Protein 3B6V (pdb70)

Organism: Homo sapiens (NCBI:txid9606)

Sequence (608 aa):
SEALKVVARCRPLSRKEEAAGHEQILTMDVKLGQVTLRNPRAAPGELPKTFTFDAVYDASSKQADLYDETVRPLIDSVLQGFNGTVFAYGQTGTGKTYTMQGTWVEPELRGVIPNAFEHIFTHISRSQNQQYLVRASYLEIYQEEIRDLLSKRLELKENPETGVYIKDLSSFVTKNVKEIEHVMNLGNQTRSSRSHAIFIITVECSEHIRVGKLNLVDLAGSENLSLSALGNVIAALAHIPYRDSKLTRLLQDSLGGNAKTIMVATLGPASHSYDESLSTLRFANRAKNIKNKPRVNEDPKDTLLRASEALKVVARCRPLSRKEEAAGHEQILTMDVKLGQVTLRNPRAAPGELPKTFTFDAVYDASSKQADLYDETVRPLIDSVLQGFNGTVFAYGQTGTGKTYTMQGTWVEPELRGVIPNAFEHIFTHISRSQNQQYLVRASYLEIYQEEIRDLLSKEPGKRLELKEGVYIKDLSSFVTKNVKEIEHVMNLGNQTREVSSRSHAIFIITVECSEHIRVGKLNLVDLAGSEKINLSLSALGNVIAALAHIPYRDSKLTRLLQDSLGGNAKTIMVATLGPASHSYDESLSTLRFANRAKNIKNKPRVN

Radius of gyration: 27.75 Å; Cα contacts (8 Å, |Δi|>4): 1423; chains: 2; bounding box: 81×63×65 Å

Nearest PDB structures (foldseek):
  3b6v-assembly1_A  TM=1.003E+00  e=4.144E-70  Homo sapiens
  3b6u-assembly1_A  TM=9.731E-01  e=1.237E-51  Homo sapiens
  7a40-assembly2_B  TM=9.428E-01  e=2.226E-41  Caenorhabditis elegans
  8yhh-assembly1_B  TM=9.006E-01  e=4.048E-36  Homo sapiens
  4a28-assembly1_A  TM=9.073E-01  e=4.957E-34  Homo sapiens

Foldseek 3Di:
DFFAAEAEEFADADPVQVVVVWDFAWDDDFVQRKIWGDAPPDDPPDGTDMFHGPGYYYHPRWQVCCCVPPPVVQLVVLQQFWAAEEEEAAAPPQQLCQAQARPDDDPRRGHNPLVSQVSVLVCQVVDDLKDKKKKKFKWKQAPQFIGGLQPGGWDWDADDPVGIDIPPGDIDIDNHSVRVVVSVVSSVVSHALRMKMWMKMWMWMVNPIHIYIYIYIRHRGPNHQLVVLVVQQLVVQLVRPQVSGPNSRVCVQVFAHAYHYYYYQGYYRINVCSPRSVVSSVSSRSSRSGDYDHDRGDDDPDPDDD/DKDFAAEAEEFADADPVQVVVVWDFFWDDDQVQQKIWGHAPPDDPPDGTDMDHGPGYYYNPDWQVNCCVPPPVVQLVVLVQFFAEEEEEAFAPPLQLCCAQARPDDDPRRGHNVLVSLCSVLVCVVVDDLKDKWKKKFKWKAFLQFIFGLQDPPGGDGWDWDDLIDIPPGDMDTDNHSVRVVVRVVSSVVSPVTNLLMKMWMKMWMWMPSPIGIYMYTYIRGRGPNVSCQLVVLLQQQLQVQCVRSQVSGPNSSVCVQVFAHAHHYYYYQGDYRTNVCSPRRVVSSVSSRSSRSTIYDHDRD

Structure (mmCIF, N/CA/C/O backbone):
data_3B6V
#
_entry.id   3B6V
#
_cell.length_a   135.739
_cell.length_b   47.588
_cell.length_c   116.951
_cell.angle_alpha   90.000
_cell.angle_beta   103.160
_cell.angle_gamma   90.000
#
_symmetry.space_group_name_H-M   'C 1 2 1'
#
loop_
_entity.id
_entity.type
_entity.pdbx_description
1 polymer 'Kinesin-like protein KIF3C'
2 non-polymer 'MAGNESIUM ION'
3 non-polymer "ADENOSINE-5'-DIPHOSPHATE"
4 non-polymer 'UNKNOWN ATOM OR ION'
5 water water
#
loop_
_atom_site.group_PDB
_atom_site.id
_atom_site.type_symbol
_atom_site.label_atom_id
_atom_site.label_alt_id
_atom_site.label_comp_id
_atom_site.label_asym_id
_atom_site.label_entity_id
_atom_site.label_seq_id
_atom_site.pdbx_PDB_ins_code
_atom_site.Cartn_x
_atom_site.Cartn_y
_atom_site.Cartn_z
_atom_site.occupancy
_atom_site.B_iso_or_equiv
_atom_site.auth_seq_id
_atom_site.auth_comp_id
_atom_site.auth_asym_id
_atom_site.auth_atom_id
_atom_site.pdbx_PDB_model_num
ATOM 1 N N . SER A 1 20 ? -23.587 36.575 10.724 1.00 30.64 8 SER A N 1
ATOM 2 C CA . SER A 1 20 ? -22.617 35.669 10.030 1.00 32.06 8 SER A CA 1
ATOM 3 C C . SER A 1 20 ? -21.487 35.231 10.980 1.00 34.56 8 SER A C 1
ATOM 4 O O . SER A 1 20 ? -21.183 35.933 11.942 1.00 37.92 8 SER A O 1
ATOM 7 N N . GLU A 1 21 ? -20.862 34.082 10.695 1.00 34.63 9 GLU A N 1
ATOM 8 C CA . GLU A 1 21 ? -19.896 33.449 11.626 1.00 33.80 9 GLU A CA 1
ATOM 9 C C . GLU A 1 21 ? -19.241 32.216 10.988 1.00 29.60 9 GLU A C 1
ATOM 10 O O . GLU A 1 21 ? -19.890 31.474 10.274 1.00 28.98 9 GLU A O 1
ATOM 16 N N . ALA A 1 22 ? -17.960 32.000 11.249 1.00 27.28 10 ALA A N 1
ATOM 17 C CA . ALA A 1 22 ? -17.251 30.866 10.645 1.00 25.91 10 ALA A CA 1
ATOM 18 C C . ALA A 1 22 ? -17.526 29.561 11.415 1.00 25.58 10 ALA A C 1
ATOM 19 O O . ALA A 1 22 ? -17.658 29.553 12.641 1.00 25.39 10 ALA A O 1
ATOM 21 N N . LEU A 1 23 ? -17.640 28.470 10.671 1.00 24.75 11 LEU A N 1
ATOM 22 C CA . LEU A 1 23 ? -17.583 27.150 11.243 1.00 23.96 11 LEU A CA 1
ATOM 23 C C . LEU A 1 23 ? -16.261 27.095 12.001 1.00 24.27 11 LEU A C 1
ATOM 24 O O . LEU A 1 23 ? -15.191 27.403 11.436 1.00 23.23 11 LEU A O 1
ATOM 29 N N . LYS A 1 24 ? -16.344 26.738 13.284 1.00 25.01 12 LYS A N 1
ATOM 30 C CA . LYS A 1 24 ? -15.161 26.522 14.133 1.00 25.57 12 LYS A CA 1
ATOM 31 C C . LYS A 1 24 ? -14.658 25.059 14.044 1.00 23.70 12 LYS A C 1
ATOM 32 O O . LYS A 1 24 ? -15.378 24.148 14.388 1.00 22.15 12 LYS A O 1
ATOM 38 N N . VAL A 1 25 ? -13.427 24.862 13.556 1.00 24.08 13 VAL A N 1
ATOM 39 C CA . VAL A 1 25 ? -12.811 23.522 13.478 1.00 23.58 13 VAL A CA 1
ATOM 40 C C . VAL A 1 25 ? -11.724 23.391 14.543 1.00 23.27 13 VAL A C 1
ATOM 41 O O . VAL A 1 25 ? -10.912 24.317 14.721 1.00 25.43 13 VAL A O 1
ATOM 45 N N . VAL A 1 26 ? -11.730 22.262 15.265 1.00 22.09 14 VAL A N 1
ATOM 46 C CA . VAL A 1 26 ? -10.645 21.909 16.193 1.00 21.30 14 VAL A CA 1
ATOM 47 C C . VAL A 1 26 ? -10.198 20.476 15.962 1.00 21.89 14 VAL A C 1
ATOM 48 O O . VAL A 1 26 ? -10.982 19.626 15.512 1.00 23.48 14 VAL A O 1
ATOM 52 N N . ALA A 1 27 ? -8.935 20.208 16.273 1.00 22.10 15 ALA A N 1
ATOM 53 C CA . ALA A 1 27 ? -8.348 18.884 16.068 1.00 20.64 15 ALA A CA 1
ATOM 54 C C . ALA A 1 27 ? -8.180 18.194 17.394 1.00 20.07 15 ALA A C 1
ATOM 55 O O . ALA A 1 27 ? -7.865 18.827 18.373 1.00 20.33 15 ALA A O 1
ATOM 57 N N . ARG A 1 28 ? -8.416 16.889 17.433 1.00 21.66 16 ARG A N 1
ATOM 58 C CA . ARG A 1 28 ? -8.055 16.095 18.598 1.00 22.50 16 ARG A CA 1
ATOM 59 C C . ARG A 1 28 ? -7.349 14.858 18.152 1.00 21.53 16 ARG A C 1
ATOM 60 O O . ARG A 1 28 ? -7.752 14.247 17.175 1.00 22.37 16 ARG A O 1
ATOM 68 N N . CYS A 1 29 ? -6.292 14.493 18.871 1.00 23.98 17 CYS A N 1
ATOM 69 C CA . CYS A 1 29 ? -5.507 13.286 18.575 1.00 25.24 17 CYS A CA 1
ATOM 70 C C . CYS A 1 29 ? -5.436 12.397 19.797 1.00 23.32 17 CYS A C 1
ATOM 71 O O . CYS A 1 29 ? -5.066 12.864 20.869 1.00 22.98 17 CYS A O 1
ATOM 74 N N . ARG A 1 30 ? -5.781 11.118 19.636 1.00 22.78 18 ARG A N 1
ATOM 75 C CA . ARG A 1 30 ? -5.662 10.138 20.734 1.00 22.87 18 ARG A CA 1
ATOM 76 C C . ARG A 1 30 ? -4.203 9.705 20.943 1.00 21.42 18 ARG A C 1
ATOM 77 O O . ARG A 1 30 ? -3.352 9.940 20.070 1.00 18.81 18 ARG A O 1
ATOM 85 N N . PRO A 1 31 ? -3.902 9.074 22.107 1.00 22.31 19 PRO A N 1
ATOM 86 C CA . PRO A 1 31 ? -2.508 8.657 22.355 1.00 22.02 19 PRO A CA 1
ATOM 87 C C . PRO A 1 31 ? -2.022 7.546 21.401 1.00 19.81 19 PRO A C 1
ATOM 88 O O . PRO A 1 31 ? -2.828 6.885 20.764 1.00 20.26 19 PRO A O 1
ATOM 92 N N . LEU A 1 32 ? -0.718 7.358 21.292 1.00 19.50 20 LEU A N 1
ATOM 93 C CA . LEU A 1 32 ? -0.218 6.169 20.609 1.00 20.86 20 LEU A CA 1
ATOM 94 C C . LEU A 1 32 ? -0.413 4.971 21.550 1.00 21.28 20 LEU A C 1
ATOM 95 O O . LEU A 1 32 ? -0.236 5.086 22.777 1.00 18.32 20 LEU A O 1
ATOM 100 N N . SER A 1 33 ? -0.808 3.839 20.971 1.00 22.18 21 SER A N 1
ATOM 101 C CA . SER A 1 33 ? -1.076 2.643 21.747 1.00 21.30 21 SER A CA 1
ATOM 102 C C . SER A 1 33 ? 0.175 1.765 21.864 1.00 18.76 21 SER A C 1
ATOM 103 O O . SER A 1 33 ? 1.079 1.809 21.040 1.00 14.13 21 SER A O 1
ATOM 106 N N . ARG A 1 34 ? 0.208 0.989 22.927 1.00 21.08 22 ARG A N 1
ATOM 107 C CA . ARG A 1 34 ? 1.220 -0.028 23.114 1.00 22.93 22 ARG A CA 1
ATOM 108 C C . ARG A 1 34 ? 1.178 -0.934 21.869 1.00 24.20 22 ARG A C 1
ATOM 109 O O . ARG A 1 34 ? 2.168 -1.079 21.165 1.00 23.82 22 ARG A O 1
ATOM 117 N N . LYS A 1 35 ? -0.008 -1.488 21.585 1.00 27.31 23 LYS A N 1
ATOM 118 C CA . LYS A 1 35 ? -0.242 -2.396 20.432 1.00 26.92 23 LYS A CA 1
ATOM 119 C C . LYS A 1 35 ? 0.393 -1.861 19.138 1.00 27.06 23 LYS A C 1
ATOM 120 O O . LYS A 1 35 ? 1.101 -2.592 18.442 1.00 26.88 23 LYS A O 1
ATOM 123 N N . GLU A 1 36 ? 0.156 -0.583 18.846 1.00 26.68 24 GLU A N 1
ATOM 124 C CA . GLU A 1 36 ? 0.725 0.066 17.665 1.00 27.48 24 GLU A CA 1
ATOM 125 C C . GLU A 1 36 ? 2.251 0.137 17.691 1.00 27.38 24 GLU A C 1
ATOM 126 O O . GLU A 1 36 ? 2.886 -0.100 16.665 1.00 25.54 24 GLU A O 1
ATOM 132 N N . GLU A 1 37 ? 2.841 0.477 18.848 1.00 29.29 25 GLU A N 1
ATOM 133 C CA . GLU A 1 37 ? 4.333 0.474 18.989 1.00 30.50 25 GLU A CA 1
ATOM 134 C C . GLU A 1 37 ? 4.917 -0.943 18.869 1.00 30.05 25 GLU A C 1
ATOM 135 O O . GLU A 1 37 ? 5.970 -1.124 18.279 1.00 31.12 25 GLU A O 1
ATOM 138 N N . ALA A 1 38 ? 4.217 -1.936 19.419 1.00 30.28 26 ALA A N 1
ATOM 139 C CA . ALA A 1 38 ? 4.615 -3.350 19.290 1.00 29.72 26 ALA A CA 1
ATOM 140 C C . ALA A 1 38 ? 4.657 -3.793 17.825 1.00 29.75 26 ALA A C 1
ATOM 141 O O . ALA A 1 38 ? 5.517 -4.609 17.436 1.00 31.15 26 ALA A O 1
ATOM 143 N N . ALA A 1 39 ? 3.734 -3.249 17.014 1.00 27.86 27 ALA A N 1
ATOM 144 C CA . ALA A 1 39 ? 3.665 -3.561 15.575 1.00 25.53 27 ALA A CA 1
ATOM 145 C C . ALA A 1 39 ? 4.776 -2.867 14.772 1.00 25.11 27 ALA A C 1
ATOM 146 O O . ALA A 1 39 ? 5.007 -3.210 13.627 1.00 26.79 27 ALA A O 1
ATOM 148 N N . GLY A 1 40 ? 5.460 -1.903 15.376 1.00 24.87 28 GLY A N 1
ATOM 149 C CA . GLY A 1 40 ? 6.551 -1.195 14.710 1.00 25.59 28 GLY A CA 1
ATOM 150 C C . GLY A 1 40 ? 6.102 0.101 14.039 1.00 27.72 28 GLY A C 1
ATOM 151 O O . GLY A 1 40 ? 6.693 0.518 13.044 1.00 29.32 28 GLY A O 1
ATOM 152 N N . HIS A 1 41 ? 5.073 0.747 14.595 1.00 28.19 29 HIS A N 1
ATOM 153 C CA . HIS A 1 41 ? 4.527 1.986 14.041 1.00 27.47 29 HIS A CA 1
ATOM 154 C C . HIS A 1 41 ? 5.009 3.205 14.801 1.00 28.84 29 HIS A C 1
ATOM 155 O O . HIS A 1 41 ? 4.781 3.344 15.999 1.00 28.73 29 HIS A O 1
ATOM 162 N N . GLU A 1 42 ? 5.690 4.090 14.086 1.00 31.59 30 GLU A N 1
ATOM 163 C CA . GLU A 1 42 ? 6.148 5.338 14.661 1.00 31.10 30 GLU A CA 1
ATOM 164 C C . GLU A 1 42 ? 4.963 6.293 14.797 1.00 29.88 30 GLU A C 1
ATOM 165 O O . GLU A 1 42 ? 3.982 6.219 14.050 1.00 29.85 30 GLU A O 1
ATOM 167 N N . GLN A 1 43 ? 5.054 7.173 15.774 1.00 30.34 31 GLN A N 1
ATOM 168 C CA . GLN A 1 43 ? 4.212 8.345 15.811 1.00 30.41 31 GLN A CA 1
ATOM 169 C C . GLN A 1 43 ? 4.642 9.299 14.682 1.00 29.87 31 GLN A C 1
ATOM 170 O O . GLN A 1 43 ? 5.831 9.400 14.366 1.00 30.92 31 GLN A O 1
ATOM 176 N N . ILE A 1 44 ? 3.671 9.966 14.068 1.00 28.59 32 ILE A N 1
ATOM 177 C CA . ILE A 1 44 ? 3.939 10.932 13.000 1.00 28.86 32 ILE A CA 1
ATOM 178 C C . ILE A 1 44 ? 3.107 12.203 13.107 1.00 29.84 32 ILE A C 1
ATOM 179 O O . ILE A 1 44 ? 3.310 13.135 12.334 1.00 30.44 32 ILE A O 1
ATOM 184 N N . LEU A 1 45 ? 2.173 12.235 14.054 1.00 30.76 33 LEU A N 1
ATOM 185 C CA . LEU A 1 45 ? 1.359 13.402 14.300 1.00 30.91 33 LEU A CA 1
ATOM 186 C C . LEU A 1 45 ? 1.843 14.110 15.554 1.00 31.81 33 LEU A C 1
ATOM 187 O O . LEU A 1 45 ? 1.953 13.501 16.627 1.00 33.26 33 LEU A O 1
ATOM 192 N N . THR A 1 46 ? 2.110 15.403 15.407 1.00 31.63 34 THR A N 1
ATOM 193 C CA . THR A 1 46 ? 2.590 16.251 16.478 1.00 30.27 34 THR A CA 1
ATOM 194 C C . THR A 1 46 ? 1.691 17.462 16.544 1.00 28.57 34 THR A C 1
ATOM 195 O O . THR A 1 46 ? 1.182 17.892 15.521 1.00 30.06 34 THR A O 1
ATOM 199 N N . MET A 1 47 ? 1.476 18.001 17.745 1.00 28.16 35 MET A N 1
ATOM 200 C CA . MET A 1 47 ? 0.633 19.188 17.921 1.00 28.00 35 MET A CA 1
ATOM 201 C C . MET A 1 47 ? 1.328 20.258 18.680 1.00 26.51 35 MET A C 1
ATOM 202 O O . MET A 1 47 ? 2.166 19.981 19.514 1.00 29.41 35 MET A O 1
ATOM 207 N N . ASP A 1 48 ? 0.996 21.499 18.367 1.00 26.95 36 ASP A N 1
ATOM 208 C CA . ASP A 1 48 ? 1.434 22.615 19.157 1.00 26.76 36 ASP A CA 1
ATOM 209 C C . ASP A 1 48 ? 0.199 23.271 19.732 1.00 27.42 36 ASP A C 1
ATOM 210 O O . ASP A 1 48 ? -0.507 23.999 19.036 1.00 28.54 36 ASP A O 1
ATOM 215 N N . VAL A 1 49 ? -0.054 23.008 21.013 1.00 26.99 37 VAL A N 1
ATOM 216 C CA . VAL A 1 49 ? -1.301 23.398 21.651 1.00 26.75 37 VAL A CA 1
ATOM 217 C C . VAL A 1 49 ? -1.468 24.926 21.808 1.00 27.49 37 VAL A C 1
ATOM 218 O O . VAL A 1 49 ? -2.581 25.435 21.645 1.00 27.80 37 VAL A O 1
ATOM 222 N N . LYS A 1 50 ? -0.380 25.653 22.105 1.00 27.61 38 LY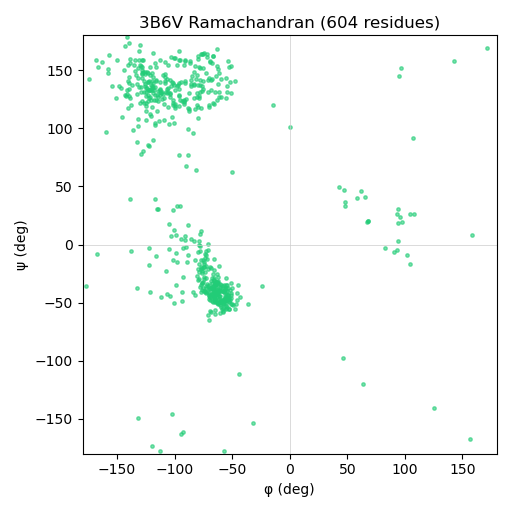S A N 1
ATOM 223 C CA . LYS A 1 50 ? -0.443 27.120 22.194 1.00 26.61 38 LYS A CA 1
ATOM 224 C C . LYS A 1 50 ? -0.969 27.693 20.875 1.00 27.48 38 LYS A C 1
ATOM 225 O O . LYS A 1 50 ? -1.888 28.491 20.881 1.00 29.44 38 LYS A O 1
ATOM 227 N N . LEU A 1 51 ? -0.407 27.233 19.753 1.00 27.62 39 LEU A N 1
ATOM 228 C CA . LEU A 1 51 ? -0.703 27.778 18.415 1.00 26.99 39 LEU A CA 1
ATOM 229 C C . LEU A 1 51 ? -1.859 27.107 17.661 1.00 26.37 39 LEU A C 1
ATOM 230 O O . LEU A 1 51 ? -2.187 27.511 16.552 1.00 28.53 39 LEU A O 1
ATOM 235 N N . GLY A 1 52 ? -2.463 26.081 18.237 1.00 25.35 40 GLY A N 1
ATOM 236 C CA . GLY A 1 52 ? -3.554 25.385 17.573 1.00 24.35 40 GLY A CA 1
ATOM 237 C C . GLY A 1 52 ? -3.109 24.746 16.271 1.00 24.22 40 GLY A C 1
ATOM 238 O O . GLY A 1 52 ? -3.787 24.857 15.253 1.00 23.63 40 GLY A O 1
ATOM 239 N N . GLN A 1 53 ? -1.971 24.065 16.302 1.00 23.85 41 GLN A N 1
ATOM 240 C CA . GLN A 1 53 ? -1.414 23.497 15.089 1.00 24.03 41 GLN A CA 1
ATOM 241 C C . GLN A 1 53 ? -1.182 22.014 15.127 1.00 23.86 41 GLN A C 1
ATOM 242 O O . GLN A 1 53 ? -0.865 21.459 16.163 1.00 25.54 41 GLN A O 1
ATOM 248 N N . VAL A 1 54 ? -1.337 21.391 13.958 1.00 22.30 42 VAL A N 1
ATOM 249 C CA . VAL A 1 54 ? -1.070 19.990 13.770 1.00 22.55 42 VAL A CA 1
ATOM 250 C C . VAL A 1 54 ? -0.005 19.833 12.708 1.00 21.24 42 VAL A C 1
ATOM 251 O O . VAL A 1 54 ? -0.064 20.503 11.684 1.00 21.88 42 VAL A O 1
ATOM 255 N N . THR A 1 55 ? 0.950 18.942 12.952 1.00 20.35 43 THR A N 1
ATOM 256 C CA . THR A 1 55 ? 2.012 18.636 11.994 1.00 23.11 43 THR A CA 1
ATOM 257 C C . THR A 1 55 ? 2.052 17.140 11.691 1.00 25.53 43 THR A C 1
ATOM 258 O O . THR A 1 55 ? 1.985 16.315 12.596 1.00 27.10 43 THR A O 1
ATOM 262 N N . LEU A 1 56 ? 2.167 16.797 10.414 1.00 27.80 44 LEU A N 1
ATOM 263 C CA . LEU A 1 56 ? 2.128 15.395 9.987 1.00 28.62 44 LEU A CA 1
ATOM 264 C C . LEU A 1 56 ? 3.388 15.039 9.175 1.00 27.57 44 LEU A C 1
ATOM 265 O O . LEU A 1 56 ? 3.631 15.602 8.099 1.00 24.04 44 LEU A O 1
ATOM 270 N N . ARG A 1 57 ? 4.199 14.130 9.729 1.00 28.87 45 ARG A N 1
ATOM 271 C CA . ARG A 1 57 ? 5.309 13.532 8.994 1.00 30.00 45 ARG A CA 1
ATOM 272 C C . ARG A 1 57 ? 4.789 12.462 8.048 1.00 29.11 45 ARG A C 1
ATOM 273 O O . ARG A 1 57 ? 3.944 11.640 8.435 1.00 26.87 45 ARG A 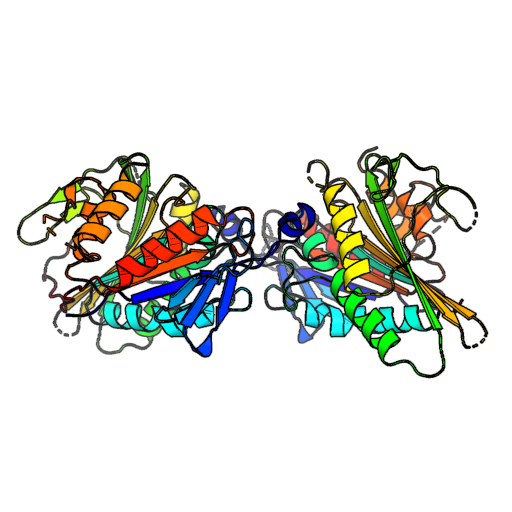O 1
ATOM 281 N N . ASN A 1 58 ? 5.320 12.459 6.829 1.00 28.20 46 ASN A N 1
ATOM 282 C CA . ASN A 1 58 ? 5.091 11.383 5.894 1.00 30.14 46 ASN A CA 1
ATOM 283 C C . ASN A 1 58 ? 6.146 10.315 6.138 1.00 29.79 46 ASN A C 1
ATOM 284 O O . ASN A 1 58 ? 7.328 10.568 5.920 1.00 30.35 46 ASN A O 1
ATOM 289 N N . PRO A 1 59 ? 5.725 9.101 6.559 1.00 28.89 47 PRO A N 1
ATOM 290 C CA . PRO A 1 59 ? 6.730 8.081 6.832 1.00 29.57 47 PRO A CA 1
ATOM 291 C C . PRO A 1 59 ? 7.403 7.588 5.544 1.00 28.65 47 PRO A C 1
ATOM 292 O O . PRO A 1 59 ? 8.474 7.021 5.603 1.00 27.00 47 PRO A O 1
ATOM 296 N N . ARG A 1 60 ? 6.753 7.812 4.402 1.00 29.91 48 ARG A N 1
ATOM 297 C CA . ARG A 1 60 ? 7.293 7.465 3.091 1.00 30.95 48 ARG A CA 1
ATOM 298 C C . ARG A 1 60 ? 7.856 8.734 2.412 1.00 32.86 48 ARG A C 1
ATOM 299 O O . ARG A 1 60 ? 7.867 8.835 1.169 1.00 34.73 48 ARG A O 1
ATOM 301 N N . ALA A 1 61 ? 8.331 9.692 3.228 1.00 32.43 49 ALA A N 1
ATOM 302 C CA . ALA A 1 61 ? 8.765 11.011 2.726 1.00 30.57 49 ALA A CA 1
ATOM 303 C C . ALA A 1 61 ? 10.193 10.991 2.195 1.00 29.38 49 ALA A C 1
ATOM 304 O O . ALA A 1 61 ? 11.091 10.407 2.813 1.00 28.27 49 ALA A O 1
ATOM 306 N N . ALA A 1 62 ? 10.404 11.661 1.064 1.00 28.98 50 ALA A N 1
ATOM 307 C CA . ALA A 1 62 ? 11.740 11.807 0.498 1.00 28.98 50 ALA A CA 1
ATOM 308 C C . ALA A 1 62 ? 12.635 12.688 1.398 1.00 29.14 50 ALA A C 1
ATOM 309 O O . ALA A 1 62 ? 12.143 13.493 2.169 1.00 28.12 50 ALA A O 1
ATOM 311 N N . PRO A 1 63 ? 13.960 12.526 1.289 1.00 32.04 51 PRO A N 1
ATOM 312 C CA . PRO A 1 63 ? 14.924 13.369 2.017 1.00 32.72 51 PRO A CA 1
ATOM 313 C C . PRO A 1 63 ? 14.830 14.855 1.632 1.00 32.78 51 PRO A C 1
ATOM 314 O O . PRO A 1 63 ? 14.901 15.200 0.442 1.00 32.00 51 PRO A O 1
ATOM 318 N N . GLY A 1 64 ? 14.679 15.716 2.638 1.00 33.03 52 GLY A N 1
ATOM 319 C CA . GLY A 1 64 ? 14.546 17.156 2.426 1.00 32.28 52 GLY A CA 1
ATOM 320 C C . GLY A 1 64 ? 13.112 17.629 2.550 1.00 32.31 52 GLY A C 1
ATOM 321 O O . GLY A 1 64 ? 12.859 18.820 2.571 1.00 31.39 52 GLY A O 1
ATOM 322 N N . GLU A 1 65 ? 12.172 16.692 2.637 1.00 33.34 53 GLU A N 1
ATOM 323 C CA . GLU A 1 65 ? 10.757 17.034 2.654 1.00 34.31 53 GLU A CA 1
ATOM 324 C C . GLU A 1 65 ? 10.335 17.484 4.032 1.00 32.82 53 GLU A C 1
ATOM 325 O O . GLU A 1 65 ? 10.694 16.873 5.042 1.00 32.59 53 GLU A O 1
ATOM 331 N N . LEU A 1 66 ? 9.543 18.541 4.066 1.00 30.78 54 LEU A N 1
ATOM 332 C CA . LEU A 1 66 ? 9.071 19.079 5.312 1.00 30.45 54 LEU A CA 1
ATOM 333 C C . LEU A 1 66 ? 7.707 18.527 5.599 1.00 29.75 54 LEU A C 1
ATOM 334 O O . LEU A 1 66 ? 6.886 18.405 4.686 1.00 31.38 54 LEU A O 1
ATOM 339 N N . PRO A 1 67 ? 7.447 18.179 6.867 1.00 29.07 55 PRO A N 1
ATOM 340 C CA . PRO A 1 67 ? 6.091 17.825 7.277 1.00 28.76 55 PRO A CA 1
ATOM 341 C C . PRO A 1 67 ? 5.065 18.907 6.907 1.00 27.45 55 PRO A C 1
ATOM 342 O O . PRO A 1 67 ? 5.430 20.065 6.696 1.00 27.14 55 PRO A O 1
ATOM 346 N N . LYS A 1 68 ? 3.799 18.520 6.816 1.00 25.84 56 LYS A N 1
ATOM 347 C CA . LYS A 1 68 ? 2.731 19.471 6.559 1.00 24.85 56 LYS A CA 1
ATOM 348 C C . LYS A 1 68 ? 2.201 19.951 7.875 1.00 21.85 56 LYS A C 1
ATOM 349 O O . LYS A 1 68 ? 2.089 19.167 8.813 1.00 21.39 56 LYS A O 1
ATOM 355 N N . THR A 1 69 ? 1.883 21.240 7.946 1.00 20.16 57 THR A N 1
ATOM 356 C CA . THR A 1 69 ? 1.341 21.843 9.158 1.00 20.00 57 THR A CA 1
ATOM 357 C C . THR A 1 69 ? -0.020 22.463 8.843 1.00 19.41 57 THR A C 1
ATOM 358 O O . THR A 1 69 ? -0.176 23.166 7.842 1.00 17.23 57 THR A O 1
ATOM 362 N N . PHE A 1 70 ? -0.997 22.178 9.698 1.00 18.86 58 PHE A N 1
ATOM 363 C CA . PHE A 1 70 ? -2.342 22.698 9.556 1.00 19.99 58 PHE A CA 1
ATOM 364 C C . PHE A 1 70 ? -2.686 23.518 10.761 1.00 20.41 58 PHE A C 1
ATOM 365 O O . PHE A 1 70 ? -2.354 23.132 11.864 1.00 23.59 58 PHE A O 1
ATOM 373 N N . THR A 1 71 ? -3.376 24.636 10.566 1.00 21.39 59 THR A N 1
ATOM 374 C CA . THR A 1 71 ? -3.750 25.500 11.699 1.00 21.54 59 THR A CA 1
ATOM 375 C C . THR A 1 71 ? -5.243 25.519 11.948 1.00 21.82 59 THR A C 1
ATOM 376 O O . THR A 1 71 ? -6.034 25.696 11.034 1.00 20.94 59 THR A O 1
ATOM 380 N N . PHE A 1 72 ? -5.606 25.365 13.217 1.00 25.04 60 PHE A N 1
ATOM 381 C CA . PHE A 1 72 ? -6.994 25.315 13.642 1.00 26.11 60 PHE A CA 1
ATOM 382 C C . PHE A 1 72 ? -7.231 26.252 14.810 1.00 26.59 60 PHE A C 1
ATOM 383 O O . PHE A 1 72 ? -6.281 26.739 15.421 1.00 25.36 60 PHE A O 1
ATOM 391 N N . ASP A 1 73 ? -8.502 26.504 15.110 1.00 27.69 61 ASP A N 1
ATOM 392 C CA . ASP A 1 73 ? -8.873 27.364 16.242 1.00 29.90 61 ASP A CA 1
ATOM 393 C C . ASP A 1 73 ? -8.371 26.821 17.595 1.00 30.13 61 ASP A C 1
ATOM 394 O O . ASP A 1 73 ? -8.028 27.593 18.500 1.00 33.40 61 ASP A O 1
ATOM 399 N N . ALA A 1 74 ? -8.331 25.500 17.729 1.00 28.07 62 ALA A N 1
ATOM 400 C CA . ALA A 1 74 ? -7.742 24.864 18.894 1.00 25.88 62 ALA A CA 1
ATOM 401 C C . ALA A 1 74 ? -7.357 23.439 18.505 1.00 26.64 62 ALA A C 1
ATOM 402 O O . ALA A 1 74 ? -7.971 22.847 17.602 1.00 26.37 62 ALA A O 1
ATOM 404 N N . VAL A 1 75 ? -6.323 22.911 19.161 1.00 25.58 63 VAL A N 1
ATOM 405 C CA . VAL A 1 75 ? -5.928 21.511 19.008 1.00 23.43 63 VAL A CA 1
ATOM 406 C C . VAL A 1 75 ? -5.821 20.866 20.384 1.00 24.06 63 VAL A C 1
ATOM 407 O O . VAL A 1 75 ? -5.531 21.537 21.376 1.00 26.57 63 VAL A O 1
ATOM 411 N N . TYR A 1 76 ? -6.075 19.564 20.433 1.00 25.65 64 TYR A N 1
ATOM 412 C CA . TYR A 1 76 ? -6.036 18.786 21.661 1.00 25.63 64 TYR A CA 1
ATOM 413 C C . TYR A 1 76 ? -5.247 17.528 21.390 1.00 24.51 64 TYR A C 1
ATOM 414 O O . TYR A 1 76 ? -5.493 16.833 20.419 1.00 20.08 64 TYR A O 1
ATOM 423 N N . ASP A 1 77 ? -4.278 17.246 22.245 1.00 26.40 65 ASP A N 1
ATOM 424 C CA . ASP A 1 77 ? -3.375 16.128 22.019 1.00 26.85 65 ASP A CA 1
ATOM 425 C C . ASP A 1 77 ? -3.606 15.063 23.070 1.00 25.96 65 ASP A C 1
ATOM 426 O O . ASP A 1 77 ? -4.490 15.209 23.908 1.00 26.36 65 ASP A O 1
ATOM 431 N N . ALA A 1 78 ? -2.809 13.997 23.026 1.00 27.10 66 ALA A N 1
ATOM 432 C CA . ALA A 1 78 ? -3.002 12.819 23.893 1.00 28.24 66 ALA A CA 1
ATOM 433 C C . ALA A 1 78 ? -3.261 13.150 25.385 1.00 30.35 66 ALA A C 1
ATOM 434 O O . ALA A 1 78 ? -4.142 12.553 26.016 1.00 33.14 66 ALA A O 1
ATOM 436 N N . SER A 1 79 ? -2.523 14.118 25.929 1.00 31.38 67 SER A N 1
ATOM 437 C CA . SER A 1 79 ? -2.643 14.496 27.348 1.00 30.26 67 SER A CA 1
ATOM 438 C C . SER A 1 79 ? -3.759 15.519 27.628 1.00 30.95 67 SER A C 1
ATOM 439 O O . SER A 1 79 ? -3.878 15.995 28.776 1.00 32.03 67 SER A O 1
ATOM 442 N N . SER A 1 80 ? -4.552 15.877 26.605 1.00 30.46 68 SER A N 1
ATOM 443 C CA . SER A 1 80 ? -5.663 16.829 26.786 1.00 32.17 68 SER A CA 1
ATOM 444 C C . SER A 1 80 ? -6.845 16.129 27.437 1.00 31.60 68 SER A C 1
ATOM 445 O O . SER A 1 80 ? -7.233 15.056 27.006 1.00 32.59 68 SER A O 1
ATOM 448 N N . LYS A 1 81 ? -7.407 16.739 28.485 1.00 32.19 69 LYS A N 1
ATOM 449 C CA . LYS A 1 81 ? -8.509 16.119 29.252 1.00 29.79 69 LYS A CA 1
ATOM 450 C C . LYS A 1 81 ? -9.883 16.504 28.698 1.00 28.94 69 LYS A C 1
ATOM 451 O O . LYS A 1 81 ? -10.024 17.509 27.991 1.00 30.74 69 LYS A O 1
ATOM 455 N N . GLN A 1 82 ? -10.890 15.688 29.021 1.00 27.47 70 GLN A N 1
ATOM 456 C CA . GLN A 1 82 ? -12.254 15.884 28.522 1.00 24.11 70 GLN A CA 1
ATOM 457 C C . GLN A 1 82 ? -12.842 17.234 28.950 1.00 25.19 70 GLN A C 1
ATOM 458 O O . GLN A 1 82 ? -13.530 17.866 28.162 1.00 28.91 70 GLN A O 1
ATOM 464 N N . ALA A 1 83 ? -12.595 17.673 30.184 1.00 24.76 71 ALA A N 1
ATOM 465 C CA . ALA A 1 83 ? -13.139 18.979 30.642 1.00 25.62 71 ALA A CA 1
ATOM 466 C C . ALA A 1 83 ? -12.555 20.164 29.850 1.00 26.92 71 ALA A C 1
ATOM 467 O O . ALA A 1 83 ? -13.266 21.144 29.584 1.00 25.78 71 ALA A O 1
ATOM 469 N N . ASP A 1 84 ? -11.269 20.072 29.482 1.00 26.60 72 ASP A N 1
ATOM 470 C CA . ASP A 1 84 ? -10.613 21.128 28.706 1.00 28.26 72 ASP A CA 1
ATOM 471 C C . ASP A 1 84 ? -11.377 21.316 27.413 1.00 27.11 72 ASP A C 1
ATOM 472 O O . ASP A 1 84 ? -11.835 22.397 27.108 1.00 28.63 72 ASP A O 1
ATOM 477 N N . LEU A 1 85 ? -11.505 20.251 26.643 1.00 27.92 73 LEU A N 1
ATOM 478 C CA . LEU A 1 85 ? -12.192 20.329 25.358 1.00 27.70 73 LEU A CA 1
ATOM 479 C C . LEU A 1 85 ? -13.604 20.862 25.511 1.00 26.66 73 LEU A C 1
ATOM 480 O O . LEU A 1 85 ? -14.064 21.615 24.660 1.00 27.48 73 LEU A O 1
ATOM 485 N N . TYR A 1 86 ? -14.298 20.477 26.584 1.00 26.58 74 TYR A N 1
ATOM 486 C CA . TYR A 1 86 ? -15.651 20.981 26.793 1.00 27.79 74 TYR A CA 1
ATOM 487 C C . TYR A 1 86 ? -15.628 22.487 27.129 1.00 30.42 74 TYR A C 1
ATOM 488 O O . TYR A 1 86 ? -16.241 23.286 26.432 1.00 32.07 74 TYR A O 1
ATOM 497 N N . ASP A 1 87 ? -14.909 22.862 28.187 1.00 32.86 75 ASP A N 1
ATOM 498 C CA . ASP A 1 87 ? -14.964 24.246 28.724 1.00 33.99 75 ASP A CA 1
ATOM 499 C C . ASP A 1 87 ? -14.392 25.298 27.781 1.00 33.27 75 ASP A C 1
ATOM 500 O O . ASP A 1 87 ? -14.787 26.463 27.834 1.00 33.61 75 ASP A O 1
ATOM 505 N N . GLU A 1 88 ? -13.486 24.887 26.906 1.00 33.07 76 GLU A N 1
ATOM 506 C CA . GLU A 1 88 ? -12.829 25.817 26.011 1.00 33.37 76 GLU A CA 1
ATOM 507 C C . GLU A 1 88 ? -13.513 25.945 24.639 1.00 33.22 76 GLU A C 1
ATOM 508 O O . GLU A 1 88 ? -13.649 27.061 24.115 1.00 36.04 76 GLU A O 1
ATOM 511 N N . THR A 1 89 ? -13.964 24.829 24.076 1.00 31.43 77 THR A N 1
ATOM 512 C CA . THR A 1 89 ? -14.495 24.816 22.708 1.00 30.87 77 THR A CA 1
ATOM 513 C C . THR A 1 89 ? -16.026 24.732 22.656 1.00 29.63 77 THR A C 1
ATOM 514 O O . THR A 1 89 ? -16.665 25.458 21.882 1.00 32.76 77 THR A O 1
ATOM 518 N N . VAL A 1 90 ? -16.612 23.859 23.475 1.00 26.08 78 VAL A N 1
ATOM 519 C CA . VAL A 1 90 ? -18.026 23.504 23.347 1.00 23.61 78 VAL A CA 1
ATOM 520 C C . VAL A 1 90 ? -18.965 24.235 24.313 1.00 24.34 78 VAL A C 1
ATOM 521 O O . VAL A 1 90 ? -20.105 24.534 23.954 1.00 26.84 78 VAL A O 1
ATOM 525 N N . ARG A 1 91 ? -18.511 24.511 25.530 1.00 24.33 79 ARG A N 1
ATOM 526 C CA . ARG A 1 91 ? -19.356 25.169 26.518 1.00 26.09 79 ARG A CA 1
ATOM 527 C C . ARG A 1 91 ? -20.030 26.467 26.000 1.00 26.75 79 ARG A C 1
ATOM 528 O O . ARG A 1 91 ? -21.221 26.710 26.272 1.00 28.04 79 ARG A O 1
ATOM 536 N N . PRO A 1 92 ? -19.273 27.322 25.288 1.00 25.35 80 PRO A N 1
ATOM 537 C CA . PRO A 1 92 ? -19.925 28.524 24.740 1.00 23.96 80 PRO A CA 1
ATOM 538 C C . PRO A 1 92 ? -20.980 28.216 23.684 1.00 23.42 80 PRO A C 1
ATOM 539 O O . PRO A 1 92 ? -21.943 28.971 23.558 1.00 21.87 80 PRO A O 1
ATOM 543 N N . LEU A 1 93 ? -20.807 27.128 22.927 1.00 24.06 81 LEU A N 1
ATOM 544 C CA . LEU A 1 93 ? -21.819 26.739 21.930 1.00 25.06 81 LEU A CA 1
ATOM 545 C C . LEU A 1 93 ? -23.120 26.403 22.635 1.00 25.95 81 LEU A C 1
ATOM 546 O O . LEU A 1 93 ? -24.191 26.800 22.195 1.00 28.62 81 LEU A O 1
ATOM 551 N N . ILE A 1 94 ? -23.018 25.687 23.746 1.00 25.89 82 ILE A N 1
ATOM 552 C CA . ILE A 1 94 ? -24.199 25.271 24.501 1.00 26.43 82 ILE A CA 1
ATOM 553 C C . ILE A 1 94 ? -24.879 26.406 25.266 1.00 28.20 82 ILE A C 1
ATOM 554 O O . ILE A 1 94 ? -26.087 26.373 25.465 1.00 27.85 82 ILE A O 1
ATOM 559 N N . ASP A 1 95 ? -24.105 27.413 25.674 1.00 31.03 83 ASP A N 1
ATOM 560 C CA . ASP A 1 95 ? -24.669 28.627 26.267 1.00 31.08 83 ASP A CA 1
ATOM 561 C C . ASP A 1 95 ? -25.510 29.399 25.253 1.00 32.86 83 ASP A C 1
ATOM 562 O O . ASP A 1 95 ? -26.572 29.936 25.595 1.00 35.22 83 ASP A O 1
ATOM 567 N N . SER A 1 96 ? -25.037 29.456 24.007 1.00 32.35 84 SER A N 1
ATOM 568 C CA . SER A 1 96 ? -25.829 30.017 22.903 1.00 30.74 84 SER A CA 1
ATOM 569 C C . SER A 1 96 ? -27.137 29.227 22.675 1.00 28.08 84 SER A C 1
ATOM 570 O O . SER A 1 96 ? -28.192 29.815 22.501 1.00 25.21 84 SER A O 1
ATOM 573 N N . VAL A 1 97 ? -27.058 27.898 22.686 1.00 26.93 85 VAL A N 1
ATOM 574 C CA . VAL A 1 97 ? -28.262 27.070 22.557 1.00 25.81 85 VAL A CA 1
ATOM 575 C C . VAL A 1 97 ? -29.262 27.428 23.661 1.00 27.52 85 VAL A C 1
ATOM 576 O O . VAL A 1 97 ? -30.478 27.473 23.418 1.00 27.69 85 VAL A O 1
ATOM 580 N N . LEU A 1 98 ? -28.746 27.712 24.862 1.00 27.12 86 LEU A N 1
ATOM 581 C CA . LEU A 1 98 ? -29.596 28.085 25.989 1.00 26.89 86 LEU A CA 1
ATOM 582 C C . LEU A 1 98 ? -30.289 29.423 25.753 1.00 27.42 86 LEU A C 1
ATOM 583 O O . LEU A 1 98 ? -31.321 29.698 26.369 1.00 29.65 86 LEU A O 1
ATOM 588 N N . GLN A 1 99 ? -29.727 30.242 24.859 1.00 27.54 87 GLN A N 1
ATOM 589 C CA . GLN A 1 99 ? -30.277 31.563 24.521 1.00 27.48 87 GLN A CA 1
ATOM 590 C C . GLN A 1 99 ? -31.076 31.562 23.207 1.00 25.91 87 GLN A C 1
ATOM 591 O O . GLN A 1 99 ? -31.405 32.627 22.670 1.00 27.45 87 GLN A O 1
ATOM 597 N N . GLY A 1 100 ? -31.394 30.376 22.695 1.00 24.06 88 GLY A N 1
ATOM 598 C CA . GLY A 1 100 ? -32.284 30.254 21.540 1.00 22.36 88 GLY A CA 1
ATOM 599 C C . GLY A 1 100 ? -31.561 30.191 20.215 1.00 21.78 88 GLY A C 1
ATOM 600 O O . GLY A 1 100 ? -32.115 30.552 19.200 1.00 22.76 88 GLY A O 1
ATOM 601 N N . PHE A 1 101 ? -30.319 29.731 20.220 1.00 22.05 89 PHE A N 1
ATOM 602 C CA . PHE A 1 101 ? -29.620 29.455 18.982 1.00 22.75 89 PHE A CA 1
ATOM 603 C C . PHE A 1 101 ? -29.673 27.969 18.716 1.00 24.00 89 PHE A C 1
ATOM 604 O O . PHE A 1 101 ? -29.915 27.175 19.617 1.00 24.02 89 PHE A O 1
ATOM 612 N N . ASN A 1 102 ? -29.452 27.603 17.461 1.00 26.99 90 ASN A N 1
ATOM 613 C CA . ASN A 1 102 ? -29.265 26.211 17.067 1.00 28.15 90 ASN A CA 1
ATOM 614 C C . ASN A 1 102 ? -27.786 25.946 17.003 1.00 28.39 90 ASN A C 1
ATOM 615 O O . ASN A 1 102 ? -27.038 26.746 16.436 1.00 27.60 90 ASN A O 1
ATOM 620 N N . GLY A 1 103 ? -27.362 24.826 17.575 1.00 28.41 91 GLY A N 1
ATOM 621 C CA . GLY A 1 103 ? -25.945 24.461 17.604 1.00 29.45 91 GLY A CA 1
ATOM 622 C C . GLY A 1 103 ? -25.730 23.059 17.103 1.00 27.66 91 GLY A C 1
ATOM 623 O O . GLY A 1 103 ? -26.616 22.240 17.170 1.00 30.48 91 GLY A O 1
ATOM 624 N N . THR A 1 104 ? -24.550 22.785 16.585 1.00 26.94 92 THR A N 1
ATOM 625 C CA . THR A 1 104 ? -24.220 21.437 16.150 1.00 27.69 92 THR A CA 1
ATOM 626 C C . THR A 1 104 ? -22.776 21.145 16.501 1.00 27.13 92 THR A C 1
ATOM 627 O O . THR A 1 104 ? -21.901 21.975 16.265 1.00 27.51 92 THR A O 1
ATOM 631 N N . VAL A 1 105 ? -22.529 19.980 17.092 1.00 26.08 93 VAL A N 1
ATOM 632 C CA . VAL A 1 105 ? -21.168 19.471 17.232 1.00 24.44 93 VAL A CA 1
ATOM 633 C C . VAL A 1 105 ? -21.111 18.152 16.496 1.00 23.95 93 VAL A C 1
ATOM 634 O O . VAL A 1 105 ? -21.994 17.328 16.648 1.00 23.89 93 VAL A O 1
ATOM 638 N N . PHE A 1 106 ? -20.090 17.958 15.672 1.00 26.47 94 PHE A N 1
ATOM 639 C CA . PHE A 1 106 ? -19.911 16.673 15.004 1.00 28.69 94 PHE A CA 1
ATOM 640 C C . PHE A 1 106 ? -18.447 16.241 14.948 1.00 27.09 94 PHE A C 1
ATOM 641 O O . PHE A 1 106 ? -17.552 17.048 14.720 1.00 27.55 94 PHE A O 1
ATOM 649 N N . ALA A 1 107 ? -18.238 14.950 15.188 1.00 26.77 95 ALA A N 1
ATOM 650 C CA . ALA A 1 107 ? -16.924 14.334 15.204 1.00 24.59 95 ALA A CA 1
ATOM 651 C C . ALA A 1 107 ? -16.664 13.619 13.859 1.00 23.91 95 ALA A C 1
ATOM 652 O O . ALA A 1 107 ? -17.417 12.701 13.484 1.00 21.98 95 ALA A O 1
ATOM 654 N N . TYR A 1 108 ? -15.614 14.059 13.143 1.00 22.84 96 TYR A N 1
ATOM 655 C CA . TYR A 1 108 ? -15.210 13.476 11.855 1.00 22.61 96 TYR A CA 1
ATOM 656 C C . TYR A 1 108 ? -13.803 12.875 12.013 1.00 23.81 96 TYR A C 1
ATOM 657 O O . TYR A 1 108 ? -12.879 13.529 1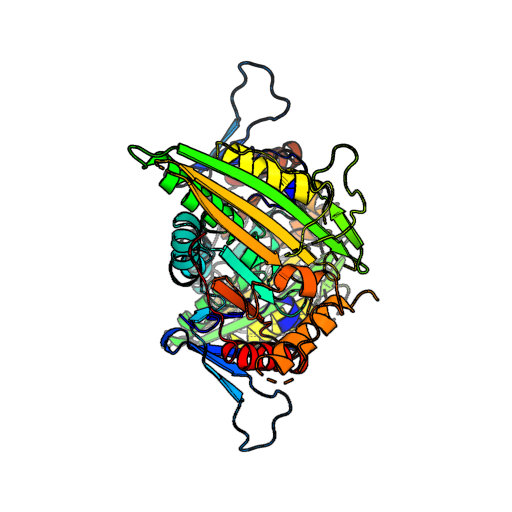2.498 1.00 25.29 96 TYR A O 1
ATOM 666 N N . GLY A 1 109 ? -13.647 11.621 11.605 1.00 23.32 97 GLY A N 1
ATOM 667 C CA . GLY A 1 109 ? -12.370 10.963 11.700 1.00 21.61 97 GLY A CA 1
ATOM 668 C C . GLY A 1 109 ? -12.381 9.484 11.400 1.00 20.42 97 GLY A C 1
ATOM 669 O O . GLY A 1 109 ? -13.425 8.847 11.310 1.00 18.39 97 GLY A O 1
ATOM 670 N N . GLN A 1 110 ? -11.183 8.944 11.269 1.00 21.17 98 GLN A N 1
ATOM 671 C CA . GLN A 1 110 ? -10.982 7.532 10.986 1.00 21.96 98 GLN A CA 1
ATOM 672 C C . GLN A 1 110 ? -11.565 6.708 12.136 1.00 21.37 98 GLN A C 1
ATOM 673 O O . GLN A 1 110 ? -11.575 7.156 13.276 1.00 22.02 98 GLN A O 1
ATOM 679 N N . THR A 1 111 ? -12.074 5.518 11.830 1.00 21.34 99 THR A N 1
ATOM 680 C CA . THR A 1 111 ? -12.477 4.566 12.869 1.00 21.65 99 THR A CA 1
ATOM 681 C C . THR A 1 111 ? -11.308 4.311 13.832 1.00 21.83 99 THR A C 1
ATOM 682 O O . THR A 1 111 ? -10.155 4.141 13.413 1.00 24.07 99 THR A O 1
ATOM 686 N N . GLY A 1 112 ? -11.603 4.298 15.113 1.00 20.94 100 GLY A N 1
ATOM 687 C CA . GLY A 1 112 ? -10.591 4.059 16.123 1.00 20.34 100 GLY A CA 1
ATOM 688 C C . GLY A 1 112 ? -9.904 5.312 16.646 1.00 21.15 100 GLY A C 1
ATOM 689 O O . GLY A 1 112 ? -9.123 5.223 17.595 1.00 21.61 100 GLY A O 1
ATOM 690 N N . THR A 1 113 ? -10.184 6.480 16.059 1.00 20.93 101 THR A N 1
ATOM 691 C CA . THR A 1 113 ? -9.448 7.698 16.433 1.00 22.21 101 THR A CA 1
ATOM 692 C C . THR A 1 113 ? -10.108 8.524 17.541 1.00 23.88 101 THR A C 1
ATOM 693 O O . THR A 1 113 ? -9.548 9.532 17.956 1.00 27.57 101 THR A O 1
ATOM 697 N N . GLY A 1 114 ? -11.282 8.113 18.018 1.00 24.98 102 GLY A N 1
ATOM 698 C CA . GLY A 1 114 ? -11.890 8.742 19.202 1.00 24.02 102 GLY A CA 1
ATOM 699 C C . GLY A 1 114 ? -13.112 9.625 18.972 1.00 23.54 102 GLY A C 1
ATOM 700 O O . GLY A 1 114 ? -13.379 10.548 19.779 1.00 22.13 102 GLY A O 1
ATOM 701 N N . LYS A 1 115 ? -13.863 9.379 17.892 1.00 22.47 103 LYS A N 1
ATOM 702 C CA . LYS A 1 115 ? -15.143 10.119 17.678 1.00 21.63 103 LYS A CA 1
ATOM 703 C C . LYS A 1 115 ? -16.143 9.866 18.814 1.00 20.94 103 LYS A C 1
ATOM 704 O O . LYS A 1 115 ? -16.765 10.798 19.302 1.00 22.05 103 LYS A O 1
ATOM 710 N N . THR A 1 116 ? -16.277 8.610 19.237 1.00 18.32 104 THR A N 1
ATOM 711 C CA . THR A 1 116 ? -17.193 8.268 20.308 1.00 17.71 104 THR A CA 1
ATOM 712 C C . THR A 1 116 ? -16.672 8.728 21.678 1.00 19.04 104 THR A C 1
ATOM 713 O O . THR A 1 116 ? -17.434 9.192 22.519 1.00 17.16 104 THR A O 1
ATOM 717 N N . TYR A 1 117 ? -15.374 8.561 21.897 1.00 20.89 105 TYR A N 1
ATOM 718 C CA . TYR A 1 117 ? -14.732 8.954 23.151 1.00 21.65 105 TYR A CA 1
ATOM 719 C C . TYR A 1 117 ? -14.986 10.437 23.379 1.00 22.63 105 TYR A C 1
ATOM 720 O O . TYR A 1 117 ? -15.269 10.887 24.506 1.00 22.89 105 TYR A O 1
ATOM 729 N N . THR A 1 118 ? -14.892 11.185 22.294 1.00 23.01 106 THR A N 1
ATOM 730 C CA . THR A 1 118 ? -15.085 12.626 22.316 1.00 25.08 106 THR A CA 1
ATOM 731 C C . THR A 1 118 ? -16.555 13.009 22.576 1.00 26.40 106 THR A C 1
ATOM 732 O O . THR A 1 118 ? -16.831 13.888 23.393 1.00 28.87 106 THR A O 1
ATOM 736 N N . MET A 1 119 ? -17.481 12.329 21.903 1.00 27.67 107 MET A N 1
ATOM 737 C CA . MET A 1 119 ? -18.894 12.707 21.932 1.00 28.95 107 MET A CA 1
ATOM 738 C C . MET A 1 119 ? -19.660 12.183 23.160 1.00 30.12 107 MET A C 1
ATOM 739 O O . MET A 1 119 ? -20.460 12.915 23.750 1.00 31.88 107 MET A O 1
ATOM 744 N N . GLN A 1 120 ? -19.438 10.929 23.523 1.00 29.50 108 GLN A N 1
ATOM 745 C CA . GLN A 1 120 ? -20.101 10.334 24.692 1.00 30.68 108 GLN A CA 1
ATOM 746 C C . GLN A 1 120 ? -19.163 10.162 25.828 1.00 29.30 108 GLN A C 1
ATOM 747 O O . GLN A 1 120 ? -19.520 10.425 26.981 1.00 28.87 108 GLN A O 1
ATOM 753 N N . GLY A 1 121 ? -17.954 9.704 25.497 1.00 27.15 109 GLY A N 1
ATOM 754 C CA . GLY A 1 121 ? -17.055 9.136 26.456 1.00 26.44 109 GLY A CA 1
ATOM 755 C C . GLY A 1 121 ? -17.228 7.624 26.392 1.00 26.83 109 GLY A C 1
ATOM 756 O O . GLY A 1 121 ? -18.306 7.110 26.020 1.00 28.06 109 GLY A O 1
ATOM 757 N N . THR A 1 122 ? -16.167 6.904 26.724 1.00 23.52 110 THR A N 1
ATOM 758 C CA . THR A 1 122 ? -16.256 5.477 26.852 1.00 22.66 110 THR A CA 1
ATOM 759 C C . THR A 1 122 ? -16.553 5.155 28.315 1.00 20.85 110 THR A C 1
ATOM 760 O O . THR A 1 122 ? -17.167 4.146 28.610 1.00 19.55 110 THR A O 1
ATOM 764 N N . TRP A 1 123 ? -16.124 6.035 29.221 1.00 21.44 111 TRP A N 1
ATOM 765 C CA . TRP A 1 123 ? -16.416 5.902 30.660 1.00 21.05 111 TRP A CA 1
ATOM 766 C C . TRP A 1 123 ? -17.421 6.959 31.111 1.00 21.83 111 TRP A C 1
ATOM 767 O O . TRP A 1 123 ? -17.565 8.001 30.477 1.00 21.26 111 TRP A O 1
ATOM 778 N N . VAL A 1 124 ? -18.109 6.675 32.212 1.00 25.61 112 VAL A N 1
ATOM 779 C CA . VAL A 1 124 ? -19.237 7.514 32.672 1.00 28.94 112 VAL A CA 1
ATOM 780 C C . VAL A 1 124 ? -18.867 8.539 33.769 1.00 30.91 112 VAL A C 1
ATOM 781 O O . VAL A 1 124 ? -19.638 9.473 34.034 1.00 32.94 112 VAL A O 1
ATOM 785 N N . GLU A 1 125 ? -17.697 8.357 34.397 1.00 34.02 113 GLU A N 1
ATOM 786 C CA . GLU A 1 125 ? -17.215 9.242 35.498 1.00 32.83 113 GLU A CA 1
ATOM 787 C C . GLU A 1 125 ? -17.069 10.703 35.059 1.00 29.15 113 GLU A C 1
ATOM 788 O O . GLU A 1 125 ? -16.626 10.962 33.947 1.00 28.00 113 GLU A O 1
ATOM 794 N N . PRO A 1 126 ? -17.404 11.655 35.947 1.00 27.24 114 PRO A N 1
ATOM 795 C CA . PRO A 1 126 ? -17.421 13.063 35.535 1.00 29.04 114 PRO A CA 1
ATOM 796 C C . PRO A 1 126 ? -16.139 13.561 34.840 1.00 29.12 114 PRO A C 1
ATOM 797 O O . PRO A 1 126 ? -16.224 14.396 33.969 1.00 34.38 114 PRO A O 1
ATOM 801 N N . GLU A 1 127 ? -14.976 13.049 35.214 1.00 29.12 115 GLU A N 1
ATOM 802 C CA . GLU A 1 127 ? -13.717 13.517 34.634 1.00 27.36 115 GLU A CA 1
ATOM 803 C C . GLU A 1 127 ? -13.459 12.908 33.241 1.00 27.79 115 GLU A C 1
ATOM 804 O O . GLU A 1 127 ? -12.623 13.403 32.468 1.00 28.40 115 GLU A O 1
ATOM 806 N N . LEU A 1 128 ? -14.178 11.839 32.912 1.00 27.23 116 LEU A N 1
ATOM 807 C CA . LEU A 1 128 ? -13.910 11.091 31.678 1.00 26.11 116 LEU A CA 1
ATOM 808 C C . LEU A 1 128 ? -15.061 11.120 30.659 1.00 25.02 116 LEU A C 1
ATOM 809 O O . LEU A 1 128 ? -14.871 10.699 29.525 1.00 23.38 116 LEU A O 1
ATOM 814 N N . ARG A 1 129 ? -16.230 11.636 31.066 1.00 25.65 117 ARG A N 1
ATOM 815 C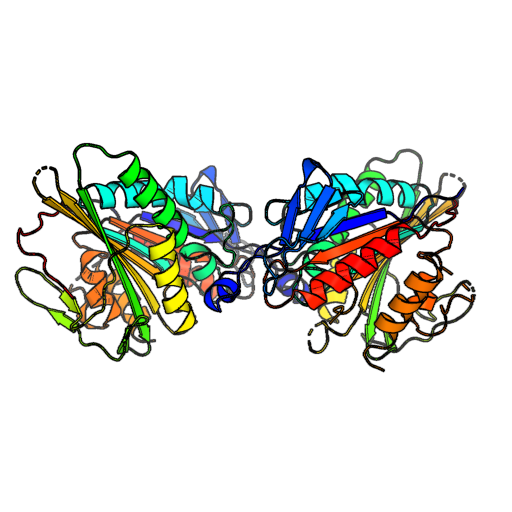 CA . ARG A 1 129 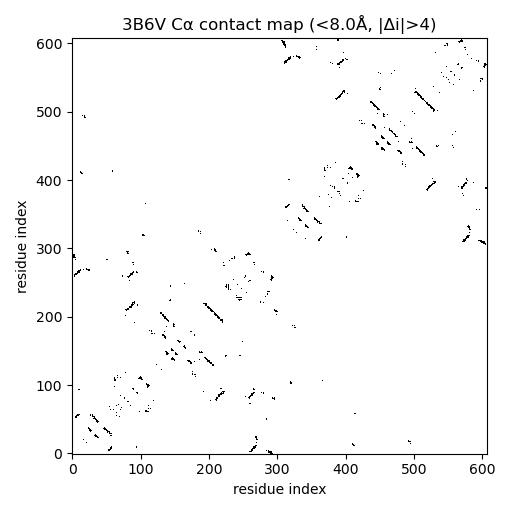? -17.386 11.858 30.160 1.00 27.58 117 ARG A CA 1
ATOM 816 C C . ARG A 1 129 ? -17.025 12.645 28.879 1.00 26.29 117 ARG A C 1
ATOM 817 O O . ARG A 1 129 ? -16.115 13.442 28.879 1.00 27.59 117 ARG A O 1
ATOM 825 N N . GLY A 1 130 ? -17.789 12.430 27.815 1.00 26.41 118 GLY A N 1
ATOM 826 C CA . GLY A 1 130 ? -17.602 13.143 26.542 1.00 26.56 118 GLY A CA 1
ATOM 827 C C . GLY A 1 130 ? -18.473 14.373 26.514 1.00 26.10 118 GLY A C 1
ATOM 828 O O . GLY A 1 130 ? -18.933 14.818 27.572 1.00 28.97 118 GLY A O 1
ATOM 829 N N . VAL A 1 131 ? -18.725 14.926 25.321 1.00 24.02 119 VAL A N 1
ATOM 830 C CA . VAL A 1 131 ? -19.404 16.216 25.251 1.00 24.58 119 VAL A CA 1
ATOM 831 C C . VAL A 1 131 ? -20.895 16.074 25.546 1.00 24.61 119 VAL A C 1
ATOM 832 O O . VAL A 1 131 ? -21.486 16.981 26.123 1.00 27.16 119 VAL A O 1
ATOM 836 N N . ILE A 1 132 ? -21.501 14.938 25.183 1.00 23.42 120 ILE A N 1
ATOM 837 C CA . ILE A 1 132 ? -22.957 14.762 25.380 1.00 20.26 120 ILE A CA 1
ATOM 838 C C . ILE A 1 132 ? -23.323 14.766 26.872 1.00 19.65 120 ILE A C 1
ATOM 839 O O . ILE A 1 132 ? -24.126 15.610 27.291 1.00 22.66 120 ILE A O 1
ATOM 844 N N . PRO A 1 133 ? -22.723 13.871 27.678 1.00 16.76 121 PRO A N 1
ATOM 845 C CA . PRO A 1 133 ? -23.049 13.870 29.105 1.00 18.14 121 PRO A CA 1
ATOM 846 C C . PRO A 1 133 ? -22.668 15.172 29.858 1.00 22.05 121 PRO A C 1
ATOM 847 O O . PRO A 1 133 ? -23.272 15.484 30.877 1.00 22.87 121 PRO A O 1
ATOM 851 N N . ASN A 1 134 ? -21.671 15.908 29.359 1.00 25.01 122 ASN A N 1
ATOM 852 C CA . ASN A 1 134 ? -21.287 17.200 29.951 1.00 25.45 122 ASN A CA 1
ATOM 853 C C . ASN A 1 134 ? -22.282 18.294 29.584 1.00 26.30 122 ASN A C 1
ATOM 854 O O . ASN A 1 134 ? -22.589 19.172 30.398 1.00 28.04 122 ASN A O 1
ATOM 859 N N . ALA A 1 135 ? -22.755 18.252 28.342 1.00 26.14 123 ALA A N 1
ATOM 860 C CA . ALA A 1 135 ? -23.801 19.139 27.890 1.00 25.08 123 ALA A CA 1
ATOM 861 C C . ALA A 1 135 ? -25.018 18.981 28.847 1.00 24.85 123 ALA A C 1
ATOM 862 O O . ALA A 1 135 ? -25.548 19.968 29.311 1.00 22.04 123 ALA A O 1
ATOM 864 N N . PHE A 1 136 ? -25.403 17.732 29.177 1.00 25.35 124 PHE A N 1
ATOM 865 C CA . PHE A 1 136 ? -26.522 17.473 30.130 1.00 26.89 124 PHE A CA 1
ATOM 866 C C . PHE A 1 136 ? -26.308 18.172 31.477 1.00 28.27 124 PHE A C 1
ATOM 867 O O . PHE A 1 136 ? -27.198 18.909 31.942 1.00 25.70 124 PHE A O 1
ATOM 875 N N . GLU A 1 137 ? -25.137 17.906 32.098 1.00 27.90 125 GLU A N 1
ATOM 876 C CA . GLU A 1 137 ? -24.703 18.577 33.337 1.00 25.49 125 GLU A CA 1
ATOM 877 C C . GLU A 1 137 ? -24.837 20.079 33.204 1.00 25.72 125 GLU A C 1
ATOM 878 O O . GLU A 1 137 ? -25.476 20.727 34.040 1.00 29.02 125 GLU A O 1
ATOM 880 N N . HIS A 1 138 ? -24.263 20.626 32.136 1.00 23.57 126 HIS A N 1
ATOM 881 C CA . HIS A 1 138 ? -24.267 22.069 31.891 1.00 22.54 126 HIS A CA 1
ATOM 882 C C . HIS A 1 138 ? -25.698 22.579 31.833 1.00 23.28 126 HIS A C 1
ATOM 883 O O . HIS A 1 138 ? -26.085 23.436 32.609 1.00 23.52 126 HIS A O 1
ATOM 890 N N . ILE A 1 139 ? -26.480 22.016 30.917 1.00 24.32 127 ILE A N 1
ATOM 891 C CA . ILE A 1 139 ? -27.854 22.452 30.649 1.00 22.72 127 ILE A CA 1
ATOM 892 C C . ILE A 1 139 ? -28.733 22.510 31.884 1.00 21.96 127 ILE A C 1
ATOM 893 O O . ILE A 1 139 ? -29.432 23.501 32.096 1.00 25.31 127 ILE A O 1
ATOM 898 N N . PHE A 1 140 ? -28.720 21.453 32.688 1.00 20.62 128 PHE A N 1
ATOM 899 C CA . PHE A 1 140 ? -29.619 21.373 33.859 1.00 20.98 128 PHE A CA 1
ATOM 900 C C . PHE A 1 140 ? -29.110 22.147 35.078 1.00 21.05 128 PHE A C 1
ATOM 901 O O . PHE A 1 140 ? -29.913 22.599 35.893 1.00 20.67 128 PHE A O 1
ATOM 909 N N . THR A 1 141 ? -27.794 22.311 35.202 1.00 20.66 129 THR A N 1
ATOM 910 C CA . THR A 1 141 ? -27.262 23.248 36.185 1.00 23.06 129 THR A CA 1
ATOM 911 C C . THR A 1 141 ? -27.725 24.679 35.868 1.00 23.08 129 THR A C 1
ATOM 912 O O . THR A 1 141 ? -28.203 25.388 36.756 1.00 24.47 129 THR A O 1
ATOM 916 N N . HIS A 1 142 ? -27.589 25.096 34.614 1.00 21.83 130 HIS A N 1
ATOM 917 C CA . HIS A 1 142 ? -28.087 26.405 34.201 1.00 22.53 130 HIS A CA 1
ATOM 918 C C . HIS A 1 142 ? -29.551 26.550 34.590 1.00 22.38 130 HIS A C 1
ATOM 919 O O . HIS A 1 142 ? -29.917 27.486 35.289 1.00 20.84 130 HIS A O 1
ATOM 926 N N . ILE A 1 143 ? -30.376 25.603 34.132 1.00 24.11 131 ILE A N 1
ATOM 927 C CA . ILE A 1 143 ? -31.840 25.630 34.363 1.00 22.96 131 ILE A CA 1
ATOM 928 C C . ILE A 1 143 ? -32.151 25.859 35.817 1.00 23.11 131 ILE A C 1
ATOM 929 O O . ILE A 1 143 ? -32.911 26.759 36.155 1.00 25.09 131 ILE A O 1
ATOM 934 N N . SER A 1 144 ? -31.544 25.060 36.681 1.00 24.52 132 SER A N 1
ATOM 935 C CA . SER A 1 144 ? -31.833 25.131 38.117 1.00 27.37 132 SER A CA 1
ATOM 936 C C . SER A 1 144 ? -31.220 26.357 38.807 1.00 28.47 132 SER A C 1
ATOM 937 O O . SER A 1 144 ? -31.671 26.737 39.889 1.00 33.09 132 SER A O 1
ATOM 940 N N . ARG A 1 145 ? -30.211 26.976 38.193 1.00 27.44 133 ARG A N 1
ATOM 941 C CA . ARG A 1 145 ? -29.741 28.299 38.636 1.00 25.07 133 ARG A CA 1
ATOM 942 C C . ARG A 1 145 ? -30.706 29.396 38.162 1.00 25.04 133 ARG A C 1
ATOM 943 O O . ARG A 1 145 ? -30.735 30.489 38.721 1.00 25.17 133 ARG A O 1
ATOM 947 N N . SER A 1 146 ? -31.499 29.095 37.138 1.00 24.42 134 SER A N 1
ATOM 948 C CA . SER A 1 146 ? -32.350 30.084 36.518 1.00 24.40 134 SER A CA 1
ATOM 949 C C . SER A 1 146 ? -33.456 30.567 37.461 1.00 25.30 134 SER A C 1
ATOM 950 O O . SER A 1 146 ? -33.754 29.937 38.475 1.00 27.11 134 SER A O 1
ATOM 952 N N . GLN A 1 147 ? -34.040 31.708 37.123 1.00 26.17 135 GLN A N 1
ATOM 953 C CA . GLN A 1 147 ? -35.141 32.281 37.896 1.00 27.97 135 GLN A CA 1
ATOM 954 C C . GLN A 1 147 ? -36.128 32.960 36.961 1.00 27.00 135 GLN A C 1
ATOM 955 O O . GLN A 1 147 ? -35.745 33.459 35.893 1.00 26.70 135 GLN A O 1
ATOM 961 N N . ASN A 1 148 ? -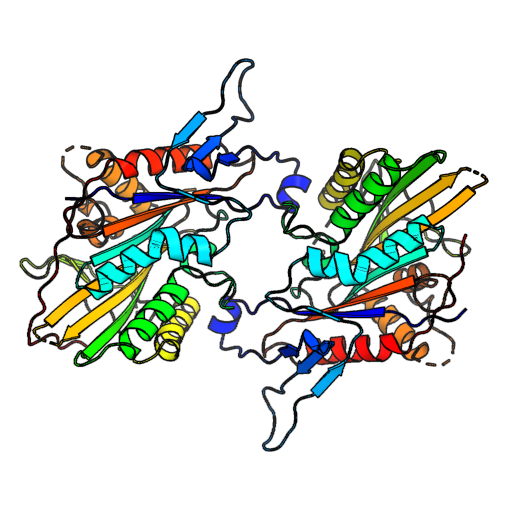37.397 32.976 37.362 1.00 25.85 136 ASN A N 1
ATOM 962 C CA . ASN A 1 148 ? -38.457 33.554 36.545 1.00 26.84 136 ASN A CA 1
ATOM 963 C C . ASN A 1 148 ? -38.389 33.066 35.080 1.00 26.33 136 ASN A C 1
ATOM 964 O O . ASN A 1 148 ? -38.678 33.821 34.158 1.00 27.89 136 ASN A O 1
ATOM 966 N N . GLN A 1 149 ? -38.010 31.799 34.886 1.00 24.96 137 GLN A N 1
ATOM 967 C CA . GLN A 1 149 ? -37.836 31.231 33.548 1.00 24.59 137 GLN A CA 1
ATOM 968 C C . GLN A 1 149 ? -38.112 29.736 33.536 1.00 21.32 137 GLN A C 1
ATOM 969 O O . GLN A 1 149 ? -37.520 28.989 34.312 1.00 23.63 137 GLN A O 1
ATOM 975 N N . GLN A 1 150 ? -38.998 29.294 32.654 1.00 18.28 138 GLN A N 1
ATOM 976 C CA . GLN A 1 150 ? -39.283 27.860 32.521 1.00 17.48 138 GLN A CA 1
ATOM 977 C C . GLN A 1 150 ? -38.606 27.341 31.291 1.00 16.91 138 GLN A C 1
ATOM 978 O O . GLN A 1 150 ? -38.712 27.932 30.228 1.00 16.07 138 GLN A O 1
ATOM 984 N N . TYR A 1 151 ? -37.877 26.245 31.450 1.00 18.58 139 TYR A N 1
ATOM 985 C CA . TYR A 1 151 ? -37.282 25.564 30.339 1.00 19.57 139 TYR A CA 1
ATOM 986 C C . TYR A 1 151 ? -37.959 24.210 30.184 1.00 18.28 139 TYR A C 1
ATOM 987 O O . TYR A 1 151 ? -38.266 23.551 31.177 1.00 15.92 139 TYR A O 1
ATOM 996 N N . LEU A 1 152 ? -38.205 23.827 28.927 1.00 18.41 140 LEU A N 1
ATOM 997 C CA . LEU A 1 152 ? -38.641 22.482 28.538 1.00 15.69 140 LEU A CA 1
ATOM 998 C C . LEU A 1 152 ? -37.533 21.871 27.674 1.00 15.60 140 LEU A C 1
ATOM 999 O O . LEU A 1 152 ? -37.225 22.384 26.591 1.00 16.37 140 LEU A O 1
ATOM 1004 N N . VAL A 1 153 ? -36.907 20.808 28.185 1.00 15.48 141 VAL A N 1
ATOM 1005 C CA . VAL A 1 153 ? -35.870 20.088 27.472 1.00 14.06 141 VAL A CA 1
ATOM 1006 C C . VAL A 1 153 ? -36.452 18.784 26.936 1.00 14.65 141 VAL A C 1
ATOM 1007 O O . VAL A 1 153 ? -37.110 18.049 27.671 1.00 14.08 141 VAL A O 1
ATOM 1011 N N . ARG A 1 154 ? -36.235 18.530 25.642 1.00 16.99 142 ARG A N 1
ATOM 1012 C CA . ARG A 1 154 ? -36.619 17.264 24.985 1.00 20.29 142 ARG A CA 1
ATOM 1013 C C . ARG A 1 154 ? -35.415 16.652 24.293 1.00 22.50 142 ARG A C 1
ATOM 1014 O O . ARG A 1 154 ? -34.563 17.372 23.768 1.00 25.38 142 ARG A O 1
ATOM 1022 N N . ALA A 1 155 ? -35.366 15.330 24.230 1.00 22.95 143 ALA A N 1
ATOM 1023 C CA . ALA A 1 155 ? -34.210 14.657 23.646 1.00 23.53 143 ALA A CA 1
ATOM 1024 C C . ALA A 1 155 ? -34.655 13.639 22.603 1.00 24.82 143 ALA A C 1
ATOM 1025 O O . ALA A 1 155 ? -35.612 12.898 22.829 1.00 26.99 143 ALA A O 1
ATOM 1027 N N . SER A 1 156 ? -33.971 13.627 21.457 1.00 23.60 144 SER A N 1
ATOM 1028 C CA . SER A 1 156 ? -34.164 12.596 20.439 1.00 23.71 144 SER A CA 1
ATOM 1029 C C . SER A 1 156 ? -32.823 11.962 20.030 1.00 23.31 144 SER A C 1
ATOM 1030 O O . SER A 1 156 ? -31.765 12.580 20.129 1.00 24.09 144 SER A O 1
ATOM 1033 N N . TYR A 1 157 ? -32.887 10.719 19.586 1.00 21.94 145 TYR A N 1
ATOM 1034 C CA . TYR A 1 157 ? -31.707 9.930 19.361 1.00 22.52 145 TYR A CA 1
ATOM 1035 C C . TYR A 1 157 ? -31.947 9.014 18.158 1.00 22.24 145 TYR A C 1
ATOM 1036 O O . TYR A 1 157 ? -32.741 8.067 18.228 1.00 18.17 145 TYR A O 1
ATOM 1045 N N . LEU A 1 158 ? -31.265 9.308 17.053 1.00 22.21 146 LEU A N 1
ATOM 1046 C CA . LEU A 1 158 ? -31.481 8.571 15.824 1.00 23.11 146 LEU A CA 1
ATOM 1047 C C . LEU A 1 158 ? -30.158 8.094 15.203 1.00 24.10 146 LEU A C 1
ATOM 1048 O O . LEU A 1 158 ? -29.070 8.446 15.663 1.00 24.30 146 LEU A O 1
ATOM 1053 N N . GLU A 1 159 ? -30.272 7.265 14.178 1.00 25.01 147 GLU A N 1
ATOM 1054 C CA . GLU A 1 159 ? -29.121 6.738 13.472 1.00 26.02 147 GLU A CA 1
ATOM 1055 C C . GLU A 1 159 ? -29.420 6.731 11.979 1.00 22.96 147 GLU A C 1
ATOM 1056 O O . GLU A 1 159 ? -30.496 6.323 11.560 1.00 19.41 147 GLU A O 1
ATOM 1062 N N . ILE A 1 160 ? -28.467 7.206 11.189 1.00 22.97 148 ILE A N 1
ATOM 1063 C CA . ILE A 1 160 ? -28.509 7.043 9.737 1.00 22.54 148 ILE A CA 1
ATOM 1064 C C . ILE A 1 160 ? -27.605 5.881 9.403 1.00 21.89 148 ILE A C 1
ATOM 1065 O O . ILE A 1 160 ? -26.420 5.919 9.678 1.00 21.45 148 ILE A O 1
ATOM 1070 N N . TYR A 1 161 ? -28.169 4.831 8.840 1.00 23.27 149 TYR A N 1
ATOM 1071 C CA . TYR A 1 161 ? -27.379 3.706 8.382 1.00 24.84 149 TYR A CA 1
ATOM 1072 C C . TYR A 1 161 ? -27.908 3.247 7.017 1.00 25.55 149 TYR A C 1
ATOM 1073 O O . TYR A 1 161 ? -29.076 2.867 6.886 1.00 24.01 149 TYR A O 1
ATOM 1082 N N . GLN A 1 162 ? -27.027 3.304 6.014 1.00 28.03 150 GLN A N 1
ATOM 1083 C CA . GLN A 1 162 ? -27.358 3.034 4.607 1.00 31.10 150 GLN A CA 1
ATOM 1084 C C . GLN A 1 162 ? -28.458 3.969 4.103 1.00 31.37 150 GLN A C 1
ATOM 1085 O O . GLN A 1 162 ? -29.349 3.566 3.354 1.00 29.91 150 GLN A O 1
ATOM 1091 N N . GLU A 1 163 ? -28.365 5.229 4.513 1.00 33.06 151 GLU A N 1
ATOM 1092 C CA . GLU A 1 163 ? -29.391 6.220 4.230 1.00 35.70 151 GLU A CA 1
ATOM 1093 C C . GLU A 1 163 ? -30.804 5.691 4.537 1.00 34.93 151 GLU A C 1
ATOM 1094 O O . GLU A 1 163 ? -31.737 5.804 3.733 1.00 35.50 151 GLU A O 1
ATOM 1100 N N . GLU A 1 164 ? -30.920 5.089 5.716 1.00 33.21 152 GLU A N 1
ATOM 1101 C CA . GLU A 1 164 ? -32.195 4.845 6.355 1.00 32.19 152 GLU A CA 1
ATOM 1102 C C . GLU A 1 164 ? -32.067 5.458 7.751 1.00 30.82 152 GLU A C 1
ATOM 1103 O O . GLU A 1 164 ? -31.152 5.106 8.503 1.00 28.81 152 GLU A O 1
ATOM 1105 N N . ILE A 1 165 ? -32.953 6.398 8.078 1.00 29.91 153 ILE A N 1
ATOM 1106 C CA . ILE A 1 165 ? -32.993 6.962 9.421 1.00 29.61 153 ILE A CA 1
ATOM 1107 C C . ILE A 1 165 ? -33.705 5.965 10.302 1.00 29.26 153 ILE A C 1
ATOM 1108 O O . ILE A 1 165 ? -34.790 5.530 9.985 1.00 26.76 153 ILE A O 1
ATOM 1113 N N . ARG A 1 166 ? -33.083 5.616 11.412 1.00 31.21 154 ARG A N 1
ATOM 1114 C CA . ARG A 1 166 ? -33.634 4.669 12.357 1.00 32.72 154 ARG A CA 1
ATOM 1115 C C . ARG A 1 166 ? -33.855 5.472 13.626 1.00 29.15 154 ARG A C 1
ATOM 1116 O O . ARG A 1 166 ? -33.040 6.333 13.943 1.00 27.38 154 ARG A O 1
ATOM 1124 N N . ASP A 1 167 ? -34.949 5.225 14.343 1.00 28.16 155 ASP A N 1
ATOM 1125 C CA . ASP A 1 167 ? -35.152 5.875 15.648 1.00 27.61 155 ASP A CA 1
ATOM 1126 C C . ASP A 1 167 ? -34.684 4.925 16.712 1.00 25.02 155 ASP A C 1
ATOM 1127 O O . ASP A 1 167 ? -35.205 3.832 16.849 1.00 24.14 155 ASP A O 1
ATOM 1132 N N . LEU A 1 168 ? -33.695 5.357 17.471 1.00 24.99 156 LEU A N 1
ATOM 1133 C CA . LEU A 1 168 ? -33.099 4.519 18.483 1.00 26.12 156 LEU A CA 1
ATOM 1134 C C . LEU A 1 168 ? -33.978 4.341 19.718 1.00 27.29 156 LEU A C 1
ATOM 1135 O O . LEU A 1 168 ? -33.786 3.386 20.465 1.00 27.98 156 LEU A O 1
ATOM 1140 N N . LEU A 1 169 ? -34.947 5.235 19.917 1.00 27.87 157 LEU A N 1
ATOM 1141 C CA . LEU A 1 169 ? -35.808 5.189 21.097 1.00 28.72 157 LEU A CA 1
ATOM 1142 C C . LEU A 1 169 ? -37.240 4.620 20.859 1.00 29.83 157 LEU A C 1
ATOM 1143 O O . LEU A 1 169 ? -38.069 4.680 21.755 1.00 30.68 157 LEU A O 1
ATOM 1148 N N . SER A 1 170 ? -37.528 4.088 19.669 1.00 31.48 158 SER A N 1
ATOM 1149 C CA . SER A 1 170 ? -38.881 3.564 19.345 1.00 31.25 158 SER A CA 1
ATOM 1150 C C . SER A 1 170 ? -39.458 2.732 20.478 1.00 32.01 158 SER A C 1
ATOM 1151 O O . SER A 1 170 ? -39.073 1.577 20.656 1.00 34.09 158 SER A O 1
ATOM 1154 N N . LYS A 1 175 ? -37.175 2.506 14.450 1.00 37.02 163 LYS A N 1
ATOM 1155 C CA . LYS A 1 175 ? -37.912 2.249 13.211 1.00 37.33 163 LYS A CA 1
ATOM 1156 C C . LYS A 1 175 ? -37.391 3.111 12.053 1.00 36.75 163 LYS A C 1
ATOM 1157 O O . LYS A 1 175 ? -36.777 4.155 12.274 1.00 35.99 163 LYS A O 1
ATOM 1159 N N . ARG A 1 176 ? -37.648 2.647 10.825 1.00 36.80 164 ARG A N 1
ATOM 1160 C CA . ARG A 1 176 ? -37.382 3.409 9.592 1.00 35.48 164 ARG A CA 1
ATOM 1161 C C . ARG A 1 176 ? -38.250 4.667 9.587 1.00 33.58 164 ARG A C 1
ATOM 1162 O O . ARG A 1 176 ? -39.466 4.575 9.720 1.00 33.74 164 ARG A O 1
ATOM 1166 N N . LEU A 1 177 ? -37.617 5.833 9.451 1.00 31.59 165 LEU A N 1
ATOM 1167 C CA . LEU A 1 177 ? -38.320 7.120 9.452 1.00 30.19 165 LEU A CA 1
ATOM 1168 C C . LEU A 1 177 ? -38.060 7.885 8.153 1.00 30.35 165 LEU A C 1
ATOM 1169 O O . LEU A 1 177 ? -37.011 7.722 7.513 1.00 27.82 165 LEU A O 1
ATOM 1174 N N . GLU A 1 178 ? -39.029 8.728 7.781 1.00 32.14 166 GLU A N 1
ATOM 1175 C CA . GLU A 1 178 ? -38.996 9.486 6.527 1.00 31.92 166 GLU A CA 1
ATOM 1176 C C . GLU A 1 178 ? -38.683 10.955 6.793 1.00 32.83 166 GLU A C 1
ATOM 1177 O O . GLU A 1 178 ? -38.956 11.480 7.883 1.00 31.97 166 GLU A O 1
ATOM 1179 N N . LEU A 1 179 ? -38.112 11.601 5.773 1.00 33.96 167 LEU A N 1
ATOM 1180 C CA . LEU A 1 179 ? -37.671 12.996 5.836 1.00 33.17 167 LEU A CA 1
ATOM 1181 C C . LEU A 1 179 ? -38.656 13.854 5.043 1.00 34.19 167 LEU A C 1
ATOM 1182 O O . LEU A 1 179 ? -38.999 13.513 3.908 1.00 34.13 167 LEU A O 1
ATOM 1187 N N . LYS A 1 180 ? -39.120 14.951 5.642 1.00 35.34 168 LYS A N 1
ATOM 1188 C CA . LYS A 1 180 ? -40.078 15.855 4.987 1.00 35.79 168 LYS A CA 1
ATOM 1189 C C . LYS A 1 180 ? -39.606 17.307 5.124 1.00 37.67 168 LYS A C 1
ATOM 1190 O O . LYS A 1 180 ? -39.038 17.680 6.156 1.00 38.16 168 LYS A O 1
ATOM 1192 N N . GLU A 1 181 ? -39.832 18.112 4.075 1.00 40.19 169 GLU A N 1
ATOM 1193 C CA . GLU A 1 181 ? -39.343 19.512 4.013 1.00 41.48 169 GLU A CA 1
ATOM 1194 C C . GLU A 1 181 ? -40.489 20.525 3.818 1.00 42.93 169 GLU A C 1
ATOM 1195 O O . GLU A 1 181 ? -40.788 20.931 2.694 1.00 41.81 169 GLU A O 1
ATOM 1197 N N . ASN A 1 182 ? -41.109 20.925 4.938 1.00 45.62 170 ASN A N 1
ATOM 1198 C CA . ASN A 1 182 ? -42.195 21.926 4.959 1.00 46.33 170 ASN A CA 1
ATOM 1199 C C . ASN A 1 182 ? -41.646 23.367 4.947 1.00 47.88 170 ASN A C 1
ATOM 1200 O O . ASN A 1 182 ? -40.537 23.616 5.445 1.00 47.38 170 ASN A O 1
ATOM 1202 N N . PRO A 1 183 ? -42.441 24.328 4.420 1.00 48.95 171 PRO A N 1
ATOM 1203 C CA . PRO A 1 183 ? -41.930 25.653 4.016 1.00 49.17 171 PRO A CA 1
ATOM 1204 C C . PRO A 1 183 ? -41.469 26.536 5.177 1.00 49.40 171 PRO A C 1
ATOM 1205 O O . PRO A 1 183 ? -40.305 26.948 5.205 1.00 49.12 171 PRO A O 1
ATOM 1209 N N . GLU A 1 184 ? -42.372 26.817 6.121 1.00 49.66 172 GLU A N 1
ATOM 1210 C CA . GLU A 1 184 ? -42.047 27.643 7.289 1.00 49.35 172 GLU A CA 1
ATOM 1211 C C . GLU A 1 184 ? -41.097 26.894 8.237 1.00 49.24 172 GLU A C 1
ATOM 1212 O O . GLU A 1 184 ? -39.950 27.303 8.412 1.00 48.87 172 GLU A O 1
ATOM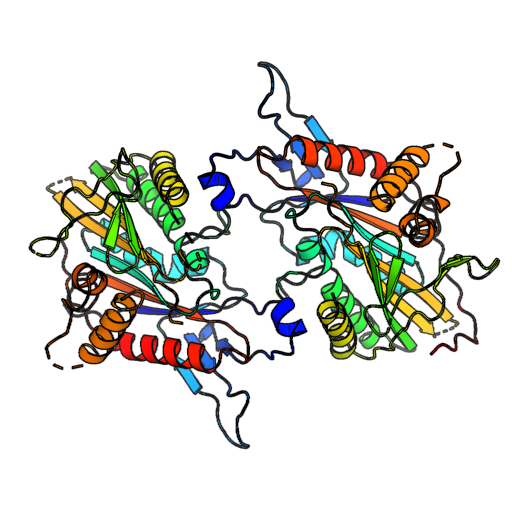 1214 N N . THR A 1 185 ? -41.583 25.790 8.819 1.00 49.52 173 THR A N 1
ATOM 1215 C CA . THR A 1 185 ? -40.828 24.998 9.818 1.00 49.04 173 THR A CA 1
ATOM 1216 C C . THR A 1 185 ? -39.453 24.557 9.316 1.00 49.72 173 THR A C 1
ATOM 1217 O O . THR A 1 185 ? -38.434 24.817 9.980 1.00 51.01 173 THR A O 1
ATOM 1219 N N . GLY A 1 186 ? -39.428 23.889 8.152 1.00 48.87 174 GLY A N 1
ATOM 1220 C CA . GLY A 1 186 ? -38.160 23.492 7.489 1.00 47.20 174 GLY A CA 1
ATOM 1221 C C . GLY A 1 186 ? -38.054 22.002 7.187 1.00 45.53 174 GLY A C 1
ATOM 1222 O O . GLY A 1 186 ? -39.027 21.376 6.775 1.00 45.93 174 GLY A O 1
ATOM 1223 N N . VAL A 1 187 ? -36.860 21.437 7.384 1.00 43.13 175 VAL A N 1
ATOM 1224 C CA . VAL A 1 187 ? -36.630 20.005 7.167 1.00 40.70 175 VAL A CA 1
ATOM 1225 C C . VAL A 1 187 ? -36.819 19.270 8.484 1.00 39.35 175 VAL A C 1
ATOM 1226 O O . VAL A 1 187 ? -36.157 19.591 9.471 1.00 38.99 175 VAL A O 1
ATOM 1230 N N . TYR A 1 188 ? -37.712 18.285 8.505 1.00 38.12 176 TYR A N 1
ATOM 1231 C CA . TYR A 1 188 ? -37.979 17.525 9.733 1.00 37.44 176 TYR A CA 1
ATOM 1232 C C . TYR A 1 188 ? -38.153 16.029 9.449 1.00 36.49 176 TYR A C 1
ATOM 1233 O O . TYR A 1 188 ? -38.186 15.601 8.285 1.00 36.32 176 TYR A O 1
ATOM 1242 N N . ILE A 1 189 ? -38.266 15.255 10.534 1.00 35.67 177 ILE A N 1
ATOM 1243 C CA . ILE A 1 189 ? -38.464 13.802 10.481 1.00 34.42 177 ILE A CA 1
ATOM 1244 C C . ILE A 1 189 ? -39.846 13.416 11.002 1.00 34.69 177 ILE A C 1
ATOM 1245 O O . ILE A 1 189 ? -40.246 13.818 12.103 1.00 35.47 177 ILE A O 1
ATOM 1250 N N . LYS A 1 190 ? -40.562 12.624 10.212 1.00 34.36 178 LYS A N 1
ATOM 1251 C CA . LYS A 1 190 ? -41.887 12.172 10.584 1.00 33.68 178 LYS A CA 1
ATOM 1252 C C . LYS A 1 190 ? -41.790 11.155 11.733 1.00 33.51 178 LYS A C 1
ATOM 1253 O O . LYS A 1 190 ? -40.978 10.219 11.686 1.00 32.08 178 LYS A O 1
ATOM 1255 N N . ASP A 1 191 ? -42.604 11.370 12.769 1.00 33.20 179 ASP A N 1
ATOM 1256 C CA . ASP A 1 191 ? -42.798 10.397 13.864 1.00 32.38 179 ASP A CA 1
ATOM 1257 C C . ASP A 1 191 ? -41.570 10.183 14.746 1.00 29.50 179 ASP A C 1
ATOM 1258 O O . ASP A 1 191 ? -41.483 9.181 15.450 1.00 28.74 179 ASP A O 1
ATOM 1263 N N . LEU A 1 192 ? -40.627 11.118 14.731 1.00 27.85 180 LEU A N 1
ATOM 1264 C CA . LEU A 1 192 ? -39.437 10.958 15.566 1.00 26.98 180 LEU A CA 1
ATOM 1265 C C . LEU A 1 192 ? -39.842 11.125 17.031 1.00 27.28 180 LEU A C 1
ATOM 1266 O O . LEU A 1 192 ? -40.335 12.182 17.430 1.00 26.07 180 LEU A O 1
ATOM 1271 N N . SER A 1 193 ? -39.652 10.070 17.821 1.00 27.49 181 SER A N 1
ATOM 1272 C CA . SER A 1 193 ? -39.961 10.127 19.242 1.00 27.46 181 SER A CA 1
ATOM 1273 C C . SER A 1 193 ? -39.049 11.158 19.894 1.00 26.95 181 SER A C 1
ATOM 1274 O O . SER A 1 193 ? -37.962 11.440 19.406 1.00 27.12 181 SER A O 1
ATOM 1277 N N . SER A 1 194 ? -39.516 11.731 20.989 1.00 27.71 182 SER A N 1
ATOM 1278 C CA . SER A 1 194 ? -38.876 12.891 21.577 1.00 26.13 182 SER A CA 1
ATOM 1279 C C . SER A 1 194 ? -39.313 12.988 23.013 1.00 24.43 182 SER A C 1
ATOM 1280 O O . SER A 1 194 ? -40.373 13.508 23.296 1.00 25.56 182 SER A O 1
ATOM 1283 N N . PHE A 1 195 ? -38.492 12.474 23.912 1.00 23.94 183 PHE A N 1
ATOM 1284 C CA . PHE A 1 195 ? -38.850 12.375 25.311 1.00 23.46 183 PHE A CA 1
ATOM 1285 C C . PHE A 1 195 ? -38.533 13.652 26.061 1.00 23.43 183 PHE A C 1
ATOM 1286 O O . PHE A 1 195 ? -37.468 14.269 25.854 1.00 24.40 183 PHE A O 1
ATOM 1294 N N . VAL A 1 196 ? -39.460 14.054 26.934 1.00 23.01 184 VAL A N 1
ATOM 1295 C CA . VAL A 1 196 ? -39.244 15.213 27.797 1.00 23.28 184 VAL A CA 1
ATOM 1296 C C . VAL A 1 196 ? -38.442 14.795 29.042 1.00 24.38 184 VAL A C 1
ATOM 1297 O O . VAL A 1 196 ? -38.714 13.763 29.635 1.00 23.74 184 VAL A O 1
ATOM 1301 N N . THR A 1 197 ? -37.459 15.621 29.422 1.00 25.45 185 THR A N 1
ATOM 1302 C CA . THR A 1 197 ? -36.453 15.251 30.417 1.00 24.76 185 THR A CA 1
ATOM 1303 C C . THR A 1 197 ? -36.284 16.344 31.484 1.00 25.32 185 THR A C 1
ATOM 1304 O O . THR A 1 197 ? -35.734 17.405 31.207 1.00 25.72 185 THR A O 1
ATOM 1308 N N . LYS A 1 198 ? -36.761 16.072 32.700 1.00 25.63 186 LYS A N 1
ATOM 1309 C CA . LYS A 1 198 ? -36.619 16.998 33.843 1.00 25.55 186 LYS A CA 1
ATOM 1310 C C . LYS A 1 198 ? -35.189 17.000 34.460 1.00 26.68 186 LYS A C 1
ATOM 1311 O O . LYS A 1 198 ? -34.773 17.966 35.090 1.00 26.30 186 LYS A O 1
ATOM 1313 N N . ASN A 1 199 ? -34.452 15.915 34.247 1.00 28.45 187 ASN A N 1
ATOM 1314 C CA . ASN A 1 199 ? -33.203 15.632 34.946 1.00 27.18 187 ASN A CA 1
ATOM 1315 C C . ASN A 1 199 ? -32.072 15.316 34.011 1.00 27.53 187 ASN A C 1
ATOM 1316 O O . ASN A 1 199 ? -32.288 14.893 32.879 1.00 25.86 187 ASN A O 1
ATOM 1321 N N . VAL A 1 200 ? -30.858 15.475 34.522 1.00 28.76 188 VAL A N 1
ATOM 1322 C CA . VAL A 1 200 ? -29.688 14.800 33.974 1.00 30.14 188 VAL A CA 1
ATOM 1323 C C . VAL A 1 200 ? -29.892 13.265 34.067 1.00 31.31 188 VAL A C 1
ATOM 1324 O O . VAL A 1 200 ? -29.507 12.508 33.166 1.00 30.80 188 VAL A O 1
ATOM 1328 N N . LYS A 1 201 ? -30.481 12.820 35.172 1.00 31.46 189 LYS A N 1
ATOM 1329 C CA . LYS A 1 201 ? -30.830 11.416 35.350 1.00 32.53 189 LYS A CA 1
ATOM 1330 C C . LYS A 1 201 ? -31.733 10.904 34.210 1.00 31.76 189 LYS A C 1
ATOM 1331 O O . LYS A 1 201 ? -31.496 9.836 33.645 1.00 32.02 189 LYS A O 1
ATOM 1337 N N . GLU A 1 202 ? -32.751 11.685 33.865 1.00 31.15 190 GLU A N 1
ATOM 1338 C CA . GLU A 1 202 ? -33.723 11.291 32.841 1.00 30.38 190 GLU A CA 1
ATOM 1339 C C . GLU A 1 202 ? -33.155 11.365 31.430 1.00 26.26 190 GLU A C 1
ATOM 1340 O O . GLU A 1 202 ? -33.444 10.504 30.610 1.00 26.00 190 GLU A O 1
ATOM 1346 N N . ILE A 1 203 ? -32.367 12.395 31.137 1.00 23.44 191 ILE A N 1
ATOM 1347 C CA . ILE A 1 203 ? -31.763 12.509 29.813 1.00 22.69 191 ILE A CA 1
ATOM 1348 C C . ILE A 1 203 ? -30.604 11.519 29.640 1.00 23.12 191 ILE A C 1
ATOM 1349 O O . ILE A 1 203 ? -30.336 11.076 28.524 1.00 25.19 191 ILE A O 1
ATOM 1354 N N . GLU A 1 204 ? -29.947 11.153 30.746 1.00 22.08 192 GLU A N 1
ATOM 1355 C CA . GLU A 1 204 ? -28.936 10.112 30.728 1.00 20.59 192 GLU A CA 1
ATOM 1356 C C . GLU A 1 204 ? -29.572 8.739 30.458 1.00 22.74 192 GLU A C 1
ATOM 1357 O O . GLU A 1 204 ? -28.941 7.862 29.848 1.00 21.41 192 GLU A O 1
ATOM 1359 N N . HIS A 1 205 ? -30.813 8.549 30.912 1.00 24.71 193 HIS A N 1
ATOM 1360 C CA . HIS A 1 205 ? -31.540 7.281 30.670 1.00 26.77 193 HIS A CA 1
ATOM 1361 C C . HIS A 1 205 ? -31.912 7.106 29.203 1.00 28.04 193 HIS A C 1
ATOM 1362 O O . HIS A 1 205 ? -31.886 5.991 28.676 1.00 29.30 193 HIS A O 1
ATOM 1369 N N . VAL A 1 206 ? -32.272 8.214 28.560 1.00 27.77 194 VAL A N 1
ATOM 1370 C CA . VAL A 1 206 ? -32.603 8.224 27.145 1.00 27.40 194 VAL A CA 1
ATOM 1371 C C . VAL A 1 206 ? -31.395 7.810 26.304 1.00 27.86 194 VAL A C 1
ATOM 1372 O O . VAL A 1 206 ? -31.506 6.946 25.444 1.00 27.45 194 VAL A O 1
ATOM 1376 N N . MET A 1 207 ? -30.250 8.435 26.558 1.00 29.87 195 MET A N 1
ATOM 1377 C CA . MET A 1 207 ? -29.015 8.094 25.858 1.00 32.17 195 MET A CA 1
ATOM 1378 C C . MET A 1 207 ? -28.594 6.655 26.143 1.00 30.55 195 MET A C 1
ATOM 1379 O O . MET A 1 207 ? -28.027 5.988 25.279 1.00 33.22 195 MET A O 1
ATOM 1384 N N . ASN A 1 208 ? -28.870 6.180 27.350 1.00 27.94 196 ASN A N 1
ATOM 1385 C CA . ASN A 1 208 ? -28.573 4.807 27.696 1.00 25.78 196 ASN A CA 1
ATOM 1386 C C . ASN A 1 208 ? -29.417 3.846 26.883 1.00 26.42 196 ASN A C 1
ATOM 1387 O O . ASN A 1 208 ? -28.888 2.881 26.345 1.00 29.28 196 ASN A O 1
ATOM 1392 N N . LEU A 1 209 ? -30.720 4.108 26.783 1.00 26.57 197 LEU A N 1
ATOM 1393 C CA . LEU A 1 209 ? -31.616 3.237 26.013 1.00 27.60 197 LEU A CA 1
ATOM 1394 C C . LEU A 1 209 ? -31.321 3.293 24.506 1.00 28.01 197 LEU A C 1
ATOM 1395 O O . LEU A 1 209 ? -31.449 2.289 23.794 1.00 28.71 197 LEU A O 1
ATOM 1400 N N . GLY A 1 210 ? -30.900 4.454 24.030 1.00 27.28 198 GLY A N 1
ATOM 1401 C CA . GLY A 1 210 ? -30.506 4.601 22.649 1.00 27.78 198 GLY A CA 1
ATOM 1402 C C . GLY A 1 210 ? -29.282 3.777 22.315 1.00 28.49 198 GLY A C 1
ATOM 1403 O O . GLY A 1 210 ? -29.250 3.102 21.282 1.00 27.49 198 GLY A O 1
ATOM 1404 N N . ASN A 1 211 ? -28.266 3.840 23.185 1.00 28.65 199 ASN A N 1
ATOM 1405 C CA . ASN A 1 211 ? -27.039 3.054 23.003 1.00 27.77 199 ASN A CA 1
ATOM 1406 C C . ASN A 1 211 ? -27.337 1.565 23.107 1.00 29.90 199 ASN A C 1
ATOM 1407 O O . ASN A 1 211 ? -26.713 0.747 22.436 1.00 32.00 199 ASN A O 1
ATOM 1412 N N . GLN A 1 212 ? -28.294 1.213 23.954 1.00 30.93 200 GLN A N 1
ATOM 1413 C CA . GLN A 1 212 ? -28.687 -0.167 24.109 1.00 32.56 200 GLN A CA 1
ATOM 1414 C C . GLN A 1 212 ? -29.275 -0.715 22.791 1.00 33.25 200 GLN A C 1
ATOM 1415 O O . GLN A 1 212 ? -29.122 -1.887 22.480 1.00 32.75 200 GLN A O 1
ATOM 1421 N N . THR A 1 213 ? -29.936 0.147 22.024 1.00 34.90 201 THR A N 1
ATOM 1422 C CA . THR A 1 213 ? -30.527 -0.244 20.742 1.00 35.31 201 THR A CA 1
ATOM 1423 C C . THR A 1 213 ? -29.486 -0.380 19.629 1.00 36.14 201 THR A C 1
ATOM 1424 O O . THR A 1 213 ? -29.634 -1.217 18.748 1.00 38.58 201 THR A O 1
ATOM 1428 N N . ARG A 1 214 ? -28.438 0.434 19.674 1.00 37.44 202 ARG A N 1
ATOM 1429 C CA . ARG A 1 214 ? -27.361 0.365 18.677 1.00 39.74 202 ARG A CA 1
ATOM 1430 C C . ARG A 1 214 ? -26.750 -1.028 18.633 1.00 38.31 202 ARG A C 1
ATOM 1431 O O . ARG A 1 214 ? -26.490 -1.625 19.681 1.00 37.99 202 ARG A O 1
ATOM 1439 N N . SER A 1 225 ? -21.597 0.260 13.632 1.00 40.91 213 SER A N 1
ATOM 1440 C CA . SER A 1 225 ? -21.400 1.399 14.546 1.00 40.73 213 SER A CA 1
ATOM 1441 C C . SER A 1 225 ? -20.304 2.331 13.999 1.00 40.11 213 SER A C 1
ATOM 1442 O O . SER A 1 225 ? -20.381 3.568 14.142 1.00 39.92 213 SER A O 1
ATOM 1445 N N . SER A 1 226 ? -19.287 1.722 13.378 1.00 37.06 214 SER A N 1
ATOM 1446 C CA . SER A 1 226 ? -18.281 2.453 12.610 1.00 34.40 214 SER A CA 1
ATOM 1447 C C . SER A 1 226 ? -18.763 2.779 11.171 1.00 33.16 214 SER A C 1
ATOM 1448 O O . SER A 1 226 ? -18.163 3.603 10.483 1.00 31.35 214 SER A O 1
ATOM 1451 N N . ARG A 1 227 ? -19.850 2.148 10.730 1.00 33.38 215 ARG A N 1
ATOM 1452 C CA . ARG A 1 227 ? -20.430 2.473 9.432 1.00 34.45 215 ARG A CA 1
ATOM 1453 C C . ARG A 1 227 ? -21.662 3.370 9.526 1.00 34.02 215 ARG A C 1
ATOM 1454 O O . ARG A 1 227 ? -22.077 3.939 8.524 1.00 36.44 215 ARG A O 1
ATOM 1462 N N . SER A 1 228 ? -22.226 3.521 10.721 1.00 33.14 216 SER A N 1
ATOM 1463 C CA . SER A 1 228 ? -23.423 4.347 10.905 1.00 31.52 216 SER A CA 1
ATOM 1464 C C . SER A 1 228 ? -23.090 5.738 11.452 1.00 29.68 216 SER A C 1
ATOM 1465 O O . SER A 1 228 ? -22.027 5.959 12.011 1.00 31.17 216 SER A O 1
ATOM 1468 N N . HIS A 1 229 ? -24.016 6.669 11.269 1.00 28.42 217 HIS A N 1
ATOM 1469 C CA . HIS A 1 229 ? -23.956 7.984 11.895 1.00 28.43 217 HIS A CA 1
ATOM 1470 C C . HIS A 1 229 ? -24.921 8.003 13.058 1.00 27.69 217 HIS A C 1
ATOM 1471 O O . HIS A 1 229 ? -26.054 7.535 12.929 1.00 30.00 217 HIS A O 1
ATOM 1478 N N . ALA A 1 230 ? -24.503 8.562 14.185 1.00 26.11 218 ALA A N 1
ATOM 1479 C CA . ALA A 1 230 ? -25.407 8.708 15.330 1.00 24.38 218 ALA A CA 1
ATOM 1480 C C . ALA A 1 230 ? -25.656 10.200 15.595 1.00 23.72 218 ALA A C 1
ATOM 1481 O O . ALA A 1 230 ? -24.712 10.989 15.625 1.00 23.69 218 ALA A O 1
ATOM 1483 N N . ILE A 1 231 ? -26.933 10.567 15.757 1.00 21.96 219 ILE A N 1
ATOM 1484 C CA . ILE A 1 231 ? -27.347 11.944 16.055 1.00 22.01 219 ILE A CA 1
ATOM 1485 C C . ILE A 1 231 ? -28.164 11.968 17.336 1.00 20.52 219 ILE A C 1
ATOM 1486 O O . ILE A 1 231 ? -29.190 11.298 17.443 1.00 16.60 219 ILE A O 1
ATOM 1491 N N . PHE A 1 232 ? -27.704 12.765 18.291 1.00 21.70 220 PHE A N 1
ATOM 1492 C CA . PHE A 1 232 ? -28.421 13.017 19.517 1.00 21.92 220 PHE A CA 1
ATOM 1493 C C . PHE A 1 232 ? -28.884 14.465 19.452 1.00 22.39 220 PHE A C 1
ATOM 1494 O O . PHE A 1 232 ? -28.081 15.373 19.247 1.00 22.23 220 PHE A O 1
ATOM 1502 N N . ILE A 1 233 ? -30.183 14.673 19.624 1.00 23.33 221 ILE A N 1
ATOM 1503 C CA . ILE A 1 233 ? -30.778 16.002 19.515 1.00 23.21 221 ILE A CA 1
ATOM 1504 C C . ILE A 1 233 ? -31.353 16.454 20.850 1.00 23.15 221 ILE A C 1
ATOM 1505 O O . ILE A 1 233 ? -32.124 15.718 21.481 1.00 23.52 221 ILE A O 1
ATOM 1510 N N . ILE A 1 234 ? -30.968 17.657 21.277 1.00 23.03 222 ILE A N 1
ATOM 1511 C CA . ILE A 1 234 ? -31.528 18.289 22.465 1.00 23.65 222 ILE A CA 1
ATOM 1512 C C . ILE A 1 234 ? -32.246 19.559 22.041 1.00 25.50 222 ILE A C 1
ATOM 1513 O O . ILE A 1 234 ? -31.649 20.437 21.387 1.00 24.05 222 ILE A O 1
ATOM 1518 N N . THR A 1 235 ? -33.528 19.662 22.389 1.00 26.53 223 THR A N 1
ATOM 1519 C CA . THR A 1 235 ? -34.246 20.923 22.235 1.00 28.64 223 THR A CA 1
ATOM 1520 C C . THR A 1 235 ? -34.497 21.534 23.590 1.00 29.43 223 THR A C 1
ATOM 1521 O O . THR A 1 235 ? -34.735 20.826 24.569 1.00 30.86 223 THR A O 1
ATOM 1525 N N . VAL A 1 236 ? -34.426 22.860 23.628 1.00 28.77 224 VAL A N 1
ATOM 1526 C CA . VAL A 1 236 ? -34.653 23.625 24.819 1.00 26.74 224 VAL A CA 1
ATOM 1527 C C . VAL A 1 236 ? -35.598 24.731 24.453 1.00 28.10 224 VAL A C 1
ATOM 1528 O O . VAL A 1 236 ? -35.194 25.713 23.828 1.00 27.57 224 VAL A O 1
ATOM 1532 N N . GLU A 1 237 ? -36.867 24.561 24.810 1.00 29.21 225 GLU A N 1
ATOM 1533 C CA . GLU A 1 237 ? -37.826 25.650 24.732 1.00 29.51 225 GLU A CA 1
ATOM 1534 C C . GLU A 1 237 ? -37.677 26.398 26.050 1.00 29.24 225 GLU A C 1
ATOM 1535 O O . GLU A 1 237 ? -37.424 25.780 27.071 1.00 30.76 225 GLU A O 1
ATOM 1541 N N . CYS A 1 238 ? -37.766 27.722 26.016 1.00 29.79 226 CYS A N 1
ATOM 1542 C CA . CYS A 1 238 ? -37.570 28.547 27.213 1.00 29.58 226 CYS A CA 1
ATOM 1543 C C . CYS A 1 238 ? -38.587 29.700 27.277 1.00 28.58 226 CYS A C 1
ATOM 1544 O O . CYS A 1 238 ? -38.701 30.470 26.337 1.00 28.56 226 CYS A O 1
ATOM 1547 N N . SER A 1 239 ? -39.314 29.814 28.388 1.00 27.57 227 SER A N 1
ATOM 1548 C CA . SER A 1 239 ? -40.358 30.843 28.535 1.00 27.43 227 SER A CA 1
ATOM 1549 C C . SER A 1 239 ? -40.091 31.809 29.685 1.00 25.97 227 SER A C 1
ATOM 1550 O O . SER A 1 239 ? -39.815 31.385 30.798 1.00 26.16 227 SER A O 1
ATOM 1553 N N . GLU A 1 240 ? -40.184 33.107 29.401 1.00 25.19 228 GLU A N 1
ATOM 1554 C CA . GLU A 1 240 ? -39.984 34.165 30.405 1.00 25.32 228 GLU A CA 1
ATOM 1555 C C . GLU A 1 240 ? -41.109 35.193 30.300 1.00 24.54 228 GLU A C 1
ATOM 1556 O O . GLU A 1 240 ? -41.889 35.178 29.339 1.00 23.27 228 GLU A O 1
ATOM 1558 N N . HIS A 1 248 ? -42.407 35.812 24.403 1.00 29.41 236 HIS A N 1
ATOM 1559 C CA . HIS A 1 248 ? -41.820 35.363 25.658 1.00 27.11 236 HIS A CA 1
ATOM 1560 C C . HIS A 1 248 ? -41.193 33.951 25.575 1.00 27.50 236 HIS A C 1
ATOM 1561 O O . HIS A 1 248 ? -40.810 33.410 26.605 1.00 30.42 236 HIS A O 1
ATOM 1563 N N . ILE A 1 249 ? -41.085 33.354 24.373 1.00 26.48 237 ILE A N 1
ATOM 1564 C CA . ILE A 1 249 ? -40.535 31.976 24.237 1.00 26.36 237 ILE A CA 1
ATOM 1565 C C . ILE A 1 249 ? -39.424 31.852 23.202 1.00 24.05 237 ILE A C 1
ATOM 1566 O O . ILE A 1 249 ? -39.579 32.298 22.081 1.00 23.61 237 ILE A O 1
ATOM 1571 N N . ARG A 1 250 ? -38.315 31.218 23.598 1.00 23.11 238 ARG A N 1
ATOM 1572 C CA . ARG A 1 250 ? -37.200 30.903 22.698 1.00 21.96 238 ARG A CA 1
ATOM 1573 C C . ARG A 1 250 ? -37.092 29.400 22.522 1.00 20.45 238 ARG A C 1
ATOM 1574 O O . ARG A 1 250 ? -37.560 28.640 23.357 1.00 20.20 238 ARG A O 1
ATOM 1579 N N . VAL A 1 251 ? -36.455 28.978 21.437 1.00 19.17 239 VAL A N 1
ATOM 1580 C CA . VAL A 1 251 ? -36.176 27.572 21.211 1.00 18.76 239 VAL A CA 1
ATOM 1581 C C . VAL A 1 251 ? -34.797 27.407 20.568 1.00 20.85 239 VAL A C 1
ATOM 1582 O O . VAL A 1 251 ? -34.487 28.048 19.569 1.00 21.45 239 VAL A O 1
ATOM 1586 N N . GLY A 1 252 ? -33.971 26.557 21.166 1.00 21.55 240 GLY A N 1
ATOM 1587 C CA . GLY A 1 252 ? -32.676 26.228 20.617 1.00 22.61 240 GLY A CA 1
ATOM 1588 C C . GLY A 1 252 ? -32.551 24.732 20.422 1.00 23.69 240 GLY A C 1
ATOM 1589 O O . GLY A 1 252 ? -32.915 23.957 21.297 1.00 24.51 240 GLY A O 1
ATOM 1590 N N . LYS A 1 253 ? -32.035 24.324 19.270 1.00 25.16 241 LYS A N 1
ATOM 1591 C CA . LYS A 1 253 ? -31.802 22.912 18.990 1.00 26.71 241 LYS A CA 1
ATOM 1592 C C . LYS A 1 253 ? -30.312 22.651 19.017 1.00 26.28 241 LYS A C 1
ATOM 1593 O O . LYS A 1 253 ? -29.533 23.471 18.549 1.00 28.20 241 LYS A O 1
ATOM 1596 N N . LEU A 1 254 ? -29.922 21.509 19.566 1.00 25.52 242 LEU A N 1
ATOM 1597 C CA . LEU A 1 254 ? -28.536 21.093 19.571 1.00 25.48 242 LEU A CA 1
ATOM 1598 C C . LEU A 1 254 ? -28.420 19.711 18.931 1.00 25.82 242 LEU A C 1
ATOM 1599 O O . LEU A 1 254 ? -29.055 18.747 19.382 1.00 25.02 242 LEU A O 1
ATOM 1604 N N . ASN A 1 255 ? -27.615 19.620 17.876 1.00 25.90 243 ASN A N 1
ATOM 1605 C CA . ASN A 1 255 ? -27.320 18.337 17.245 1.00 26.35 243 ASN A CA 1
ATOM 1606 C C . ASN A 1 255 ? -25.963 17.869 17.685 1.00 23.92 243 ASN A C 1
ATOM 1607 O O . ASN A 1 255 ? -24.981 18.563 17.494 1.00 26.91 243 ASN A O 1
ATOM 1612 N N . LEU A 1 256 ? -25.911 16.703 18.291 1.00 22.48 244 LEU A N 1
ATOM 1613 C CA . LEU A 1 256 ? -24.655 16.116 18.698 1.00 23.41 244 LEU A CA 1
ATOM 1614 C C . LEU A 1 256 ? -24.486 14.865 17.850 1.00 24.39 244 LEU A C 1
ATOM 1615 O O . LEU A 1 256 ? -25.181 13.854 18.048 1.00 23.37 244 LEU A O 1
ATOM 1620 N N . VAL A 1 257 ? -23.575 14.971 16.877 1.00 24.53 245 VAL A N 1
ATOM 1621 C CA . VAL A 1 257 ? -23.425 14.001 15.805 1.00 25.23 245 VAL A CA 1
ATOM 1622 C C . VAL A 1 257 ? -22.098 13.233 15.948 1.00 27.31 245 VAL A C 1
ATOM 1623 O O . VAL A 1 257 ? -21.043 13.833 16.146 1.00 28.56 245 VAL A O 1
ATOM 1627 N N . ASP A 1 258 ? -22.173 11.908 15.868 1.00 29.44 246 ASP A N 1
ATOM 1628 C CA . ASP A 1 258 ? -20.990 11.031 15.813 1.00 30.76 246 ASP A CA 1
ATOM 1629 C C . ASP A 1 258 ? -21.020 10.293 14.448 1.00 28.56 246 ASP A C 1
ATOM 1630 O O . ASP A 1 258 ? -21.814 9.356 14.245 1.00 30.24 246 ASP A O 1
ATOM 1635 N N . LEU A 1 259 ? -20.168 10.732 13.521 1.00 23.86 247 LEU A N 1
ATOM 1636 C CA . LEU A 1 259 ? -20.261 10.292 12.138 1.00 22.54 247 LEU A CA 1
ATOM 1637 C C . LEU A 1 259 ? -19.647 8.928 11.935 1.00 22.23 247 LEU A C 1
ATOM 1638 O O . LEU A 1 259 ? -18.842 8.479 12.740 1.00 24.76 247 LEU A O 1
ATOM 1643 N N . ALA A 1 260 ? -20.047 8.271 10.849 1.00 21.50 248 ALA A N 1
ATOM 1644 C CA . ALA A 1 260 ? -19.365 7.084 10.359 1.00 21.87 248 ALA A CA 1
ATOM 1645 C C . ALA A 1 260 ? -17.867 7.392 10.136 1.00 20.93 248 ALA A C 1
ATOM 1646 O O . ALA A 1 260 ? -17.513 8.487 9.709 1.00 20.05 248 ALA A O 1
ATOM 1648 N N . GLY A 1 261 ? -17.003 6.416 10.425 1.00 21.40 249 GLY A N 1
ATOM 1649 C CA . GLY A 1 261 ? -15.558 6.554 10.180 1.00 21.86 249 GLY A CA 1
ATOM 1650 C C . GLY A 1 261 ? -15.240 6.991 8.767 1.00 21.33 249 GLY A C 1
ATOM 1651 O O . GLY A 1 261 ? -15.860 6.533 7.826 1.00 24.00 249 GLY A O 1
ATOM 1652 N N . SER A 1 262 ? -14.266 7.871 8.603 1.00 22.12 250 SER A N 1
ATOM 1653 C CA . SER A 1 262 ? -13.928 8.364 7.269 1.00 24.98 250 SER A CA 1
ATOM 1654 C C . SER A 1 262 ? -13.093 7.357 6.440 1.00 27.26 250 SER A C 1
ATOM 1655 O O . SER A 1 262 ? -12.633 7.700 5.366 1.00 26.58 250 SER A O 1
ATOM 1658 N N . GLU A 1 263 ? -12.934 6.116 6.942 1.00 32.16 251 GLU A N 1
ATOM 1659 C CA . GLU A 1 263 ? -12.183 5.022 6.261 1.00 33.26 251 GLU A CA 1
ATOM 1660 C C . GLU A 1 263 ? -10.839 5.449 5.712 1.00 36.47 251 GLU A C 1
ATOM 1661 O O . GLU A 1 263 ? -9.887 5.637 6.477 1.00 39.44 251 GLU A O 1
ATOM 1667 N N . ASN A 1 306 ? -20.412 4.258 1.506 1.00 33.76 294 ASN A N 1
ATOM 1668 C CA . ASN A 1 306 ? -20.983 5.253 2.423 1.00 34.45 294 ASN A CA 1
ATOM 1669 C C . ASN A 1 306 ? -21.293 6.565 1.678 1.00 33.71 294 ASN A C 1
ATOM 1670 O O . ASN A 1 306 ? -20.445 7.455 1.566 1.00 33.44 294 ASN A O 1
ATOM 1675 N N . LEU A 1 307 ? -22.523 6.658 1.178 1.00 32.16 295 LEU A N 1
ATOM 1676 C CA . LEU A 1 307 ? -22.966 7.779 0.352 1.00 31.39 295 LEU A CA 1
ATOM 1677 C C . LEU A 1 307 ? -23.047 9.103 1.142 1.00 31.12 295 LEU A C 1
ATOM 1678 O O . LEU A 1 307 ? -22.874 10.181 0.573 1.00 32.13 295 LEU A O 1
ATOM 1683 N N . SER A 1 308 ? -23.304 9.017 2.446 1.00 28.95 296 SER A N 1
ATOM 1684 C CA . SER A 1 308 ? -23.499 10.212 3.260 1.00 28.44 296 SER A CA 1
ATOM 1685 C C . SER A 1 308 ? -22.190 10.957 3.514 1.00 28.29 296 SER A C 1
ATOM 1686 O O . SER A 1 308 ? -22.175 12.180 3.464 1.00 28.22 296 SER A O 1
ATOM 1689 N N . LEU A 1 309 ? -21.097 10.237 3.790 1.00 28.20 297 LEU A N 1
ATOM 1690 C CA . LEU A 1 309 ? -19.780 10.894 3.976 1.00 27.09 297 LEU A CA 1
ATOM 1691 C C . LEU A 1 309 ? -19.315 11.554 2.661 1.00 26.52 297 LEU A C 1
ATOM 1692 O O . LEU A 1 309 ? -18.674 12.607 2.672 1.00 28.14 297 LEU A O 1
ATOM 1697 N N . SER A 1 310 ? -19.656 10.930 1.537 1.00 24.91 298 SER A N 1
ATOM 1698 C CA . SER A 1 310 ? -19.403 11.497 0.234 1.00 23.00 298 SER A CA 1
ATOM 1699 C C . SER A 1 310 ? -20.218 12.777 -0.017 1.00 24.44 298 SER A C 1
ATOM 1700 O O . SER A 1 310 ? -19.684 13.782 -0.517 1.00 25.35 298 SER A O 1
ATOM 1703 N N . ALA A 1 311 ? -21.508 12.738 0.302 1.00 23.56 299 ALA A N 1
ATOM 1704 C CA . ALA A 1 311 ? -22.337 13.935 0.200 1.00 24.44 299 ALA A CA 1
ATOM 1705 C C . ALA A 1 311 ? -21.744 15.061 1.075 1.00 25.17 299 ALA A C 1
ATOM 1706 O O . ALA A 1 311 ? -21.519 16.174 0.597 1.00 26.81 299 ALA A O 1
ATOM 1708 N N . LEU A 1 312 ? -21.457 14.751 2.338 1.00 25.40 300 LEU A N 1
ATOM 1709 C CA . LEU A 1 312 ? -20.837 15.727 3.250 1.00 24.97 300 LEU A CA 1
ATOM 1710 C C . LEU A 1 312 ? -19.541 16.260 2.662 1.00 26.13 300 LEU A C 1
ATOM 1711 O O . LEU A 1 312 ? -19.290 17.465 2.702 1.00 27.13 300 LEU A O 1
ATOM 1716 N N . GLY A 1 313 ? -18.724 15.356 2.117 1.00 24.82 301 GLY A N 1
ATOM 1717 C CA . GLY A 1 313 ? -17.532 15.742 1.366 1.00 23.97 301 GLY A CA 1
ATOM 1718 C C . GLY A 1 313 ? -17.799 16.776 0.277 1.00 22.78 301 GLY A C 1
ATOM 1719 O O . GLY A 1 313 ? -17.070 17.749 0.160 1.00 20.82 301 GLY A O 1
ATOM 1720 N N . ASN A 1 314 ? -18.850 16.574 -0.508 1.00 23.29 302 ASN A N 1
ATOM 1721 C CA . ASN A 1 314 ? -19.146 17.483 -1.621 1.00 25.46 302 ASN A CA 1
ATOM 1722 C C . ASN A 1 314 ? -19.799 18.799 -1.183 1.00 25.59 302 ASN A C 1
ATOM 1723 O O . ASN A 1 314 ? -19.505 19.860 -1.749 1.00 25.28 302 ASN A O 1
ATOM 1728 N N . VAL A 1 315 ? -20.669 18.739 -0.178 1.00 25.57 303 VAL A N 1
ATOM 1729 C CA . VAL A 1 315 ? -21.292 19.954 0.357 1.00 25.14 303 VAL A CA 1
ATOM 1730 C C . VAL A 1 315 ? -20.213 20.905 0.906 1.00 26.18 303 VAL A C 1
ATOM 1731 O O . VAL A 1 315 ? -20.162 22.074 0.521 1.00 26.80 303 VAL A O 1
ATOM 1735 N N . ILE A 1 316 ? -19.338 20.386 1.772 1.00 26.85 304 ILE A N 1
ATOM 1736 C CA . ILE A 1 316 ? -18.213 21.177 2.320 1.00 26.63 304 ILE A CA 1
ATOM 1737 C C . ILE A 1 316 ? -17.369 21.805 1.216 1.00 24.80 304 ILE A C 1
ATOM 1738 O O . ILE A 1 316 ? -16.988 22.965 1.313 1.00 26.05 304 ILE A O 1
ATOM 1743 N N . ALA A 1 317 ? -17.086 21.029 0.175 1.00 22.48 305 ALA A N 1
ATOM 1744 C CA . ALA A 1 317 ? -16.250 21.484 -0.920 1.00 21.14 305 ALA A CA 1
ATOM 1745 C C . ALA A 1 317 ? -16.937 22.598 -1.706 1.00 22.52 305 ALA A C 1
ATOM 1746 O O . ALA A 1 317 ? -16.294 23.549 -2.144 1.00 22.97 305 ALA A O 1
ATOM 1748 N N . ALA A 1 318 ? -18.248 22.483 -1.886 1.00 23.61 306 ALA A N 1
ATOM 1749 C CA . ALA A 1 318 ? -18.997 23.510 -2.595 1.00 22.70 306 ALA A CA 1
ATOM 1750 C C . ALA A 1 318 ? -19.030 24.764 -1.744 1.00 22.88 306 ALA A C 1
ATOM 1751 O O . ALA A 1 318 ? -18.747 25.841 -2.223 1.00 25.17 306 ALA A O 1
ATOM 1753 N N . LEU A 1 319 ? -19.359 24.608 -0.469 1.00 23.52 307 LEU A N 1
ATOM 1754 C CA . LEU A 1 319 ? -19.454 25.743 0.458 1.00 23.34 307 LEU A CA 1
ATOM 1755 C C . LEU A 1 319 ? -18.118 26.481 0.624 1.00 23.70 307 LEU A C 1
ATOM 1756 O O . LEU A 1 319 ? -18.088 27.709 0.619 1.00 24.32 307 LEU A O 1
ATOM 1761 N N . ALA A 1 320 ? -17.027 25.725 0.781 1.00 24.37 308 ALA A N 1
ATOM 1762 C CA . ALA A 1 320 ? -15.684 26.300 1.035 1.00 22.25 308 ALA A CA 1
ATOM 1763 C C . ALA A 1 320 ? -14.950 26.601 -0.268 1.00 19.90 308 ALA A C 1
ATOM 1764 O O . ALA A 1 320 ? -15.562 27.035 -1.247 1.00 19.12 308 ALA A O 1
ATOM 1766 N N . HIS A 1 326 ? -24.276 26.043 -6.288 1.00 37.41 314 HIS A N 1
ATOM 1767 C CA . HIS A 1 326 ? -25.074 24.836 -6.043 1.00 38.50 314 HIS A CA 1
ATOM 1768 C C . HIS A 1 326 ? -24.463 23.883 -4.990 1.00 36.12 314 HIS A C 1
ATOM 1769 O O . HIS A 1 326 ? -23.555 23.101 -5.286 1.00 34.86 314 HIS A O 1
ATOM 1776 N N . ILE A 1 327 ? -24.993 23.939 -3.776 1.00 33.63 315 ILE A N 1
ATOM 1777 C CA . ILE A 1 327 ? -24.590 23.020 -2.719 1.00 32.71 315 ILE A CA 1
ATOM 1778 C C . ILE A 1 327 ? -25.539 21.812 -2.764 1.00 31.75 315 ILE A C 1
ATOM 1779 O O . ILE A 1 327 ? -26.755 21.990 -2.681 1.00 33.87 315 ILE A O 1
ATOM 1784 N N . PRO A 1 328 ? -24.997 20.585 -2.915 1.00 28.24 316 PRO A N 1
ATOM 1785 C CA . PRO A 1 328 ? -25.864 19.420 -3.033 1.00 26.06 316 PRO A CA 1
ATOM 1786 C C . PRO A 1 328 ? -26.227 18.818 -1.665 1.00 23.87 316 PRO A C 1
ATOM 1787 O O . PRO A 1 328 ? -25.672 17.803 -1.261 1.00 23.26 316 PRO A O 1
ATOM 1791 N N . TYR A 1 329 ? -27.155 19.458 -0.965 1.00 23.45 317 TYR A N 1
ATOM 1792 C CA . TYR A 1 329 ? -27.646 18.949 0.326 1.00 23.84 317 TYR A CA 1
ATOM 1793 C C . TYR A 1 329 ? -28.508 17.696 0.153 1.00 23.97 317 TYR A C 1
ATOM 1794 O O . TYR A 1 329 ? -28.474 16.789 0.998 1.00 21.95 317 TYR A O 1
ATOM 1803 N N . ARG A 1 330 ? -29.282 17.662 -0.939 1.00 23.80 318 ARG A N 1
ATOM 1804 C CA . ARG A 1 330 ? -30.217 16.563 -1.214 1.00 24.90 318 ARG A CA 1
ATOM 1805 C C . ARG A 1 330 ? -29.533 15.237 -1.610 1.00 26.99 318 ARG A C 1
ATOM 1806 O O . ARG A 1 330 ? -30.211 14.232 -1.785 1.00 29.96 318 ARG A O 1
ATOM 1809 N N . ASP A 1 331 ? -28.207 15.230 -1.753 1.00 28.36 319 ASP A N 1
ATOM 1810 C CA . ASP A 1 331 ? -27.472 13.994 -2.084 1.00 29.05 319 ASP A CA 1
ATOM 1811 C C . ASP A 1 331 ? -27.370 12.980 -0.928 1.00 28.62 319 ASP A C 1
ATOM 1812 O O . ASP A 1 331 ? -26.904 11.860 -1.139 1.00 29.10 319 ASP A O 1
ATOM 1817 N N . SER A 1 332 ? -27.775 13.362 0.285 1.00 26.92 320 SER A N 1
ATOM 1818 C CA . SER A 1 332 ? -27.841 12.402 1.383 1.00 26.17 320 SER A CA 1
ATOM 1819 C C . SER A 1 332 ? -28.782 12.840 2.476 1.00 25.70 320 SER A C 1
ATOM 1820 O O . SER A 1 332 ? -28.915 14.027 2.761 1.00 25.58 320 SER A O 1
ATOM 1823 N N . LYS A 1 333 ? -29.409 11.865 3.116 1.00 25.18 321 LYS A N 1
ATOM 1824 C CA . LYS A 1 333 ? -30.212 12.131 4.300 1.00 26.08 321 LYS A CA 1
ATOM 1825 C C . LYS A 1 333 ? -29.417 12.972 5.324 1.00 26.06 321 LYS A C 1
ATOM 1826 O O . LYS A 1 333 ? -29.974 13.854 5.978 1.00 28.57 321 LYS A O 1
ATOM 1832 N N . LEU A 1 334 ? -28.119 12.707 5.444 1.00 24.31 322 LEU A N 1
ATOM 1833 C CA . LEU A 1 334 ? -27.276 13.407 6.415 1.00 23.89 322 LEU A CA 1
ATOM 1834 C C . LEU A 1 334 ? -27.118 14.890 6.115 1.00 23.23 322 LEU A C 1
ATOM 1835 O O . LEU A 1 334 ? -27.192 15.717 7.022 1.00 20.77 322 LEU A O 1
ATOM 1840 N N . THR A 1 335 ? -26.873 15.226 4.853 1.00 23.87 323 THR A N 1
ATOM 1841 C CA . THR A 1 335 ? -26.629 16.619 4.486 1.00 25.37 323 THR A CA 1
ATOM 1842 C C . THR A 1 335 ? -27.930 17.428 4.357 1.00 26.20 323 THR A C 1
ATOM 1843 O O . THR A 1 335 ? -27.908 18.649 4.452 1.00 27.49 323 THR A O 1
ATOM 1847 N N . ARG A 1 336 ? -29.056 16.748 4.156 1.00 27.15 324 ARG A N 1
ATOM 1848 C CA . ARG A 1 336 ? -30.369 17.398 4.277 1.00 27.92 324 ARG A CA 1
ATOM 1849 C C . ARG A 1 336 ? -30.655 17.805 5.735 1.00 27.41 324 ARG A C 1
ATOM 1850 O O . ARG A 1 336 ? -31.151 18.890 5.987 1.00 28.25 324 ARG A O 1
ATOM 1858 N N . LEU A 1 337 ? -30.349 16.916 6.681 1.00 26.43 325 LEU A N 1
ATOM 1859 C CA . LEU A 1 337 ? -30.541 17.187 8.114 1.00 26.82 325 LEU A CA 1
ATOM 1860 C C . LEU A 1 337 ? -29.624 18.289 8.629 1.00 26.37 325 LEU A C 1
ATOM 1861 O O . LEU A 1 337 ? -30.077 19.198 9.311 1.00 27.76 325 LEU A O 1
ATOM 1866 N N . LEU A 1 338 ? -28.330 18.182 8.316 1.00 26.17 326 LEU A N 1
ATOM 1867 C CA . LEU A 1 338 ? -27.328 19.183 8.720 1.00 24.53 326 LEU A CA 1
ATOM 1868 C C . LEU A 1 338 ? -27.348 20.430 7.825 1.00 23.93 326 LEU A C 1
ATOM 1869 O O . LEU A 1 338 ? -26.539 21.337 8.003 1.00 24.13 326 LEU A O 1
ATOM 1874 N N . GLN A 1 339 ? -28.272 20.477 6.875 1.00 22.68 327 GLN A N 1
ATOM 1875 C CA . GLN A 1 339 ? -28.432 21.641 6.014 1.00 25.45 327 GLN A CA 1
ATOM 1876 C C . GLN A 1 339 ? -28.190 22.950 6.756 1.00 26.36 327 GLN A C 1
ATOM 1877 O O . GLN A 1 339 ? -27.415 23.776 6.304 1.00 28.39 327 GLN A O 1
ATOM 1883 N N . ASP A 1 340 ? -28.847 23.127 7.896 1.00 27.87 328 ASP A N 1
ATOM 1884 C CA . ASP A 1 340 ? -28.683 24.353 8.697 1.00 29.75 328 ASP A CA 1
ATOM 1885 C C . ASP A 1 340 ? -27.289 24.537 9.323 1.00 29.29 328 ASP A C 1
ATOM 1886 O O . ASP A 1 340 ? -26.801 25.664 9.424 1.00 29.73 328 ASP A O 1
ATOM 1891 N N . SER A 1 341 ? -26.660 23.440 9.744 1.00 28.03 329 SER A N 1
ATOM 1892 C CA . SER A 1 341 ? -25.324 23.501 10.366 1.00 26.72 329 SER A CA 1
ATOM 1893 C C . SER A 1 341 ? -24.175 23.791 9.361 1.00 27.26 329 SER A C 1
ATOM 1894 O O . SER A 1 341 ? -23.042 24.080 9.763 1.00 27.51 329 SER A O 1
ATOM 1897 N N . LEU A 1 342 ? -24.480 23.714 8.066 1.00 26.76 330 LEU A N 1
ATOM 1898 C CA . LEU A 1 342 ? -23.482 23.843 7.019 1.00 26.26 330 LEU A CA 1
ATOM 1899 C C . LEU A 1 342 ? -23.910 24.915 5.996 1.00 27.01 330 LEU A C 1
ATOM 1900 O O . LEU A 1 342 ? -24.436 24.612 4.921 1.00 26.13 330 LEU A O 1
ATOM 1905 N N . GLY A 1 343 ? -23.677 26.176 6.363 1.00 27.39 331 GLY A N 1
ATOM 1906 C CA . GLY A 1 343 ? -24.044 27.328 5.547 1.00 25.22 331 GLY A CA 1
ATOM 1907 C C . GLY A 1 343 ? -25.404 27.893 5.909 1.00 24.74 331 GLY A C 1
ATOM 1908 O O . GLY A 1 343 ? -25.992 28.644 5.121 1.00 25.60 331 GLY A O 1
ATOM 1909 N N . GLY A 1 344 ? -25.903 27.556 7.100 1.00 23.94 332 GLY A N 1
ATOM 1910 C CA . GLY A 1 344 ? -27.264 27.931 7.498 1.00 24.74 332 GLY A CA 1
ATOM 1911 C C . GLY A 1 344 ? -27.447 28.571 8.877 1.00 25.21 332 GLY A C 1
ATOM 1912 O O . GLY A 1 344 ? -26.565 29.277 9.394 1.00 22.58 332 GLY A O 1
ATOM 1913 N N . ASN A 1 345 ? -28.618 28.313 9.463 1.00 26.75 333 ASN A N 1
ATOM 1914 C CA . ASN A 1 345 ? -29.055 28.958 10.702 1.00 27.19 333 ASN A CA 1
ATOM 1915 C C . ASN A 1 345 ? -28.604 28.156 11.916 1.00 26.17 333 ASN A C 1
ATOM 1916 O O . ASN A 1 345 ? -29.433 27.588 12.630 1.00 26.72 333 ASN A O 1
ATOM 1921 N N . ALA A 1 346 ? -27.285 28.120 12.149 1.00 25.62 334 ALA A N 1
ATOM 1922 C CA . ALA A 1 346 ? -26.711 27.374 13.290 1.00 24.82 334 ALA A CA 1
ATOM 1923 C C . ALA A 1 346 ? -25.244 27.719 13.555 1.00 24.20 334 ALA A C 1
ATOM 1924 O O . ALA A 1 346 ? -24.517 28.117 12.648 1.00 23.32 334 ALA A O 1
ATOM 1926 N N . LYS A 1 347 ? -24.836 27.562 14.815 1.00 25.56 335 LYS A N 1
ATOM 1927 C CA . LYS A 1 347 ? -23.427 27.601 15.225 1.00 26.16 335 LYS A CA 1
ATOM 1928 C C . LYS A 1 347 ? -22.882 26.164 15.201 1.00 27.17 335 LYS A C 1
ATOM 1929 O O . LYS A 1 347 ? -23.424 25.282 15.849 1.00 29.56 335 LYS A O 1
ATOM 1935 N N . THR A 1 348 ? -21.809 25.938 14.457 1.00 27.72 336 THR A N 1
ATOM 1936 C CA . THR A 1 348 ? -21.294 24.597 14.253 1.00 27.21 336 THR A CA 1
ATOM 1937 C C . THR A 1 348 ? -19.836 24.475 14.687 1.00 26.70 336 THR A C 1
ATOM 1938 O O . THR A 1 348 ? -19.028 25.368 14.469 1.00 25.77 336 THR A O 1
ATOM 1942 N N . ILE A 1 349 ? -19.526 23.348 15.309 1.00 26.22 337 ILE A N 1
ATOM 1943 C CA . ILE A 1 349 ? -18.180 22.994 15.656 1.00 25.01 337 ILE A CA 1
ATOM 1944 C C . ILE A 1 349 ? -17.902 21.659 15.016 1.00 25.42 337 ILE A C 1
ATOM 1945 O O . ILE A 1 349 ? -18.673 20.739 15.178 1.00 25.03 337 ILE A O 1
ATOM 1950 N N . MET A 1 350 ? -16.810 21.549 14.278 1.00 27.80 338 MET A N 1
ATOM 1951 C CA . MET A 1 350 ? -16.322 20.238 13.851 1.00 30.76 338 MET A CA 1
ATOM 1952 C C . MET A 1 350 ? -15.179 19.806 14.775 1.00 27.39 338 MET A C 1
ATOM 1953 O O . MET A 1 350 ? -14.268 20.588 15.068 1.00 25.73 338 MET A O 1
ATOM 1958 N N . VAL A 1 351 ? -15.234 18.570 15.249 1.00 25.59 339 VAL A N 1
ATOM 1959 C CA . VAL A 1 351 ? -14.102 17.991 15.955 1.00 24.80 339 VAL A CA 1
ATOM 1960 C C . VAL A 1 351 ? -13.438 17.021 15.002 1.00 23.36 339 VAL A C 1
ATOM 1961 O O . VAL A 1 351 ? -13.956 15.949 14.758 1.00 21.06 339 VAL A O 1
ATOM 1965 N N . ALA A 1 352 ? -12.305 17.416 14.423 1.00 25.37 340 ALA A N 1
ATOM 1966 C CA . ALA A 1 352 ? -11.522 16.494 13.566 1.00 25.34 340 ALA A CA 1
ATOM 1967 C C . ALA A 1 352 ? -10.692 15.541 14.446 1.00 24.41 340 ALA A C 1
ATOM 1968 O O . ALA A 1 352 ? -9.734 15.964 15.065 1.00 28.56 340 ALA A O 1
ATOM 1970 N N . THR A 1 353 ? -11.056 14.264 14.503 1.00 23.94 341 THR A N 1
ATOM 1971 C CA . THR A 1 353 ? -10.331 13.310 15.350 1.00 24.40 341 THR A CA 1
ATOM 1972 C C . THR A 1 353 ? -9.291 12.511 14.558 1.00 25.19 341 THR A C 1
ATOM 1973 O O . THR A 1 353 ? -9.571 12.030 13.444 1.00 25.13 341 THR A O 1
ATOM 1977 N N . LEU A 1 354 ? -8.108 12.350 15.164 1.00 25.51 342 LEU A N 1
ATOM 1978 C CA . LEU A 1 354 ? -6.916 11.803 14.487 1.00 24.81 342 LEU A CA 1
ATOM 1979 C C . LEU A 1 354 ? -6.164 10.759 15.319 1.00 25.36 342 LEU A C 1
ATOM 1980 O O . LEU A 1 354 ? -6.218 10.756 16.552 1.00 28.11 342 LEU A O 1
ATOM 1985 N N . GLY A 1 355 ? -5.452 9.880 14.624 1.00 25.90 343 GLY A N 1
ATOM 1986 C CA . GLY A 1 355 ? -4.602 8.874 15.255 1.00 25.91 343 GLY A CA 1
ATOM 1987 C C . GLY A 1 355 ? -3.163 9.273 15.018 1.00 26.52 343 GLY A C 1
ATOM 1988 O O . GLY A 1 355 ? -2.813 9.716 13.911 1.00 27.36 343 GLY A O 1
ATOM 1989 N N . PRO A 1 356 ? -2.304 9.121 16.038 1.00 26.18 344 PRO A N 1
ATOM 1990 C CA . PRO A 1 356 ? -0.940 9.628 15.916 1.00 26.18 344 PRO A CA 1
ATOM 1991 C C . PRO A 1 356 ? 0.014 8.751 15.069 1.00 25.10 344 PRO A C 1
ATOM 1992 O O . PRO A 1 356 ? 1.138 9.180 14.809 1.00 23.55 344 PRO A O 1
ATOM 1996 N N . ALA A 1 357 ? -0.451 7.567 14.627 1.00 23.43 345 ALA A N 1
ATOM 1997 C CA . ALA A 1 357 ? 0.428 6.494 14.163 1.00 21.83 345 ALA A CA 1
ATOM 1998 C C . ALA A 1 357 ? 0.721 6.517 12.669 1.00 22.18 345 ALA A C 1
ATOM 1999 O O . ALA A 1 357 ? -0.041 7.074 11.870 1.00 19.20 345 ALA A O 1
ATOM 2001 N N . SER A 1 358 ? 1.834 5.874 12.309 1.00 23.27 346 SER A N 1
ATOM 2002 C CA . SER A 1 358 ? 2.326 5.861 10.924 1.00 24.16 346 SER A CA 1
ATOM 2003 C C . SER A 1 358 ? 1.521 4.988 9.953 1.00 22.88 346 SER A C 1
ATOM 2004 O O . SER A 1 358 ? 1.621 5.161 8.738 1.00 24.83 346 SER A O 1
ATOM 2007 N N . HIS A 1 359 ? 0.726 4.065 10.468 1.00 22.73 347 HIS A N 1
ATOM 2008 C CA . HIS A 1 359 ? -0.078 3.207 9.591 1.00 23.76 347 HIS A CA 1
ATOM 2009 C C . HIS A 1 359 ? -1.256 3.960 8.938 1.00 23.39 347 HIS A C 1
ATOM 2010 O O . HIS A 1 359 ? -1.950 3.396 8.130 1.00 23.26 347 HIS A O 1
ATOM 2017 N N . SER A 1 360 ? -1.490 5.216 9.305 1.00 23.98 348 SER A N 1
ATOM 2018 C CA . SER A 1 360 ? -2.683 5.929 8.831 1.00 25.96 348 SER A CA 1
ATOM 2019 C C . SER A 1 360 ? -2.386 7.388 8.451 1.00 26.78 348 SER A C 1
ATOM 2020 O O . SER A 1 360 ? -3.190 8.305 8.702 1.00 25.60 348 SER A O 1
ATOM 2023 N N . TYR A 1 361 ? -1.221 7.577 7.834 1.00 25.87 349 TYR A N 1
ATOM 2024 C CA . TYR A 1 361 ? -0.829 8.841 7.260 1.00 25.28 349 TYR A CA 1
ATOM 2025 C C . TYR A 1 361 ? -1.889 9.386 6.301 1.00 25.62 349 TYR A C 1
ATOM 2026 O O . TYR A 1 361 ? -2.272 10.546 6.394 1.00 25.59 349 TYR A O 1
ATOM 2035 N N . ASP A 1 362 ? -2.351 8.540 5.383 1.00 27.09 350 ASP A N 1
ATOM 2036 C CA . ASP A 1 362 ? -3.300 8.954 4.341 1.00 27.27 350 ASP A CA 1
ATOM 2037 C C . ASP A 1 362 ? -4.677 9.240 4.898 1.00 27.35 350 ASP A C 1
ATOM 2038 O O . ASP A 1 362 ? -5.342 10.176 4.446 1.00 29.81 350 ASP A O 1
ATOM 2043 N N . GLU A 1 363 ? -5.119 8.451 5.871 1.00 25.80 351 GLU A N 1
ATOM 2044 C CA . GLU A 1 363 ? -6.412 8.731 6.515 1.00 26.28 351 GLU A CA 1
ATOM 2045 C C . GLU A 1 363 ? -6.361 10.028 7.321 1.00 24.67 351 GLU A C 1
ATOM 2046 O O . GLU A 1 363 ? -7.285 10.826 7.254 1.00 25.24 351 GLU A O 1
ATOM 2049 N N . SER A 1 364 ? -5.268 10.249 8.054 1.00 23.90 352 SER A N 1
ATOM 2050 C CA . SER A 1 364 ? -5.064 11.525 8.788 1.00 23.25 352 SER A CA 1
ATOM 2051 C C . SER A 1 364 ? -5.009 12.726 7.852 1.00 22.10 352 SER A C 1
ATOM 2052 O O . SER A 1 364 ? -5.688 13.722 8.067 1.00 23.41 352 SER A O 1
ATOM 2055 N N . LEU A 1 365 ? -4.179 12.624 6.822 1.00 20.48 353 LEU A N 1
ATOM 2056 C CA . LEU A 1 365 ? -4.077 13.656 5.809 1.00 18.92 353 LEU A CA 1
ATOM 2057 C C . LEU A 1 365 ? -5.460 14.019 5.266 1.00 18.82 353 LEU A C 1
ATOM 2058 O O . LEU A 1 365 ? -5.835 15.191 5.238 1.00 18.04 353 LEU A O 1
ATOM 2063 N N . SER A 1 366 ? -6.225 13.014 4.859 1.00 18.31 354 SER A N 1
ATOM 2064 C CA . SER A 1 366 ? -7.580 13.264 4.374 1.00 19.43 354 SER A CA 1
ATOM 2065 C C . SER A 1 366 ? -8.417 14.042 5.395 1.00 20.56 354 SER A C 1
ATOM 2066 O O . SER A 1 366 ? -9.116 14.970 5.006 1.00 23.40 354 SER A O 1
ATOM 2069 N N . THR A 1 367 ? -8.338 13.673 6.685 1.00 20.66 355 THR A N 1
ATOM 2070 C CA . THR A 1 367 ? -9.129 14.346 7.747 1.00 20.74 355 THR A CA 1
ATOM 2071 C C . THR A 1 367 ? -8.701 15.794 7.917 1.00 21.02 355 THR A C 1
ATOM 2072 O O . THR A 1 367 ? -9.551 16.691 8.087 1.00 19.32 355 THR A O 1
ATOM 2076 N N . LEU A 1 368 ? -7.384 16.017 7.876 1.00 20.82 356 LEU A N 1
ATOM 2077 C CA . LEU A 1 368 ? -6.818 17.341 8.129 1.00 20.76 356 LEU A CA 1
ATOM 2078 C C . LEU A 1 368 ? -7.214 18.276 7.002 1.00 23.50 356 LEU A C 1
ATOM 2079 O O . LEU A 1 368 ? -7.717 19.379 7.247 1.00 24.11 356 LEU A O 1
ATOM 2084 N N . ARG A 1 369 ? -7.026 17.803 5.767 1.00 25.73 357 ARG A N 1
ATOM 2085 C CA . ARG A 1 369 ? -7.486 18.505 4.555 1.00 25.09 357 ARG A CA 1
ATOM 2086 C C . ARG A 1 369 ? -8.978 18.821 4.575 1.00 24.58 357 ARG A C 1
ATOM 2087 O O . ARG A 1 369 ? -9.392 19.892 4.121 1.00 24.87 357 ARG A O 1
ATOM 2095 N N . PHE A 1 370 ? -9.782 17.873 5.062 1.00 24.41 358 PHE A N 1
ATOM 2096 C CA . PHE A 1 370 ? -11.228 18.073 5.193 1.00 23.68 358 PHE A CA 1
ATOM 2097 C C . PHE A 1 370 ? -11.529 19.098 6.279 1.00 22.80 358 PHE A C 1
ATOM 2098 O O . PHE A 1 370 ? -12.345 19.993 6.081 1.00 22.87 358 PHE A O 1
ATOM 2106 N N . ALA A 1 371 ? -10.868 18.979 7.423 1.00 22.71 359 ALA A N 1
ATOM 2107 C CA . ALA A 1 371 ? -11.049 19.965 8.494 1.00 23.95 359 ALA A CA 1
ATOM 2108 C C . ALA A 1 371 ? -10.597 21.351 8.050 1.00 23.82 359 ALA A C 1
ATOM 2109 O O . ALA A 1 371 ? -11.106 22.357 8.525 1.00 25.34 359 ALA A O 1
ATOM 2111 N N . ASN A 1 372 ? -9.655 21.395 7.125 1.00 23.96 360 ASN A N 1
ATOM 2112 C CA . ASN A 1 372 ? -9.099 22.651 6.656 1.00 25.51 360 ASN A CA 1
ATOM 2113 C C . ASN A 1 372 ? -10.010 23.400 5.667 1.00 26.17 360 ASN A C 1
ATOM 2114 O O . ASN A 1 372 ? -10.036 24.629 5.626 1.00 26.01 360 ASN A O 1
ATOM 2119 N N . ARG A 1 373 ? -10.721 22.643 4.847 1.00 28.22 361 ARG A N 1
ATOM 2120 C CA . ARG A 1 373 ? -11.784 23.188 4.013 1.00 28.08 361 ARG A CA 1
ATOM 2121 C C . ARG A 1 373 ? -12.909 23.706 4.890 1.00 26.92 361 ARG A C 1
ATOM 2122 O O . ARG A 1 373 ? -13.362 24.825 4.716 1.00 28.66 361 ARG A O 1
ATOM 2130 N N . ALA A 1 374 ? -13.352 22.875 5.831 1.00 25.64 362 ALA A N 1
ATOM 2131 C CA . ALA A 1 374 ? -14.489 23.204 6.688 1.00 27.03 362 ALA A CA 1
ATOM 2132 C C . ALA A 1 374 ? -14.360 24.572 7.372 1.00 27.17 362 ALA A C 1
ATOM 2133 O O . ALA A 1 374 ? -15.339 25.301 7.470 1.00 27.17 362 ALA A O 1
ATOM 2135 N N . LYS A 1 375 ? -13.158 24.937 7.815 1.00 28.24 363 LYS A N 1
ATOM 2136 C CA . LYS A 1 375 ? -12.997 26.217 8.539 1.00 28.95 363 LYS A CA 1
ATOM 2137 C C . LYS A 1 375 ? -13.255 27.482 7.685 1.00 29.43 363 LYS A C 1
ATOM 2138 O O . LYS A 1 375 ? -13.400 28.572 8.242 1.00 31.03 363 LYS A O 1
ATOM 2144 N N . ASN A 1 376 ? -13.342 27.328 6.355 1.00 30.29 364 ASN A N 1
ATOM 2145 C CA . ASN A 1 376 ? -13.763 28.425 5.449 1.00 31.32 364 ASN A CA 1
ATOM 2146 C C . ASN A 1 376 ? -15.237 28.345 5.077 1.00 30.57 364 ASN A C 1
ATOM 2147 O O . ASN A 1 376 ? -15.608 28.690 3.958 1.00 30.04 364 ASN A O 1
ATOM 2152 N N . ILE A 1 377 ? -16.071 27.868 5.998 1.00 30.12 365 ILE A N 1
ATOM 2153 C CA . ILE A 1 377 ? -17.522 27.838 5.791 1.00 28.94 365 ILE A CA 1
ATOM 2154 C C . ILE A 1 377 ? -18.171 28.834 6.732 1.00 29.25 365 ILE A C 1
ATOM 2155 O O . ILE A 1 377 ? -17.883 28.848 7.925 1.00 31.64 365 ILE A O 1
ATOM 2160 N N . LYS A 1 378 ? -19.042 29.665 6.185 1.00 29.35 366 LYS A N 1
ATOM 2161 C CA . LYS A 1 378 ? -19.698 30.717 6.937 1.00 29.43 366 LYS A CA 1
ATOM 2162 C C . LYS A 1 378 ? -21.183 30.369 7.131 1.00 29.65 366 LYS A C 1
ATOM 2163 O O . LYS A 1 378 ? -21.899 30.155 6.157 1.00 30.85 366 LYS A O 1
ATOM 2166 N N . ASN A 1 379 ? -21.611 30.283 8.397 1.00 30.43 367 ASN A N 1
ATOM 2167 C CA . ASN A 1 379 ? -23.034 30.163 8.777 1.00 29.16 367 ASN A CA 1
ATOM 2168 C C . ASN A 1 379 ? -23.605 31.547 9.118 1.00 27.84 367 ASN A C 1
ATOM 2169 O O . ASN A 1 379 ? -22.856 32.505 9.288 1.00 26.62 367 ASN A O 1
ATOM 2174 N N . LYS A 1 380 ? -24.931 31.639 9.213 1.00 27.21 368 LYS A N 1
ATOM 2175 C CA . LYS A 1 380 ? -25.606 32.852 9.678 1.00 26.62 368 LYS A CA 1
ATOM 2176 C C . LYS A 1 380 ? -26.613 32.470 10.786 1.00 28.51 368 LYS A C 1
ATOM 2177 O O . LYS A 1 380 ? -27.816 32.377 10.529 1.00 31.41 368 LYS A O 1
ATOM 2179 N N . PRO A 1 381 ? -26.120 32.219 12.023 1.00 28.22 369 PRO A N 1
ATOM 2180 C CA . PRO A 1 381 ? -27.026 31.865 13.134 1.00 27.29 369 PRO A CA 1
ATOM 2181 C C . PRO A 1 381 ? -27.911 33.015 13.576 1.00 26.44 369 PRO A C 1
ATOM 2182 O O . PRO A 1 381 ? -27.404 34.123 13.757 1.00 27.27 369 PRO A O 1
ATOM 2186 N N . ARG A 1 382 ? -29.215 32.747 13.744 1.00 25.14 370 ARG A N 1
ATOM 2187 C CA . ARG A 1 382 ? -30.184 33.705 14.321 1.00 23.12 370 ARG A CA 1
ATOM 2188 C C . ARG A 1 382 ? -30.763 33.143 15.616 1.00 22.05 370 ARG A C 1
ATOM 2189 O O . ARG A 1 382 ? -30.755 31.947 15.824 1.00 23.78 370 ARG A O 1
ATOM 2191 N N . VAL A 1 383 ? -31.249 34.014 16.495 1.00 22.45 371 VAL A N 1
ATOM 2192 C CA . VAL A 1 383 ? -32.035 33.573 17.651 1.00 22.03 371 VAL A CA 1
ATOM 2193 C C . VAL A 1 383 ? -33.465 33.252 17.198 1.00 22.71 371 VAL A C 1
ATOM 2194 O O . VAL A 1 383 ? -34.042 33.976 16.366 1.00 22.11 371 VAL A O 1
ATOM 2198 N N . ASN A 1 384 ? -34.034 32.188 17.771 1.00 22.32 372 ASN A N 1
ATOM 2199 C CA . ASN A 1 384 ? -35.259 31.580 17.263 1.00 23.71 372 ASN A CA 1
ATOM 2200 C C . ASN A 1 384 ? -36.498 31.858 18.107 1.00 26.38 372 ASN A C 1
ATOM 2201 O O . ASN A 1 384 ? -36.485 31.656 19.323 1.00 25.99 372 ASN A O 1
ATOM 2206 N N . GLU A 1 385 ? -37.575 32.304 17.445 1.00 28.96 373 GLU A N 1
ATOM 2207 C CA . GLU A 1 385 ? -38.894 32.385 18.068 1.00 30.28 373 GLU A CA 1
ATOM 2208 C C . GLU A 1 385 ? -39.478 30.985 18.107 1.00 32.55 373 GLU A C 1
ATOM 2209 O O . GLU A 1 385 ? -39.009 30.088 17.407 1.00 31.44 373 GLU A O 1
ATOM 2211 N N . ASP A 1 386 ? -40.508 30.816 18.930 1.00 37.04 374 ASP A N 1
ATOM 2212 C CA . ASP A 1 386 ? -41.125 29.515 19.200 1.00 38.81 374 ASP A CA 1
ATOM 2213 C C . ASP A 1 386 ? -42.637 29.731 19.351 1.00 38.46 374 ASP A C 1
ATOM 2214 O O . ASP A 1 386 ? -43.053 30.615 20.121 1.00 39.42 374 ASP A O 1
ATOM 2219 N N . PRO A 1 387 ? -43.474 28.943 18.619 1.00 37.15 375 PRO A N 1
ATOM 2220 C CA . PRO A 1 387 ? -44.917 29.213 18.691 1.00 35.13 375 PRO A CA 1
ATOM 2221 C C . PRO A 1 387 ? -45.533 28.869 20.042 1.00 33.74 375 PRO A C 1
ATOM 2222 O O . PRO A 1 387 ? -44.980 28.064 20.799 1.00 33.75 375 PRO A O 1
ATOM 2226 N N . LYS A 1 388 ? -46.671 29.486 20.333 1.00 33.40 376 LYS A N 1
ATOM 2227 C CA . LYS A 1 388 ? -47.436 29.152 21.513 1.00 33.61 376 LYS A CA 1
ATOM 2228 C C . LYS A 1 388 ? -47.648 27.641 21.485 1.00 32.69 376 LYS A C 1
ATOM 2229 O O . LYS A 1 388 ? -47.241 26.936 22.395 1.00 33.48 376 LYS A O 1
ATOM 2231 N N . ASP A 1 389 ? -48.223 27.156 20.392 1.00 32.39 377 ASP A N 1
ATOM 2232 C CA . ASP A 1 389 ? -48.547 25.739 20.237 1.00 31.84 377 ASP A CA 1
ATOM 2233 C C . ASP A 1 389 ? -47.334 24.909 19.737 1.00 30.73 377 ASP A C 1
ATOM 2234 O O . ASP A 1 389 ? -47.056 24.849 18.545 1.00 32.63 377 ASP A O 1
ATOM 2239 N N . THR A 1 390 ? -46.615 24.289 20.660 1.00 28.76 378 THR A N 1
ATOM 2240 C CA . THR A 1 390 ? -45.544 23.348 20.308 1.00 28.06 378 THR A CA 1
ATOM 2241 C C . THR A 1 390 ? -45.877 21.926 20.841 1.00 26.83 378 THR A C 1
ATOM 2242 O O . THR A 1 390 ? -44.984 21.202 21.294 1.00 27.11 378 THR A O 1
ATOM 2244 N N . LEU A 1 391 ? -47.157 21.534 20.762 1.00 24.53 379 LEU A N 1
ATOM 2245 C CA . LEU A 1 391 ? -47.602 20.210 21.245 1.00 22.74 379 LEU A CA 1
ATOM 2246 C C . LEU A 1 391 ? -47.086 19.067 20.366 1.00 24.77 379 LEU A C 1
ATOM 2247 O O . LEU A 1 391 ? -47.385 19.011 19.172 1.00 24.90 379 LEU A O 1
ATOM 2252 N N . LEU A 1 392 ? -46.319 18.159 20.976 1.00 25.97 380 LEU A N 1
ATOM 2253 C CA . LEU A 1 392 ? -45.738 17.007 20.288 1.00 26.88 380 LEU A CA 1
ATOM 2254 C C . LEU A 1 392 ? -45.803 15.771 21.193 1.00 28.72 380 LEU A C 1
ATOM 2255 O O . LEU A 1 392 ? -45.840 15.886 22.416 1.00 30.40 380 LEU A O 1
ATOM 2260 N N . ARG A 1 393 ? -45.819 14.592 20.579 1.00 31.22 381 ARG A N 1
ATOM 2261 C CA . ARG A 1 393 ? -45.902 13.319 21.296 1.00 30.81 381 ARG A CA 1
ATOM 2262 C C . ARG A 1 393 ? -44.537 12.603 21.243 1.00 29.83 381 ARG A C 1
ATOM 2263 O O . ARG A 1 393 ? -43.965 12.216 22.284 1.00 30.27 381 ARG A O 1
ATOM 2271 N N . ALA B 1 19 ? 13.505 -10.078 60.583 1.00 27.61 7 ALA B N 1
ATOM 2272 C CA . ALA B 1 19 ? 13.469 -9.405 59.250 1.00 28.40 7 ALA B CA 1
ATOM 2273 C C . ALA B 1 19 ? 12.172 -9.696 58.462 1.00 27.88 7 ALA B C 1
ATOM 2274 O O . ALA B 1 19 ? 12.203 -9.771 57.232 1.00 27.96 7 ALA B O 1
ATOM 2276 N N . SER B 1 20 ? 11.044 -9.849 59.165 1.00 27.32 8 SER B N 1
ATOM 2277 C CA . SER B 1 20 ? 9.754 -10.121 58.510 1.00 28.24 8 SER B CA 1
ATOM 2278 C C . SER B 1 20 ? 9.005 -8.841 58.216 1.00 28.26 8 SER B C 1
ATOM 2279 O O . SER B 1 20 ? 8.702 -8.091 59.120 1.00 28.87 8 SER B O 1
ATOM 2282 N N . GLU B 1 21 ? 8.704 -8.608 56.943 1.00 29.53 9 GLU B N 1
ATOM 2283 C CA . GLU B 1 21 ? 7.926 -7.452 56.500 1.00 29.84 9 GLU B CA 1
ATOM 2284 C C . GLU B 1 21 ? 6.653 -7.963 55.798 1.00 29.52 9 GLU B C 1
ATOM 2285 O O . GLU B 1 21 ? 6.722 -8.905 55.023 1.00 30.57 9 GLU B O 1
ATOM 2287 N N . ALA B 1 22 ? 5.499 -7.356 56.075 1.00 29.05 10 ALA B N 1
ATOM 2288 C CA . ALA B 1 22 ? 4.237 -7.781 55.439 1.00 26.10 10 ALA B CA 1
ATOM 2289 C C . ALA B 1 22 ? 4.228 -7.474 53.954 1.00 26.25 10 ALA B C 1
ATOM 2290 O O . ALA B 1 22 ? 4.732 -6.440 53.501 1.00 27.30 10 ALA B O 1
ATOM 2292 N N . LEU B 1 23 ? 3.639 -8.400 53.212 1.00 26.32 11 LEU B N 1
ATOM 2293 C CA . LEU B 1 23 ? 3.343 -8.238 51.814 1.00 26.62 11 LEU B CA 1
ATOM 2294 C C . LEU B 1 23 ? 2.410 -7.034 51.610 1.00 25.76 11 LEU B C 1
ATOM 2295 O O . LEU B 1 23 ? 1.366 -6.947 52.241 1.00 25.95 11 LEU B O 1
ATOM 2300 N N . LYS B 1 24 ? 2.785 -6.111 50.730 1.00 25.40 12 LYS B N 1
ATOM 2301 C CA . LYS B 1 24 ? 1.978 -4.905 50.499 1.00 25.24 12 LYS B CA 1
ATOM 2302 C C . LYS B 1 24 ? 0.848 -5.173 49.510 1.00 22.25 12 LYS B C 1
ATOM 2303 O O . LYS B 1 24 ? 1.089 -5.665 48.405 1.00 21.36 12 LYS B O 1
ATOM 2309 N N . VAL B 1 25 ? -0.388 -4.855 49.908 1.00 20.43 13 VAL B N 1
ATOM 2310 C CA . VAL B 1 25 ? -1.554 -5.023 49.020 1.00 18.35 13 VAL B CA 1
ATOM 2311 C C . VAL B 1 25 ? -2.287 -3.712 48.824 1.00 17.23 13 VAL B C 1
ATOM 2312 O O . VAL B 1 25 ? -2.550 -2.982 49.765 1.00 16.47 13 VAL B O 1
ATOM 2316 N N . VAL B 1 26 ? -2.589 -3.426 47.575 1.00 16.11 14 VAL B N 1
ATOM 2317 C CA . VAL B 1 26 ? -3.314 -2.260 47.208 1.00 16.38 14 VAL B CA 1
ATOM 2318 C C . VAL B 1 26 ? -4.392 -2.679 46.194 1.00 17.28 14 VAL B C 1
ATOM 2319 O O . VAL B 1 26 ? -4.307 -3.763 45.575 1.00 15.06 14 VAL B O 1
ATOM 2323 N N . ALA B 1 27 ? -5.421 -1.844 46.063 1.00 19.36 15 ALA B N 1
ATOM 2324 C CA . ALA B 1 27 ? -6.544 -2.121 45.159 1.00 20.15 15 ALA B CA 1
ATOM 2325 C C . ALA B 1 27 ? -6.709 -0.983 44.173 1.00 23.41 15 ALA B C 1
ATOM 2326 O O . ALA B 1 27 ? -6.572 0.205 44.527 1.00 26.08 15 ALA B O 1
ATOM 2328 N N . ARG B 1 28 ? -6.998 -1.345 42.932 1.00 24.28 16 ARG B N 1
ATOM 2329 C CA . ARG B 1 28 ? -7.293 -0.373 41.900 1.00 24.17 16 ARG B CA 1
ATOM 2330 C C . ARG B 1 28 ? -8.629 -0.729 41.281 1.00 24.55 16 ARG B C 1
ATOM 2331 O O . ARG B 1 28 ? -8.905 -1.900 41.003 1.00 24.89 16 ARG B O 1
ATOM 2339 N N . CYS B 1 29 ? -9.459 0.268 41.059 1.00 26.15 17 CYS B N 1
ATOM 2340 C CA . CYS B 1 29 ? -10.716 0.045 40.370 1.00 27.07 17 CYS B CA 1
ATOM 2341 C C . CYS B 1 29 ? -10.790 0.896 39.108 1.00 24.67 17 CYS B C 1
ATOM 2342 O O . CYS B 1 29 ? -10.602 2.101 39.162 1.00 24.85 17 CYS B O 1
ATOM 2345 N N . ARG B 1 30 ? -11.071 0.259 37.974 1.00 24.22 18 ARG B N 1
ATOM 2346 C CA . ARG B 1 30 ? -11.219 0.986 36.699 1.00 23.98 18 ARG B CA 1
ATOM 2347 C C . ARG B 1 30 ? -12.572 1.761 36.634 1.00 21.78 18 ARG B C 1
ATOM 2348 O O . ARG B 1 30 ? -13.471 1.483 37.433 1.00 22.74 18 ARG B O 1
ATOM 2356 N N . PRO B 1 31 ? -12.722 2.711 35.677 1.00 18.75 19 PRO B N 1
ATOM 2357 C CA . PRO B 1 31 ? -13.985 3.451 35.577 1.00 19.00 19 PRO B CA 1
ATOM 2358 C C . PRO B 1 31 ? -15.137 2.569 35.101 1.00 21.06 19 PRO B C 1
ATOM 2359 O O . PRO B 1 31 ? -14.900 1.547 34.489 1.00 24.73 19 PRO B O 1
ATOM 2363 N N . LEU B 1 32 ? -16.369 2.957 35.403 1.00 19.15 20 LEU B N 1
ATOM 2364 C CA . LEU B 1 32 ? -17.518 2.274 34.883 1.00 18.02 20 LEU B CA 1
ATOM 2365 C C . LEU B 1 32 ? -17.631 2.708 33.439 1.00 19.69 20 LEU B C 1
ATOM 2366 O O . LEU B 1 32 ? -17.522 3.911 33.132 1.00 19.35 20 LEU B O 1
ATOM 2371 N N . SER B 1 33 ? -17.845 1.742 32.548 1.00 20.39 21 SER B N 1
ATOM 2372 C CA . SER B 1 33 ? -17.973 2.048 31.125 1.00 20.91 21 SER B CA 1
ATOM 2373 C C . SER B 1 33 ? -19.402 2.413 30.763 1.00 20.49 21 SER B C 1
ATOM 2374 O O . SER B 1 33 ? -20.351 2.036 31.444 1.00 19.30 21 SER B O 1
ATOM 2377 N N . ARG B 1 34 ? -19.512 3.160 29.672 1.00 22.16 22 ARG B N 1
ATOM 2378 C CA . ARG B 1 34 ? -20.777 3.574 29.063 1.00 21.55 22 ARG B CA 1
ATOM 2379 C C . ARG B 1 34 ? -21.597 2.369 28.565 1.00 22.01 22 ARG B C 1
ATOM 2380 O O . ARG B 1 34 ? -22.799 2.323 28.736 1.00 24.13 22 ARG B O 1
ATOM 2388 N N . LYS B 1 35 ? -20.940 1.404 27.934 1.00 23.84 23 LYS B N 1
ATOM 2389 C CA . LYS B 1 35 ? -21.607 0.165 27.534 1.00 25.25 23 LYS B CA 1
ATOM 2390 C C . LYS B 1 35 ? -22.272 -0.533 28.742 1.00 24.91 23 LYS B C 1
ATOM 2391 O O . LYS B 1 35 ? -23.452 -0.909 28.698 1.00 24.61 23 LYS B O 1
ATOM 2395 N N . GLU B 1 36 ? -21.521 -0.683 29.821 1.00 25.47 24 GLU B N 1
ATOM 2396 C CA . GLU B 1 36 ? -22.047 -1.314 31.029 1.00 27.70 24 GLU B CA 1
ATOM 2397 C C . GLU B 1 36 ? -23.309 -0.629 31.555 1.00 27.90 24 GLU B C 1
ATOM 2398 O O . GLU B 1 36 ? -24.302 -1.301 31.888 1.00 29.25 24 GLU B O 1
ATOM 2404 N N . GLU B 1 37 ? -23.271 0.699 31.633 1.00 28.23 25 GLU B N 1
ATOM 2405 C CA . GLU B 1 37 ? -24.413 1.465 32.107 1.00 29.71 25 GLU B CA 1
ATOM 2406 C C . GLU B 1 37 ? -25.591 1.324 31.134 1.00 29.48 25 GLU B C 1
ATOM 2407 O O . GLU B 1 37 ? -26.731 1.189 31.561 1.00 29.45 25 GLU B O 1
ATOM 2413 N N . ALA B 1 38 ? -25.295 1.338 29.827 1.00 29.37 26 ALA B N 1
ATOM 2414 C CA . ALA B 1 38 ? -26.282 1.028 28.766 1.00 27.71 26 ALA B CA 1
ATOM 2415 C C . ALA B 1 38 ? -26.971 -0.315 28.996 1.00 27.61 26 ALA B C 1
ATOM 2416 O O . ALA B 1 38 ? -28.163 -0.462 28.720 1.00 27.21 26 ALA B O 1
ATOM 2418 N N . ALA B 1 39 ? -26.205 -1.294 29.493 1.00 27.43 27 ALA B N 1
ATOM 2419 C CA . ALA B 1 39 ? -26.724 -2.636 29.773 1.00 25.98 27 ALA B CA 1
ATOM 2420 C C . ALA B 1 39 ? -27.526 -2.715 31.072 1.00 26.13 27 ALA B C 1
ATOM 2421 O O . ALA B 1 39 ? -28.013 -3.779 31.410 1.00 28.47 27 ALA B O 1
ATOM 2423 N N . GLY B 1 40 ? -27.650 -1.610 31.807 1.00 25.35 28 GLY B N 1
ATOM 2424 C CA . GLY B 1 40 ? -28.489 -1.577 33.022 1.00 24.91 28 GLY B CA 1
ATOM 2425 C C . GLY B 1 40 ? -27.732 -1.846 34.313 1.00 24.84 28 GLY B C 1
ATOM 2426 O O . GLY B 1 40 ? -28.320 -1.868 35.396 1.00 21.37 28 GLY B O 1
ATOM 2427 N N . HIS B 1 41 ? -26.420 -2.018 34.205 1.00 27.23 29 HIS B N 1
ATOM 2428 C CA . HIS B 1 41 ? -25.602 -2.350 35.359 1.00 28.17 29 HIS B CA 1
ATOM 2429 C C . HIS B 1 41 ? -25.288 -1.126 36.200 1.00 28.36 29 HIS B C 1
ATOM 2430 O O . HIS B 1 41 ? -24.674 -0.186 35.732 1.00 28.35 29 HIS B O 1
ATOM 2437 N N . G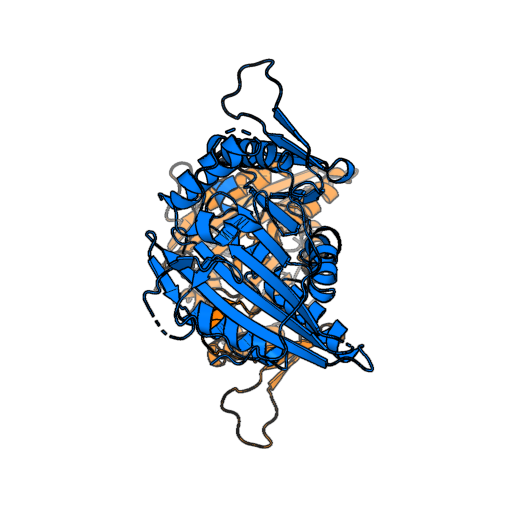LU B 1 42 ? -25.743 -1.162 37.449 1.00 31.34 30 GLU B N 1
ATOM 2438 C CA . GLU B 1 42 ? -25.444 -0.138 38.442 1.00 32.77 30 GLU B CA 1
ATOM 2439 C C . GLU B 1 42 ? -23.969 -0.264 38.858 1.00 30.11 30 GLU B C 1
ATOM 2440 O O . GLU B 1 42 ? -23.335 -1.303 38.660 1.00 27.07 30 GLU B O 1
ATOM 2446 N N . GLN B 1 43 ? -23.444 0.802 39.442 1.00 28.97 31 GLN B N 1
ATOM 2447 C CA . GLN B 1 43 ? -22.165 0.759 40.135 1.00 28.50 31 GLN B CA 1
ATOM 2448 C C . GLN B 1 43 ? -22.322 0.177 41.544 1.00 28.96 31 GLN B C 1
ATOM 2449 O O . GLN B 1 43 ? -23.178 0.632 42.296 1.00 29.75 31 GLN B O 1
ATOM 2455 N N . ILE B 1 44 ? -21.491 -0.805 41.911 1.00 26.92 32 ILE B N 1
ATOM 2456 C CA . ILE B 1 44 ? -21.546 -1.378 43.272 1.00 26.83 32 ILE B CA 1
ATOM 2457 C C . ILE B 1 44 ? -20.226 -1.298 44.067 1.00 26.62 32 ILE B C 1
ATOM 2458 O O . ILE B 1 44 ? -20.182 -1.693 45.233 1.00 22.48 32 ILE B O 1
ATOM 2463 N N . LEU B 1 45 ? -19.166 -0.786 43.448 1.00 28.56 33 LEU B N 1
ATOM 2464 C CA . LEU B 1 45 ? -17.867 -0.724 44.103 1.00 31.40 33 LEU B CA 1
ATOM 2465 C C . LEU B 1 45 ? -17.446 0.722 44.247 1.00 33.42 33 LEU B C 1
ATOM 2466 O O . LEU B 1 45 ? -17.393 1.466 43.265 1.00 34.45 33 LEU B O 1
ATOM 2471 N N . THR B 1 46 ? -17.159 1.099 45.493 1.00 34.93 34 THR B N 1
ATOM 2472 C CA . THR B 1 46 ? -16.847 2.461 45.876 1.00 34.94 34 THR B CA 1
ATOM 2473 C C . THR B 1 46 ? -15.557 2.462 46.662 1.00 36.73 34 THR B C 1
ATOM 2474 O O . THR B 1 46 ? -15.264 1.509 47.397 1.00 38.31 34 THR B O 1
ATOM 2478 N N . MET B 1 47 ? -14.801 3.542 46.530 1.00 37.54 35 MET B N 1
ATOM 2479 C CA . MET B 1 47 ? -13.510 3.657 47.174 1.00 38.51 35 MET B CA 1
ATOM 2480 C C . MET B 1 47 ? -13.426 4.892 47.989 1.00 36.47 35 MET B C 1
ATOM 2481 O O . MET B 1 47 ? -13.997 5.912 47.641 1.00 39.07 35 MET B O 1
ATOM 2486 N N . ASP B 1 48 ? -12.693 4.792 49.079 1.00 35.40 36 ASP B N 1
ATOM 2487 C CA . ASP B 1 48 ? -12.367 5.921 49.905 1.00 33.74 36 ASP B CA 1
ATOM 2488 C C . ASP B 1 48 ? -10.836 6.026 49.882 1.00 31.62 36 ASP B C 1
ATOM 2489 O O . ASP B 1 48 ? -10.133 5.410 50.700 1.00 32.45 36 ASP B O 1
ATOM 2494 N N . VAL B 1 49 ? -10.331 6.790 48.915 1.00 28.54 37 VAL B N 1
ATOM 2495 C CA . VAL B 1 49 ? -8.881 6.952 48.703 1.00 25.19 37 VAL B CA 1
ATOM 2496 C C . VAL B 1 49 ? -8.157 7.433 49.988 1.00 24.97 37 VAL B C 1
ATOM 2497 O O . VAL B 1 49 ? -7.099 6.937 50.315 1.00 21.86 37 VAL B O 1
ATOM 2501 N N . LYS B 1 50 ? -8.774 8.356 50.725 1.00 26.43 38 LYS B N 1
ATOM 2502 C CA . LYS B 1 50 ? -8.162 8.947 51.918 1.00 27.52 38 LYS B CA 1
ATOM 2503 C C . LYS B 1 50 ? -7.935 7.912 53.044 1.00 29.13 38 LYS B C 1
ATOM 2504 O O . LYS B 1 50 ? -6.968 8.034 53.824 1.00 28.82 38 LYS B O 1
ATOM 2506 N N . LEU B 1 51 ? -8.821 6.908 53.123 1.00 28.12 39 LEU B N 1
ATOM 2507 C CA . LEU B 1 51 ? -8.767 5.893 54.187 1.00 26.95 39 LEU B CA 1
ATOM 2508 C C . LEU B 1 51 ? -8.223 4.545 53.686 1.00 27.72 39 LEU B C 1
ATOM 2509 O O . LEU B 1 51 ? -8.035 3.593 54.471 1.00 28.13 39 LEU B O 1
ATOM 2514 N N . GLY B 1 52 ? -7.968 4.465 52.383 1.00 27.22 40 GLY B N 1
ATOM 2515 C CA . GLY B 1 52 ? -7.477 3.241 51.772 1.00 26.03 40 GLY B CA 1
ATOM 2516 C C . GLY B 1 52 ? -8.505 2.148 51.846 1.00 24.07 40 GLY B C 1
ATOM 2517 O O . GLY B 1 52 ? -8.159 1.015 52.098 1.00 24.12 40 GLY B O 1
ATOM 2518 N N . GLN B 1 53 ? -9.774 2.501 51.608 1.00 23.71 41 GLN B N 1
ATOM 2519 C CA . GLN B 1 53 ? -10.903 1.564 51.785 1.00 24.05 41 GLN B CA 1
ATOM 2520 C C . GLN B 1 53 ? -11.739 1.340 50.504 1.00 23.34 41 GLN B C 1
ATOM 2521 O O . GLN B 1 53 ? -11.902 2.242 49.682 1.00 23.60 41 GLN B O 1
ATOM 2527 N N . VAL B 1 54 ? -12.235 0.112 50.362 1.00 22.13 42 VAL B N 1
ATOM 2528 C CA . VAL B 1 54 ? -13.083 -0.298 49.271 1.00 21.44 42 VAL B CA 1
ATOM 2529 C C . VAL B 1 54 ? -14.352 -0.834 49.889 1.00 23.46 42 VAL B C 1
ATOM 2530 O O . VAL B 1 54 ? -14.303 -1.607 50.842 1.00 23.41 42 VAL B O 1
ATOM 2534 N N . THR B 1 55 ? -15.490 -0.402 49.362 1.00 25.89 43 THR B N 1
ATOM 2535 C CA . THR B 1 55 ? -16.789 -0.921 49.787 1.00 25.26 43 THR B CA 1
ATOM 2536 C C . THR B 1 55 ? -17.451 -1.610 48.618 1.00 24.38 43 THR B C 1
ATOM 2537 O O . THR B 1 55 ? -17.424 -1.095 47.493 1.00 25.01 43 THR B O 1
ATOM 2541 N N . LEU B 1 56 ? -18.025 -2.781 48.876 1.00 24.99 44 LEU B N 1
ATOM 2542 C CA . LEU B 1 56 ? -18.752 -3.558 47.849 1.00 24.03 44 LEU B CA 1
ATOM 2543 C C . LEU B 1 56 ? -20.193 -3.770 48.307 1.00 23.97 44 LEU B C 1
ATOM 2544 O O . LEU B 1 56 ? -20.464 -4.469 49.295 1.00 23.58 44 LEU B O 1
ATOM 2549 N N . ARG B 1 57 ? -21.098 -3.128 47.585 1.00 26.06 45 ARG B N 1
ATOM 2550 C CA . ARG B 1 57 ? -22.526 -3.187 47.829 1.00 27.40 45 ARG B CA 1
ATOM 2551 C C . ARG B 1 57 ? -23.102 -4.407 47.116 1.00 28.75 45 ARG B C 1
ATOM 2552 O O . ARG B 1 57 ? -22.738 -4.695 45.963 1.00 27.92 45 ARG B O 1
ATOM 2560 N N . ASN B 1 58 ? -23.982 -5.133 47.801 1.00 31.12 46 ASN B N 1
ATOM 2561 C CA . ASN B 1 58 ? -24.658 -6.266 47.194 1.00 32.34 46 ASN B CA 1
ATOM 2562 C C . ASN B 1 58 ? -25.818 -5.748 46.352 1.00 31.69 46 ASN B C 1
ATOM 2563 O O . ASN B 1 58 ? -26.706 -5.071 46.872 1.00 32.04 46 ASN B O 1
ATOM 2568 N N . PRO B 1 59 ? -25.801 -6.027 45.039 1.00 31.49 47 PRO B N 1
ATOM 2569 C CA . PRO B 1 59 ? -26.943 -5.605 44.243 1.00 31.30 47 PRO B CA 1
ATOM 2570 C C . PRO B 1 59 ? -28.246 -6.302 44.669 1.00 31.21 47 PRO B C 1
ATOM 2571 O O . PRO B 1 59 ? -29.305 -5.683 44.606 1.00 28.79 47 PRO B O 1
ATOM 2575 N N . ARG B 1 60 ? -28.151 -7.561 45.132 1.00 31.95 48 ARG B N 1
ATOM 2576 C CA . ARG B 1 60 ? -29.321 -8.321 45.646 1.00 31.17 48 ARG B CA 1
ATOM 2577 C C . ARG B 1 60 ? -29.479 -8.236 47.196 1.00 31.98 48 ARG B C 1
ATOM 2578 O O . ARG B 1 60 ? -29.958 -9.180 47.825 1.00 33.75 48 ARG B O 1
ATOM 2581 N N . ALA B 1 61 ? -29.100 -7.102 47.795 1.00 31.20 49 ALA B N 1
ATOM 2582 C CA . ALA B 1 61 ? -29.035 -6.976 49.262 1.00 28.79 49 ALA B CA 1
ATOM 2583 C C . ALA B 1 61 ? -30.408 -6.812 49.893 1.00 27.41 49 ALA B C 1
ATOM 2584 O O . ALA B 1 61 ? -31.231 -6.040 49.414 1.00 28.57 49 ALA B O 1
ATOM 2586 N N . ALA B 1 62 ? -30.631 -7.525 50.993 1.00 25.77 50 ALA B N 1
ATOM 2587 C CA . ALA B 1 62 ? -31.863 -7.410 51.761 1.00 23.92 50 ALA B CA 1
ATOM 2588 C C . ALA B 1 62 ? -31.825 -6.142 52.632 1.00 22.82 50 ALA B C 1
ATOM 2589 O O . ALA B 1 62 ? -30.753 -5.698 53.019 1.00 20.36 50 ALA B O 1
ATOM 2591 N N . PRO B 1 63 ? -32.997 -5.562 52.950 1.00 22.73 51 PRO B N 1
ATOM 2592 C CA . PRO B 1 63 ? -33.033 -4.371 53.817 1.00 24.59 51 PRO B CA 1
ATOM 2593 C C . PRO B 1 63 ? -32.176 -4.500 55.095 1.00 27.41 51 PRO B C 1
ATOM 2594 O O . PRO B 1 63 ? -32.125 -5.580 55.710 1.00 27.08 51 PRO B O 1
ATOM 2598 N N . GLY B 1 64 ? -31.502 -3.401 55.460 1.00 28.97 52 GLY B N 1
ATOM 2599 C CA . GLY B 1 64 ? -30.665 -3.330 56.667 1.00 29.32 52 GLY B CA 1
ATOM 2600 C C . GLY B 1 64 ? -29.252 -3.879 56.520 1.00 28.80 52 GLY B C 1
ATOM 2601 O O . GLY B 1 64 ? -28.454 -3.800 57.463 1.00 28.53 52 GLY B O 1
ATOM 2602 N N . GLU B 1 65 ? -28.944 -4.413 55.340 1.00 28.15 53 GLU B N 1
ATOM 2603 C CA . GLU B 1 65 ? -27.710 -5.153 55.111 1.00 30.67 53 GLU B CA 1
ATOM 2604 C C . GLU B 1 65 ? -26.566 -4.234 54.719 1.00 27.49 53 GLU B C 1
ATOM 2605 O O . GLU B 1 65 ? -26.594 -3.620 53.669 1.00 27.07 53 GLU B O 1
ATOM 2611 N N . LEU B 1 66 ? -25.556 -4.161 55.575 1.00 26.24 54 LEU B N 1
ATOM 2612 C CA . LEU B 1 66 ? -24.391 -3.342 55.325 1.00 24.78 54 LEU B CA 1
ATOM 2613 C C . LEU B 1 66 ? -23.571 -3.903 54.162 1.00 23.62 54 LEU B C 1
ATOM 2614 O O . LEU B 1 66 ? -23.472 -5.115 54.012 1.00 25.61 54 LEU B O 1
ATOM 2619 N N . PRO B 1 67 ? -23.012 -3.025 53.315 1.00 21.58 55 PRO B N 1
ATOM 2620 C CA . PRO B 1 67 ? -22.010 -3.473 52.356 1.00 21.13 55 PRO B CA 1
ATOM 2621 C C . PRO B 1 67 ? -20.758 -4.004 53.038 1.00 23.01 55 PRO B C 1
ATOM 2622 O O . PRO B 1 67 ? -20.583 -3.820 54.239 1.00 23.05 55 PRO B O 1
ATOM 2626 N N . LYS B 1 68 ? -19.891 -4.655 52.263 1.00 24.73 56 LYS B N 1
ATOM 2627 C CA . LYS B 1 68 ? -18.625 -5.183 52.774 1.00 23.67 56 LYS B CA 1
ATOM 2628 C C . LYS B 1 68 ? -17.544 -4.169 52.488 1.00 22.20 56 LYS B C 1
ATOM 2629 O O . LYS B 1 68 ? -17.429 -3.722 51.349 1.00 23.40 56 LYS B O 1
ATOM 2635 N N . THR B 1 69 ? -16.760 -3.806 53.513 1.00 20.95 57 THR B N 1
ATOM 2636 C CA . THR B 1 69 ? -15.645 -2.835 53.371 1.00 20.93 57 THR B CA 1
ATOM 2637 C C . THR B 1 69 ? -14.298 -3.465 53.694 1.00 21.66 57 THR B C 1
ATOM 2638 O O . THR B 1 69 ? -14.152 -4.134 54.730 1.00 22.31 57 THR B O 1
ATOM 2642 N N . PHE B 1 70 ? -13.311 -3.224 52.829 1.00 20.90 58 PHE B N 1
ATOM 2643 C CA . PHE B 1 70 ? -11.959 -3.761 52.999 1.00 20.66 58 PHE B CA 1
ATOM 2644 C C . PHE B 1 70 ? -10.958 -2.632 53.132 1.00 20.96 58 PHE B C 1
ATOM 2645 O O . PHE B 1 70 ? -11.106 -1.629 52.484 1.00 24.17 58 PHE B O 1
ATOM 2653 N N . THR B 1 71 ? -9.932 -2.803 53.962 1.00 24.17 59 THR B N 1
ATOM 2654 C CA . THR B 1 71 ? -8.835 -1.818 54.071 1.00 26.10 59 THR B CA 1
ATOM 2655 C C . THR B 1 71 ? -7.566 -2.377 53.438 1.00 28.39 59 THR B C 1
ATOM 2656 O O . THR B 1 71 ? -7.344 -3.583 53.475 1.00 30.27 59 THR B O 1
ATOM 2660 N N . PHE B 1 72 ? -6.745 -1.499 52.846 1.00 29.94 60 PHE B N 1
ATOM 2661 C CA . PHE B 1 72 ? -5.470 -1.897 52.188 1.00 31.06 60 PHE B CA 1
ATOM 2662 C C . PHE B 1 72 ? -4.400 -0.835 52.421 1.00 31.06 60 PHE B C 1
ATOM 2663 O O . PHE B 1 72 ? -4.707 0.255 52.915 1.00 30.88 60 PHE B O 1
ATOM 2671 N N . ASP B 1 73 ? -3.150 -1.131 52.053 1.00 30.07 61 ASP B N 1
ATOM 2672 C CA . ASP B 1 73 ? -2.076 -0.118 52.158 1.00 29.63 61 ASP B CA 1
ATOM 2673 C C . ASP B 1 73 ? -2.432 1.173 51.342 1.00 27.90 61 ASP B C 1
ATOM 2674 O O . ASP B 1 73 ? -2.092 2.267 51.749 1.00 26.27 61 ASP B O 1
ATOM 2679 N N . ALA B 1 74 ? -3.122 1.023 50.206 1.00 26.00 62 ALA B N 1
ATOM 2680 C CA . ALA B 1 74 ? -3.608 2.170 49.413 1.00 23.80 62 ALA B CA 1
ATOM 2681 C C . ALA B 1 74 ? -4.685 1.705 48.438 1.00 23.29 62 ALA B C 1
ATOM 2682 O O . ALA B 1 74 ? -4.739 0.511 48.101 1.00 21.04 62 ALA B O 1
ATOM 2684 N N . VAL B 1 75 ? -5.545 2.637 47.996 1.00 22.44 63 VAL B N 1
ATOM 2685 C CA . VAL B 1 75 ? -6.549 2.351 46.931 1.00 22.55 63 VAL B CA 1
ATOM 2686 C C . VAL B 1 75 ? -6.523 3.397 45.834 1.00 23.11 63 VAL B C 1
ATOM 2687 O O . VAL B 1 75 ? -6.145 4.554 46.067 1.00 25.21 63 VAL B O 1
ATOM 2691 N N . TYR B 1 76 ? -6.950 2.988 44.642 1.00 24.14 64 TYR B N 1
ATOM 2692 C CA . TYR B 1 76 ? -7.005 3.869 43.469 1.00 23.59 64 TYR B CA 1
ATOM 2693 C C . TYR B 1 76 ? -8.303 3.681 42.693 1.00 23.73 64 TYR B C 1
ATOM 2694 O O . TYR B 1 76 ? -8.746 2.556 42.471 1.00 21.01 64 TYR B O 1
ATOM 2703 N N . ASP B 1 77 ? -8.892 4.797 42.275 1.00 25.77 65 ASP B N 1
ATOM 2704 C CA . ASP B 1 77 ? -10.181 4.798 41.586 1.00 28.07 65 ASP B CA 1
ATOM 2705 C C . ASP B 1 77 ? -10.091 5.399 40.168 1.00 27.48 65 ASP B C 1
ATOM 2706 O O . ASP B 1 77 ? -9.000 5.710 39.686 1.00 26.51 65 ASP B O 1
ATOM 2711 N N . ALA B 1 78 ? -11.244 5.571 39.516 1.00 27.52 66 ALA B N 1
ATOM 2712 C CA . ALA B 1 78 ? -11.324 6.199 38.178 1.00 29.10 66 ALA B CA 1
ATOM 2713 C C . ALA B 1 78 ? -10.477 7.488 38.003 1.00 30.16 66 ALA B C 1
ATOM 2714 O O . ALA B 1 78 ? -9.966 7.745 36.925 1.00 29.42 66 ALA B O 1
ATOM 2716 N N . SER B 1 79 ? -10.357 8.285 39.066 1.00 32.27 67 SER B N 1
ATOM 2717 C CA . SER B 1 79 ? -9.640 9.574 39.032 1.00 31.27 67 SER B CA 1
ATOM 2718 C C . SER B 1 79 ? -8.154 9.449 39.334 1.00 29.46 67 SER B C 1
ATOM 2719 O O . SER B 1 79 ? -7.418 10.419 39.209 1.00 28.84 67 SER B O 1
ATOM 2722 N N . SER B 1 80 ? -7.721 8.273 39.766 1.00 29.06 68 SER B N 1
ATOM 2723 C CA . SER B 1 80 ? -6.328 8.072 40.127 1.00 29.21 68 SER B CA 1
ATOM 2724 C C . SER B 1 80 ? -5.486 7.941 38.859 1.00 31.06 68 SER B C 1
ATOM 2725 O O . SER B 1 80 ? -5.833 7.191 37.925 1.00 32.80 68 SER B O 1
ATOM 2728 N N . LYS B 1 81 ? -4.384 8.669 38.814 1.00 30.81 69 LYS B N 1
ATOM 2729 C CA . LYS B 1 81 ? -3.527 8.611 37.661 1.00 31.16 69 LYS B CA 1
ATOM 2730 C C . LYS B 1 81 ? -2.376 7.616 37.870 1.00 30.60 69 LYS B C 1
ATOM 2731 O O . LYS B 1 81 ? -2.035 7.268 38.995 1.00 31.24 69 LYS B O 1
ATOM 2737 N N . GLN B 1 82 ? -1.803 7.158 36.759 1.00 30.56 70 GLN B N 1
ATOM 2738 C CA . GLN B 1 82 ? -0.749 6.131 36.759 1.00 27.32 70 GLN B CA 1
ATOM 2739 C C . GLN B 1 82 ? 0.448 6.501 37.630 1.00 27.68 70 GLN B C 1
ATOM 2740 O O . GLN B 1 82 ? 1.043 5.627 38.272 1.00 31.59 70 GLN B O 1
ATOM 2746 N N . ALA B 1 83 ? 0.817 7.779 37.641 1.00 26.71 71 ALA B N 1
ATOM 2747 C CA . ALA B 1 83 ? 1.988 8.224 38.394 1.00 27.21 71 ALA B CA 1
ATOM 2748 C C . ALA B 1 83 ? 1.734 8.268 39.919 1.00 28.74 71 ALA B C 1
ATOM 2749 O O . ALA B 1 83 ? 2.672 8.079 40.694 1.00 31.75 71 ALA B O 1
ATOM 2751 N N . ASP B 1 84 ? 0.490 8.508 40.351 1.00 27.75 72 ASP B N 1
ATOM 2752 C CA . ASP B 1 84 ? 0.143 8.368 41.784 1.00 28.20 72 ASP B CA 1
ATOM 2753 C C . ASP B 1 84 ? 0.449 6.951 42.244 1.00 28.18 72 ASP B C 1
ATOM 2754 O O . ASP B 1 84 ? 1.119 6.742 43.250 1.00 31.28 72 ASP B O 1
ATOM 2759 N N . LEU B 1 85 ? -0.056 5.976 41.505 1.00 27.03 73 LEU B N 1
ATOM 2760 C CA . LEU B 1 85 ? 0.156 4.577 41.862 1.00 27.43 73 LEU B CA 1
ATOM 2761 C C . LEU B 1 85 ? 1.640 4.272 41.987 1.00 27.45 73 LEU B C 1
ATOM 2762 O O . LEU B 1 85 ? 2.075 3.671 42.968 1.00 29.45 73 LEU B O 1
ATOM 2767 N N . TYR B 1 86 ? 2.414 4.704 40.995 1.00 28.20 74 TYR B N 1
ATOM 2768 C CA . TYR B 1 86 ? 3.859 4.488 41.000 1.00 27.49 74 TYR B CA 1
ATOM 2769 C C . TYR B 1 86 ? 4.519 5.239 42.144 1.00 26.29 74 TYR B C 1
ATOM 2770 O O . TYR B 1 86 ? 5.125 4.634 43.002 1.00 26.21 74 TYR B O 1
ATOM 2779 N N . ASP B 1 87 ? 4.382 6.556 42.161 1.00 27.65 75 ASP B N 1
ATOM 2780 C CA . ASP B 1 87 ? 5.062 7.376 43.172 1.00 30.54 75 ASP B CA 1
ATOM 2781 C C . ASP B 1 87 ? 4.769 6.964 44.627 1.00 32.40 75 ASP B C 1
ATOM 2782 O O . ASP B 1 87 ? 5.614 7.161 45.506 1.00 33.72 75 ASP B O 1
ATOM 2787 N N . GLU B 1 88 ? 3.595 6.397 44.880 1.00 33.28 76 GLU B N 1
ATOM 2788 C CA . GLU B 1 88 ? 3.199 6.068 46.243 1.00 35.28 76 GLU B CA 1
ATOM 2789 C C . GLU B 1 88 ? 3.552 4.643 46.612 1.00 34.37 76 GLU B C 1
ATOM 2790 O O . GLU B 1 88 ? 4.134 4.384 47.671 1.00 34.73 76 GLU B O 1
ATOM 2796 N N . THR B 1 89 ? 3.201 3.715 45.744 1.00 32.25 77 THR B N 1
ATOM 2797 C CA . THR B 1 89 ? 3.263 2.312 46.092 1.00 31.30 77 THR B CA 1
ATOM 2798 C C . THR B 1 89 ? 4.512 1.637 45.524 1.00 30.55 77 THR B C 1
ATOM 2799 O O . THR B 1 89 ? 5.261 0.985 46.251 1.00 32.73 77 THR B O 1
ATOM 2803 N N . VAL B 1 90 ? 4.747 1.817 44.231 1.00 27.84 78 VAL B N 1
ATOM 2804 C CA . VAL B 1 90 ? 5.779 1.072 43.535 1.00 25.79 78 VAL B CA 1
ATOM 2805 C C . VAL B 1 90 ? 7.168 1.687 43.682 1.00 25.58 78 VAL B C 1
ATOM 2806 O O . VAL B 1 90 ? 8.157 0.964 43.860 1.00 29.76 78 VAL B O 1
ATOM 2810 N N . ARG B 1 91 ? 7.261 3.004 43.616 1.00 23.71 79 ARG B N 1
ATOM 2811 C CA . ARG B 1 91 ? 8.564 3.667 43.667 1.00 23.85 79 ARG B CA 1
ATOM 2812 C C . ARG B 1 91 ? 9.470 3.129 44.804 1.00 23.34 79 ARG B C 1
ATOM 2813 O O . ARG B 1 91 ? 10.616 2.778 44.554 1.00 28.13 79 ARG B O 1
ATOM 2821 N N . PRO B 1 92 ? 8.968 3.074 46.046 1.00 23.00 80 PRO B N 1
ATOM 2822 C CA . PRO B 1 92 ? 9.829 2.592 47.136 1.00 23.22 80 PRO B CA 1
ATOM 2823 C C . PRO B 1 92 ? 10.392 1.206 46.903 1.00 24.36 80 PRO B C 1
ATOM 2824 O O . PRO B 1 92 ? 11.550 0.974 47.190 1.00 24.98 80 PRO B O 1
ATOM 2828 N N . LEU B 1 93 ? 9.569 0.295 46.379 1.00 26.17 81 LEU B N 1
ATOM 2829 C CA . LEU B 1 93 ? 10.009 -1.077 46.056 1.00 25.90 81 LEU B CA 1
ATOM 2830 C C . LEU B 1 93 ? 11.177 -1.111 45.063 1.00 27.49 81 LEU B C 1
ATOM 2831 O O . LEU B 1 93 ? 12.085 -1.940 45.202 1.00 28.51 81 LEU B O 1
ATOM 2836 N N . ILE B 1 94 ? 11.146 -0.232 44.055 1.00 27.59 82 ILE B N 1
ATOM 2837 C CA . ILE B 1 94 ? 12.198 -0.218 43.025 1.00 27.35 82 ILE B CA 1
ATOM 2838 C C . ILE B 1 94 ? 13.488 0.421 43.508 1.00 30.26 82 ILE B C 1
ATOM 2839 O O . ILE B 1 94 ? 14.562 0.099 42.993 1.00 33.04 82 ILE B O 1
ATOM 2844 N N . ASP B 1 95 ? 13.405 1.301 44.503 1.00 31.84 83 ASP B N 1
ATOM 2845 C CA . ASP B 1 95 ? 14.623 1.720 45.227 1.00 33.56 83 ASP B CA 1
ATOM 2846 C C . ASP B 1 95 ? 15.258 0.549 46.007 1.00 33.61 83 ASP B C 1
ATOM 2847 O O . ASP B 1 95 ? 16.491 0.463 46.119 1.00 34.84 83 ASP B O 1
ATOM 2852 N N . SER B 1 96 ? 14.424 -0.351 46.528 1.00 32.55 84 SER B N 1
ATOM 2853 C CA . SER B 1 96 ? 14.926 -1.540 47.208 1.00 31.64 84 SER B CA 1
ATOM 2854 C C . SER B 1 96 ? 15.599 -2.497 46.220 1.00 31.14 84 SER B C 1
ATOM 2855 O O . SER B 1 96 ? 16.673 -3.036 46.514 1.00 30.52 84 SER B O 1
ATOM 2858 N N . VAL B 1 97 ? 14.992 -2.705 45.046 1.00 29.31 85 VAL B N 1
ATOM 2859 C CA . VAL B 1 97 ? 15.630 -3.562 44.036 1.00 27.28 85 VAL B CA 1
ATOM 2860 C C . VAL B 1 97 ? 17.021 -3.001 43.730 1.00 27.92 85 VAL B C 1
ATOM 2861 O O . VAL B 1 97 ? 18.008 -3.740 43.736 1.00 26.64 85 VAL B O 1
ATOM 2865 N N . LEU B 1 98 ? 17.093 -1.685 43.523 1.00 28.71 86 LEU B N 1
ATOM 2866 C CA . LEU B 1 98 ? 18.374 -1.002 43.284 1.00 29.05 86 LEU B CA 1
ATOM 2867 C C . LEU B 1 98 ? 19.384 -1.113 44.449 1.00 28.19 86 LEU B C 1
ATOM 2868 O O . LEU B 1 98 ? 20.556 -0.888 44.238 1.00 28.75 86 LEU B O 1
ATOM 2873 N N . GLN B 1 99 ? 18.930 -1.443 45.663 1.00 29.24 87 GLN B N 1
ATOM 2874 C CA . GLN B 1 99 ? 19.852 -1.727 46.802 1.00 30.23 87 GLN B CA 1
ATOM 2875 C C . GLN B 1 99 ? 20.253 -3.215 46.945 1.00 28.83 87 GLN B C 1
ATOM 2876 O O . GLN B 1 99 ? 20.928 -3.579 47.911 1.00 30.43 87 GLN B O 1
ATOM 2882 N N . GLY B 1 100 ? 19.817 -4.065 46.010 1.00 27.28 88 GLY B N 1
ATOM 2883 C CA . GLY B 1 100 ? 20.127 -5.502 46.039 1.00 25.63 88 GLY B CA 1
ATOM 2884 C C . GLY B 1 100 ? 19.052 -6.373 46.679 1.00 26.40 88 GLY B C 1
ATOM 2885 O O . GLY B 1 100 ? 19.340 -7.476 47.165 1.00 24.76 88 GLY B O 1
ATOM 2886 N N . PHE B 1 101 ? 17.809 -5.886 46.696 1.00 27.32 89 PHE B N 1
ATOM 2887 C CA . PHE B 1 101 ? 16.674 -6.712 47.123 1.00 25.89 89 PHE B CA 1
ATOM 2888 C C . PHE B 1 101 ? 16.016 -7.295 45.916 1.00 25.33 89 PHE B C 1
ATOM 2889 O O . PHE B 1 101 ? 16.179 -6.792 44.823 1.00 25.96 89 PHE B O 1
ATOM 2897 N N . ASN B 1 102 ? 15.276 -8.373 46.116 1.00 27.58 90 ASN B N 1
ATOM 2898 C CA . ASN B 1 102 ? 14.330 -8.853 45.106 1.00 27.23 90 ASN B CA 1
ATOM 2899 C C . ASN B 1 102 ? 12.967 -8.277 45.412 1.00 25.51 90 ASN B C 1
ATOM 2900 O O . ASN B 1 102 ? 12.571 -8.165 46.571 1.00 23.23 90 ASN B O 1
ATOM 2905 N N . GLY B 1 103 ? 12.266 -7.878 44.365 1.00 26.06 91 GLY B N 1
ATOM 2906 C CA . GLY B 1 103 ? 10.952 -7.305 44.504 1.00 26.04 91 GLY B CA 1
ATOM 2907 C C . GLY B 1 103 ? 10.046 -7.824 43.422 1.00 25.51 91 GLY B C 1
ATOM 2908 O O . GLY B 1 103 ? 10.480 -8.042 42.289 1.00 24.15 91 GLY B O 1
ATOM 2909 N N . THR B 1 104 ? 8.783 -8.032 43.772 1.00 26.60 92 THR B N 1
ATOM 2910 C CA . THR B 1 104 ? 7.763 -8.395 42.794 1.00 26.91 92 THR B CA 1
ATOM 2911 C C . THR B 1 104 ? 6.561 -7.488 42.903 1.00 25.05 92 THR B C 1
ATOM 2912 O O . THR B 1 104 ? 6.172 -7.079 43.989 1.00 26.51 92 THR B O 1
ATOM 2916 N N . VAL B 1 105 ? 5.983 -7.172 41.764 1.00 24.61 93 VAL B N 1
ATOM 2917 C CA . VAL B 1 105 ? 4.675 -6.568 41.703 1.00 24.82 93 VAL B CA 1
ATOM 2918 C C . VAL B 1 105 ? 3.822 -7.503 40.861 1.00 25.03 93 VAL B C 1
ATOM 2919 O O . VAL B 1 105 ? 4.241 -7.861 39.756 1.00 24.37 93 VAL B O 1
ATOM 2923 N N . PHE B 1 106 ? 2.658 -7.941 41.371 1.00 25.06 94 PHE B N 1
ATOM 2924 C CA . PHE B 1 106 ? 1.701 -8.632 40.497 1.00 26.41 94 PHE B CA 1
ATOM 2925 C C . PHE B 1 106 ? 0.324 -8.036 40.536 1.00 25.71 94 PHE B C 1
ATOM 2926 O O . PHE B 1 106 ? -0.153 -7.623 41.585 1.00 28.58 94 PHE B O 1
ATOM 2934 N N . ALA B 1 107 ? -0.291 -7.990 39.355 1.00 24.60 95 ALA B N 1
ATOM 2935 C CA . ALA B 1 107 ? -1.625 -7.461 39.151 1.00 23.62 95 ALA B CA 1
ATOM 2936 C C . ALA B 1 107 ? -2.600 -8.643 39.089 1.00 25.39 95 ALA B C 1
ATOM 2937 O O . ALA B 1 107 ? -2.464 -9.539 38.217 1.00 25.44 95 ALA B O 1
ATOM 2939 N N . TYR B 1 108 ? -3.571 -8.650 40.007 1.00 24.96 96 TYR B N 1
ATOM 2940 C CA . TYR B 1 108 ? -4.511 -9.751 40.138 1.00 25.43 96 TYR B CA 1
ATOM 2941 C C . TYR B 1 108 ? -5.962 -9.272 40.093 1.00 26.40 96 TYR B C 1
ATOM 2942 O O . TYR B 1 108 ? -6.341 -8.343 40.816 1.00 25.78 96 TYR B O 1
ATOM 2951 N N . GLY B 1 109 ? -6.774 -9.941 39.270 1.00 25.79 97 GLY B N 1
ATOM 2952 C CA . GLY B 1 109 ? -8.194 -9.658 39.186 1.00 25.54 97 GLY B CA 1
ATOM 2953 C C . GLY B 1 109 ? -8.845 -10.081 37.881 1.00 27.00 97 GLY B C 1
ATOM 2954 O O . GLY B 1 109 ? -8.261 -10.804 37.073 1.00 27.05 97 GLY B O 1
ATOM 2955 N N . GLN B 1 110 ? -10.067 -9.609 37.677 1.00 26.79 98 GLN B N 1
ATOM 2956 C CA . GLN B 1 110 ? -10.923 -10.093 36.584 1.00 26.59 98 GLN B CA 1
ATOM 2957 C C . GLN B 1 110 ? -10.415 -9.580 35.227 1.00 23.62 98 GLN B C 1
ATOM 2958 O O . GLN B 1 110 ? -9.835 -8.495 35.134 1.00 20.43 98 GLN B O 1
ATOM 2964 N N . THR B 1 111 ? -10.613 -10.387 34.189 1.00 21.43 99 THR B N 1
ATOM 2965 C CA . THR B 1 111 ? -10.341 -9.959 32.828 1.00 21.06 99 THR B CA 1
ATOM 2966 C C . THR B 1 111 ? -11.107 -8.690 32.580 1.00 21.19 99 THR B C 1
ATOM 2967 O O . THR B 1 111 ? -12.296 -8.617 32.866 1.00 21.72 99 THR B O 1
ATOM 2971 N N . GLY B 1 112 ? -10.425 -7.689 32.048 1.00 21.87 100 GLY B N 1
ATOM 2972 C CA . GLY B 1 112 ? -11.061 -6.415 31.725 1.00 21.02 100 GLY B CA 1
ATOM 2973 C C . GLY B 1 112 ? -10.974 -5.375 32.827 1.00 20.52 100 GLY B C 1
ATOM 2974 O O . GLY B 1 112 ? -11.383 -4.258 32.618 1.00 21.92 100 GLY B O 1
ATOM 2975 N N . THR B 1 113 ? -10.440 -5.717 33.997 1.00 19.08 101 THR B N 1
ATOM 2976 C CA . THR B 1 113 ? -10.440 -4.760 35.091 1.00 21.35 101 THR B CA 1
ATOM 2977 C C . THR B 1 113 ? -9.157 -3.954 35.203 1.00 23.29 101 THR B C 1
ATOM 2978 O O . THR B 1 113 ? -9.009 -3.169 36.129 1.00 26.08 101 THR B O 1
ATOM 2982 N N . GLY B 1 114 ? -8.234 -4.129 34.264 1.00 23.96 102 GLY B N 1
ATOM 2983 C CA . GLY B 1 114 ? -7.106 -3.215 34.151 1.00 22.65 102 GLY B CA 1
ATOM 2984 C C . GLY B 1 114 ? -5.788 -3.748 34.667 1.00 23.98 102 GLY B C 1
ATOM 2985 O O . GLY B 1 114 ? -4.902 -2.955 35.061 1.00 22.64 102 GLY B O 1
ATOM 2986 N N . LYS B 1 115 ? -5.617 -5.076 34.667 1.00 22.67 103 LYS B N 1
ATOM 2987 C CA . LYS B 1 115 ? -4.317 -5.643 35.035 1.00 21.41 103 LYS B CA 1
ATOM 2988 C C . LYS B 1 115 ? -3.221 -5.108 34.096 1.00 20.67 103 LYS B C 1
ATOM 2989 O O . LYS B 1 115 ? -2.233 -4.521 34.535 1.00 18.66 103 LYS B O 1
ATOM 2995 N N . THR B 1 116 ? -3.419 -5.297 32.804 1.00 20.72 104 THR B N 1
ATOM 2996 C CA . THR B 1 116 ? -2.435 -4.860 31.827 1.00 22.27 104 THR B CA 1
ATOM 2997 C C . THR B 1 116 ? -2.304 -3.342 31.792 1.00 24.14 104 THR B C 1
ATOM 2998 O O . THR B 1 116 ? -1.223 -2.818 31.491 1.00 27.70 104 THR B O 1
ATOM 3002 N N . TYR B 1 117 ? -3.397 -2.639 32.088 1.00 23.53 105 TYR B N 1
ATOM 3003 C CA . TYR B 1 117 ? -3.392 -1.175 32.098 1.00 24.47 105 TYR B CA 1
ATOM 3004 C C . TYR B 1 117 ? -2.456 -0.689 33.213 1.00 23.90 105 TYR B C 1
ATOM 3005 O O . TYR B 1 117 ? -1.649 0.219 33.018 1.00 24.12 105 TYR B O 1
ATOM 3014 N N . THR B 1 118 ? -2.576 -1.318 34.375 1.00 22.80 106 THR B N 1
ATOM 3015 C CA . THR B 1 118 ? -1.740 -1.018 35.512 1.00 23.25 106 THR B CA 1
ATOM 3016 C C . THR B 1 118 ? -0.261 -1.330 35.241 1.00 24.74 106 THR B C 1
ATOM 3017 O O . THR B 1 118 ? 0.614 -0.471 35.475 1.00 23.58 106 THR B O 1
ATOM 3021 N N . MET B 1 119 ? 0.021 -2.541 34.753 1.00 27.61 107 MET B N 1
ATOM 3022 C CA . MET B 1 119 ? 1.418 -3.024 34.636 1.00 29.48 107 MET B CA 1
ATOM 3023 C C . MET B 1 119 ? 2.175 -2.437 33.455 1.00 29.81 107 MET B C 1
ATOM 3024 O O . MET B 1 119 ? 3.352 -2.129 33.564 1.00 29.18 107 MET B O 1
ATOM 3029 N N . GLN B 1 120 ? 1.499 -2.321 32.326 1.00 31.27 108 GLN B N 1
ATOM 3030 C CA . GLN B 1 120 ? 2.105 -1.821 31.093 1.00 32.75 108 GLN B CA 1
ATOM 3031 C C . GLN B 1 120 ? 1.539 -0.466 30.683 1.00 30.12 108 GLN B C 1
ATOM 3032 O O . GLN B 1 120 ? 2.282 0.435 30.302 1.00 30.36 108 GLN B O 1
ATOM 3038 N N . GLY B 1 121 ? 0.217 -0.348 30.741 1.00 26.92 109 GLY B N 1
ATOM 3039 C CA . GLY B 1 121 ? -0.484 0.777 30.181 1.00 26.59 109 GLY B CA 1
ATOM 3040 C C . GLY B 1 121 ? -0.915 0.373 28.796 1.00 27.77 109 GLY B C 1
ATOM 3041 O O . GLY B 1 121 ? -0.207 -0.393 28.118 1.00 30.41 109 GLY B O 1
ATOM 3042 N N . THR B 1 122 ? -2.086 0.854 28.380 1.00 26.18 110 THR B N 1
ATOM 3043 C CA . THR B 1 122 ? -2.580 0.664 27.006 1.00 25.49 110 THR B CA 1
ATOM 3044 C C . THR B 1 122 ? -1.920 1.661 26.027 1.00 25.60 110 THR B C 1
ATOM 3045 O O . THR B 1 122 ? -1.742 1.349 24.840 1.00 26.42 110 THR B O 1
ATOM 3049 N N . TRP B 1 123 ? -1.572 2.850 26.541 1.00 25.61 111 TRP B N 1
ATOM 3050 C CA . TRP B 1 123 ? -1.046 3.964 25.742 1.00 25.24 111 TRP B CA 1
ATOM 3051 C C . TRP B 1 123 ? 0.362 4.263 26.163 1.00 24.33 111 TRP B C 1
ATOM 3052 O O . TRP B 1 123 ? 0.710 4.031 27.291 1.00 23.33 111 TRP B O 1
ATOM 3063 N N . VAL B 1 124 ? 1.160 4.806 25.249 1.00 27.06 112 VAL B N 1
ATOM 3064 C CA . VAL B 1 124 ? 2.587 5.037 25.507 1.00 29.41 112 VAL B CA 1
ATOM 3065 C C . VAL B 1 124 ? 2.926 6.417 26.144 1.00 30.51 112 VAL B C 1
ATOM 3066 O O . VAL B 1 124 ? 4.035 6.592 26.653 1.00 32.86 112 VAL B O 1
ATOM 3070 N N . GLU B 1 125 ? 1.994 7.377 26.118 1.00 30.69 113 GLU B N 1
ATOM 3071 C CA . GLU B 1 125 ? 2.274 8.740 26.634 1.00 30.87 113 GLU B CA 1
ATOM 3072 C C . GLU B 1 125 ? 2.607 8.740 28.150 1.00 31.04 113 GLU B C 1
ATOM 3073 O O . GLU B 1 125 ? 1.944 8.053 28.922 1.00 32.30 113 GLU B O 1
ATOM 3075 N N . PRO B 1 126 ? 3.629 9.531 28.574 1.00 32.89 114 PRO B N 1
ATOM 3076 C CA . PRO B 1 126 ? 4.154 9.537 29.977 1.00 32.51 114 PRO B CA 1
ATOM 3077 C C . PRO B 1 126 ? 3.131 9.523 31.122 1.00 31.52 114 PRO B C 1
ATOM 3078 O O . PRO B 1 126 ? 3.301 8.778 32.073 1.00 35.24 114 PRO B O 1
ATOM 3082 N N . GLU B 1 127 ? 2.089 10.333 31.032 1.00 30.94 115 GLU B N 1
ATOM 3083 C CA . GLU B 1 127 ? 1.082 10.412 32.103 1.00 29.39 115 GLU B CA 1
ATOM 3084 C C . GLU B 1 127 ? 0.161 9.184 32.119 1.00 28.18 115 GLU B C 1
ATOM 3085 O O . GLU B 1 127 ? -0.554 8.951 33.117 1.00 27.27 115 GLU B O 1
ATOM 3087 N N . LEU B 1 128 ? 0.193 8.407 31.021 1.00 27.74 116 LEU B N 1
ATOM 3088 C CA . LEU B 1 128 ? -0.734 7.285 30.791 1.00 27.12 116 LEU B CA 1
ATOM 3089 C C . LEU B 1 128 ? -0.081 5.921 30.941 1.00 28.35 116 LEU B C 1
ATOM 3090 O O . LEU B 1 128 ? -0.767 4.920 31.171 1.00 31.69 116 LEU B O 1
ATOM 3095 N N . ARG B 1 129 ? 1.230 5.850 30.798 1.00 27.87 117 ARG B N 1
ATOM 3096 C CA . ARG B 1 129 ? 1.895 4.558 30.789 1.00 28.20 117 ARG B CA 1
ATOM 3097 C C . ARG B 1 129 ? 1.920 3.904 32.195 1.00 27.21 117 ARG B C 1
ATOM 3098 O O . ARG B 1 129 ? 1.698 4.571 33.200 1.00 24.54 117 ARG B O 1
ATOM 3106 N N . GLY B 1 130 ? 2.194 2.593 32.227 1.00 27.40 118 GLY B N 1
ATOM 3107 C CA . GLY B 1 130 ? 1.991 1.752 33.407 1.00 25.40 118 GLY B CA 1
ATOM 3108 C C . GLY B 1 130 ? 3.227 1.605 34.259 1.00 23.97 118 GLY B C 1
ATOM 3109 O O . GLY B 1 130 ? 4.149 2.378 34.126 1.00 24.11 118 GLY B O 1
ATOM 3110 N N . VAL B 1 131 ? 3.233 0.591 35.135 1.00 23.53 119 VAL B N 1
ATOM 3111 C CA . VAL B 1 131 ? 4.304 0.404 36.125 1.00 21.05 119 VAL B CA 1
ATOM 3112 C C . VAL B 1 131 ? 5.647 0.069 35.481 1.00 19.99 119 VAL B C 1
ATOM 3113 O O . VAL B 1 131 ? 6.659 0.635 35.855 1.00 22.87 119 VAL B O 1
ATOM 3117 N N . ILE B 1 132 ? 5.651 -0.834 34.511 1.00 18.86 120 ILE B N 1
ATOM 3118 C CA . ILE B 1 132 ? 6.905 -1.278 33.864 1.00 19.45 120 ILE B CA 1
ATOM 3119 C C . ILE B 1 132 ? 7.679 -0.126 33.193 1.00 20.34 120 ILE B C 1
ATOM 3120 O O . ILE B 1 132 ? 8.858 0.041 33.468 1.00 22.01 120 ILE B O 1
ATOM 3125 N N . PRO B 1 133 ? 7.035 0.653 32.301 1.00 21.07 121 PRO B N 1
ATOM 3126 C CA . PRO B 1 133 ? 7.749 1.778 31.701 1.00 19.73 121 PRO B CA 1
ATOM 3127 C C . PRO B 1 133 ? 8.235 2.811 32.726 1.00 20.94 121 PRO B C 1
ATOM 3128 O O . PRO B 1 133 ? 9.300 3.386 32.557 1.00 22.06 121 PRO B O 1
ATOM 3132 N N . ASN B 1 134 ? 7.445 3.049 33.769 1.00 22.00 122 ASN B N 1
ATOM 3133 C CA . ASN B 1 134 ? 7.827 3.981 34.848 1.00 21.76 122 ASN B CA 1
ATOM 3134 C C . ASN B 1 134 ? 9.035 3.487 35.634 1.00 21.47 122 ASN B C 1
ATOM 3135 O O . ASN B 1 134 ? 9.863 4.288 36.077 1.00 20.04 122 ASN B O 1
ATOM 3140 N N . ALA B 1 135 ? 9.108 2.161 35.819 1.00 21.63 123 ALA B N 1
ATOM 3141 C CA . ALA B 1 135 ? 10.269 1.506 36.420 1.00 19.80 123 ALA B CA 1
ATOM 3142 C C . ALA B 1 135 ? 11.506 1.692 35.540 1.00 20.05 123 ALA B C 1
ATOM 3143 O O . ALA B 1 135 ? 12.582 1.902 36.062 1.00 19.65 123 ALA B O 1
ATOM 3145 N N . PHE B 1 136 ? 11.334 1.630 34.209 1.00 22.01 124 PHE B N 1
ATOM 3146 C CA . PHE B 1 136 ? 12.437 1.875 33.250 1.00 24.80 124 PHE B CA 1
ATOM 3147 C C . PHE B 1 136 ? 13.071 3.243 33.441 1.00 26.28 124 PHE B C 1
ATOM 3148 O O . PHE B 1 136 ? 14.297 3.362 33.504 1.00 27.42 124 PHE B O 1
ATOM 3156 N N . GLU B 1 137 ? 12.224 4.274 33.472 1.00 25.48 125 GLU B N 1
ATOM 3157 C CA . GLU B 1 137 ? 12.682 5.650 33.614 1.00 25.98 125 GLU B CA 1
ATOM 3158 C C . GLU B 1 137 ? 13.315 5.840 34.986 1.00 26.10 125 GLU B C 1
ATOM 3159 O O . GLU B 1 137 ? 14.365 6.464 35.119 1.00 26.78 125 GLU B O 1
ATOM 3162 N N . HIS B 1 138 ? 12.662 5.295 36.004 1.00 24.65 126 HIS B N 1
ATOM 3163 C CA . HIS B 1 138 ? 13.142 5.403 37.361 1.00 22.87 126 HIS B CA 1
ATOM 3164 C C . HIS B 1 138 ? 14.524 4.781 37.430 1.00 23.24 126 HIS B C 1
ATOM 3165 O O . HIS B 1 138 ? 15.460 5.389 37.934 1.00 23.80 126 HIS B O 1
ATOM 3172 N N . ILE B 1 139 ? 14.647 3.571 36.901 1.00 22.36 127 ILE B N 1
ATOM 3173 C CA . ILE B 1 139 ? 15.893 2.826 36.980 1.00 23.58 127 ILE B CA 1
ATOM 3174 C C . ILE B 1 139 ? 17.040 3.545 36.266 1.00 22.72 127 ILE B C 1
ATOM 3175 O O . ILE B 1 139 ? 18.105 3.757 36.858 1.00 24.17 127 ILE B O 1
ATOM 3180 N N . PHE B 1 140 ? 16.822 3.937 35.016 1.00 20.22 128 PHE B N 1
ATOM 3181 C CA . PHE B 1 140 ? 17.894 4.530 34.226 1.00 20.18 128 PHE B CA 1
ATOM 3182 C C . PHE B 1 140 ? 18.242 5.963 34.657 1.00 21.48 128 PHE B C 1
ATOM 3183 O O . PHE B 1 140 ? 19.374 6.420 34.444 1.00 22.07 128 PHE B O 1
ATOM 3191 N N . THR B 1 141 ? 17.295 6.648 35.295 1.00 20.55 129 THR B N 1
ATOM 3192 C CA . THR B 1 141 ? 17.557 7.976 35.867 1.00 20.56 129 THR B CA 1
ATOM 3193 C C . THR B 1 141 ? 18.482 7.852 37.069 1.00 21.40 129 THR B C 1
ATOM 3194 O O . THR B 1 141 ? 19.448 8.622 37.200 1.00 18.97 129 THR B O 1
ATOM 3198 N N . HIS B 1 142 ? 18.168 6.893 37.951 1.00 20.70 130 HIS B N 1
ATOM 3199 C CA . HIS B 1 142 ? 19.033 6.561 39.063 1.00 21.71 130 HIS B CA 1
ATOM 3200 C C . HIS B 1 142 ? 20.425 6.225 38.545 1.00 22.27 130 HIS B C 1
ATOM 3201 O O . HIS B 1 142 ? 21.411 6.813 38.996 1.00 23.21 130 HIS B O 1
ATOM 3208 N N . ILE B 1 143 ? 20.504 5.300 37.584 1.00 20.80 131 ILE B N 1
ATOM 3209 C CA . ILE B 1 143 ? 21.793 4.924 37.002 1.00 20.90 131 ILE B CA 1
ATOM 3210 C C . ILE B 1 143 ? 22.524 6.144 36.429 1.00 22.56 131 ILE B C 1
ATOM 3211 O O . ILE B 1 143 ? 23.688 6.352 36.730 1.00 24.42 131 ILE B O 1
ATOM 3216 N N . SER B 1 144 ? 21.841 6.962 35.632 1.00 23.54 132 SER B N 1
ATOM 3217 C CA . SER B 1 144 ? 22.497 8.150 35.031 1.00 25.42 132 SER B CA 1
ATOM 3218 C C . SER B 1 144 ? 22.989 9.172 36.071 1.00 24.87 132 SER B C 1
ATOM 3219 O O . SER B 1 144 ? 23.976 9.843 35.833 1.00 25.07 132 SER B O 1
ATOM 3222 N N . ARG B 1 145 ? 22.303 9.281 37.213 1.00 24.94 133 ARG B N 1
ATOM 3223 C CA . ARG B 1 145 ? 22.715 10.216 38.282 1.00 24.67 133 ARG B CA 1
ATOM 3224 C C . ARG B 1 145 ? 23.816 9.644 39.214 1.00 24.89 133 ARG B C 1
ATOM 3225 O O . ARG B 1 145 ? 24.215 10.311 40.165 1.00 24.29 133 ARG B O 1
ATOM 3229 N N . SER B 1 146 ? 24.318 8.435 38.928 1.00 25.87 134 SER B N 1
ATOM 3230 C CA . SER B 1 146 ? 25.206 7.715 39.866 1.00 24.96 134 SER B CA 1
ATOM 3231 C C . SER B 1 146 ? 26.690 8.060 39.699 1.00 24.71 134 SER B C 1
ATOM 3232 O O . SER B 1 146 ? 27.227 8.040 38.597 1.00 25.41 134 SER B O 1
ATOM 3234 N N . GLN B 1 147 ? 27.335 8.376 40.816 1.00 26.00 135 GLN B N 1
ATOM 3235 C CA . GLN B 1 147 ? 28.780 8.587 40.874 1.00 26.25 135 GLN B CA 1
ATOM 3236 C C . GLN B 1 147 ? 29.432 7.332 41.465 1.00 28.19 135 GLN B C 1
ATOM 3237 O O . GLN B 1 147 ? 28.889 6.720 42.392 1.00 32.16 135 GLN B O 1
ATOM 3240 N N . ASN B 1 148 ? 30.567 6.929 40.909 1.00 28.22 136 ASN B N 1
ATOM 3241 C CA . ASN B 1 148 ? 31.391 5.837 41.488 1.00 29.83 136 ASN B CA 1
ATOM 3242 C C . ASN B 1 148 ? 30.814 4.370 41.460 1.00 28.93 136 ASN B C 1
ATOM 3243 O O . ASN B 1 148 ? 31.280 3.512 42.215 1.00 30.90 136 ASN B O 1
ATOM 3245 N N . GLN B 1 149 ? 29.845 4.088 40.588 1.00 28.60 137 GLN B N 1
ATOM 3246 C CA . GLN B 1 149 ? 29.211 2.748 40.514 1.00 29.60 137 GLN B CA 1
ATOM 3247 C C . GLN B 1 149 ? 28.771 2.395 39.089 1.00 26.37 137 GLN B C 1
ATOM 3248 O O . GLN B 1 149 ? 28.183 3.226 38.388 1.00 25.15 137 GLN B O 1
ATOM 3254 N N . GLN B 1 150 ? 29.049 1.154 38.680 1.00 23.98 138 GLN B N 1
ATOM 3255 C CA . GLN B 1 150 ? 28.651 0.643 37.364 1.00 20.72 138 GLN B CA 1
ATOM 3256 C C . GLN B 1 150 ? 27.448 -0.247 37.518 1.00 20.59 138 GLN B C 1
ATOM 3257 O O . GLN B 1 150 ? 27.350 -1.013 38.481 1.00 21.12 138 GLN B O 1
ATOM 3263 N N . TYR B 1 151 ? 26.521 -0.135 36.577 1.00 21.04 139 TYR B N 1
ATOM 3264 C CA . TYR B 1 151 ? 25.296 -0.917 36.617 1.00 21.49 139 TYR B CA 1
ATOM 3265 C C . TYR B 1 151 ? 25.106 -1.687 35.320 1.00 20.12 139 TYR B C 1
ATOM 3266 O O . TYR B 1 151 ? 25.319 -1.147 34.233 1.00 18.50 139 TYR B O 1
ATOM 3275 N N . LEU B 1 152 ? 24.681 -2.938 35.453 1.00 19.22 140 LEU B N 1
ATOM 3276 C CA . LEU B 1 152 ? 24.333 -3.784 34.327 1.00 17.72 140 LEU B CA 1
ATOM 3277 C C . LEU B 1 152 ? 22.877 -4.187 34.482 1.00 18.90 140 LEU B C 1
ATOM 3278 O O . LEU B 1 152 ? 22.534 -4.947 35.404 1.00 18.88 140 LEU B O 1
ATOM 3283 N N . VAL B 1 153 ? 22.021 -3.658 33.593 1.00 18.23 141 VAL B N 1
ATOM 3284 C CA . VAL B 1 153 ? 20.607 -3.977 33.589 1.00 17.29 141 VAL B CA 1
ATOM 3285 C C . VAL B 1 153 ? 20.323 -4.990 32.501 1.00 17.11 141 VAL B C 1
ATOM 3286 O O . VAL B 1 153 ? 20.657 -4.757 31.347 1.00 13.98 141 VAL B O 1
ATOM 3290 N N . ARG B 1 154 ? 19.716 -6.122 32.888 1.00 19.08 142 ARG B N 1
ATOM 3291 C CA . ARG B 1 154 ? 19.319 -7.200 31.955 1.00 20.32 142 ARG B CA 1
ATOM 3292 C C . ARG B 1 154 ? 17.817 -7.405 31.986 1.00 21.76 142 ARG B C 1
ATOM 3293 O O . ARG B 1 154 ? 17.222 -7.386 33.049 1.00 23.79 142 ARG B O 1
ATOM 3301 N N . ALA B 1 155 ? 17.197 -7.613 30.829 1.00 21.99 143 ALA B N 1
ATOM 3302 C CA . ALA B 1 155 ? 15.743 -7.768 30.785 1.00 21.30 143 ALA B CA 1
ATOM 3303 C C . ALA B 1 155 ? 15.369 -9.090 30.170 1.00 21.49 143 ALA B C 1
ATOM 3304 O O . ALA B 1 155 ? 16.013 -9.529 29.216 1.00 21.23 143 ALA B O 1
ATOM 3306 N N . SER B 1 156 ? 14.333 -9.724 30.738 1.00 22.23 144 SER B N 1
ATOM 3307 C CA . SER B 1 156 ? 13.742 -10.960 30.208 1.00 24.07 144 SER B CA 1
ATOM 3308 C C . SER B 1 156 ? 12.235 -10.841 30.209 1.00 23.53 144 SER B C 1
ATOM 3309 O O . SER B 1 156 ? 11.675 -10.185 31.061 1.00 23.92 144 SER B O 1
ATOM 3312 N N . TYR B 1 157 ? 11.590 -11.511 29.263 1.00 24.71 145 TYR B N 1
ATOM 3313 C CA . TYR B 1 157 ? 10.168 -11.427 29.092 1.00 24.77 145 TYR B CA 1
ATOM 3314 C C . TYR B 1 157 ? 9.609 -12.806 28.751 1.00 25.75 145 TYR B C 1
ATOM 3315 O O . TYR B 1 157 ? 9.950 -13.392 27.727 1.00 24.47 145 TYR B O 1
ATOM 3324 N N . LEU B 1 158 ? 8.749 -13.301 29.640 1.00 29.04 146 LEU B N 1
ATOM 3325 C CA . LEU B 1 158 ? 8.128 -14.626 29.552 1.00 31.04 146 LEU B CA 1
ATOM 3326 C C . LEU B 1 158 ? 6.618 -14.538 29.458 1.00 30.55 146 LEU B C 1
ATOM 3327 O O . LEU B 1 158 ? 6.009 -13.528 29.817 1.00 28.19 146 LEU B O 1
ATOM 3332 N N . GLU B 1 159 ? 6.028 -15.659 29.064 1.00 31.26 147 GLU B N 1
ATOM 3333 C CA . GLU B 1 159 ? 4.602 -15.876 29.139 1.00 32.18 147 GLU B CA 1
ATOM 3334 C C . GLU B 1 159 ? 4.360 -17.340 29.571 1.00 29.05 147 GLU B C 1
ATOM 3335 O O . GLU B 1 159 ? 5.094 -18.250 29.141 1.00 27.91 147 GLU B O 1
ATOM 3341 N N . ILE B 1 160 ? 3.361 -17.558 30.434 1.00 24.84 148 ILE B N 1
ATOM 3342 C CA . ILE B 1 160 ? 2.920 -18.916 30.799 1.00 22.31 148 ILE B CA 1
ATOM 3343 C C . ILE B 1 160 ? 1.482 -19.129 30.293 1.00 22.89 148 ILE B C 1
ATOM 3344 O O . ILE B 1 160 ? 0.570 -18.359 30.608 1.00 22.92 148 ILE B O 1
ATOM 3349 N N . TYR B 1 161 ? 1.288 -20.154 29.486 1.00 23.29 149 TYR B N 1
ATOM 3350 C CA . TYR B 1 161 ? -0.025 -20.444 28.923 1.00 24.86 149 TYR B CA 1
ATOM 3351 C C . TYR B 1 161 ? -0.178 -21.957 28.771 1.00 25.66 149 TYR B C 1
ATOM 3352 O O . TYR B 1 161 ? 0.751 -22.636 28.301 1.00 26.47 149 TYR B O 1
ATOM 3361 N N . GLN B 1 162 ? -1.331 -22.487 29.179 1.00 26.21 150 GLN B N 1
ATOM 3362 C CA . GLN B 1 162 ? -1.515 -23.943 29.354 1.00 28.65 150 GLN B CA 1
ATOM 3363 C C . GLN B 1 162 ? -0.306 -24.608 30.048 1.00 26.55 150 GLN B C 1
ATOM 3364 O O . GLN B 1 162 ? 0.229 -25.627 29.563 1.00 27.85 150 GLN B O 1
ATOM 3370 N N . GLU B 1 163 ? 0.119 -24.008 31.165 1.00 23.55 151 GLU B N 1
ATOM 3371 C CA . GLU B 1 163 ? 1.275 -24.474 31.967 1.00 23.10 151 GLU B CA 1
ATOM 3372 C C . GLU B 1 163 ? 2.564 -24.792 31.153 1.00 22.03 151 GLU B C 1
ATOM 3373 O O . GLU B 1 163 ? 3.327 -25.691 31.519 1.00 18.81 151 GLU B O 1
ATOM 3375 N N . GLU B 1 164 ? 2.787 -24.049 30.061 1.00 21.49 152 GLU B N 1
ATOM 3376 C CA . GLU B 1 164 ? 4.035 -24.125 29.282 1.00 20.44 152 GLU B CA 1
ATOM 3377 C C . GLU B 1 164 ? 4.676 -22.747 29.307 1.00 20.33 152 GLU B C 1
ATOM 3378 O O . GLU B 1 164 ? 3.987 -21.753 29.131 1.00 24.70 152 GLU B O 1
ATOM 3380 N N . ILE B 1 165 ? 5.984 -22.675 29.542 1.00 20.69 153 ILE B N 1
ATOM 3381 C CA . ILE B 1 165 ? 6.686 -21.382 29.605 1.00 20.41 153 ILE B CA 1
ATOM 3382 C C . ILE B 1 165 ? 7.185 -20.993 28.226 1.00 20.26 153 ILE B C 1
ATOM 3383 O O . ILE B 1 165 ? 7.900 -21.766 27.589 1.00 16.71 153 ILE B O 1
ATOM 3388 N N . ARG B 1 166 ? 6.806 -19.795 27.769 1.00 22.19 154 ARG B N 1
ATOM 3389 C CA . ARG B 1 166 ? 7.201 -19.291 26.444 1.00 23.24 154 ARG B CA 1
ATOM 3390 C C . ARG B 1 166 ? 8.106 -18.090 26.564 1.00 21.44 154 ARG B C 1
ATOM 3391 O O . ARG B 1 166 ? 7.776 -17.138 27.227 1.00 20.39 154 ARG B O 1
ATOM 3399 N N . ASP B 1 167 ? 9.255 -18.151 25.908 1.00 24.03 155 ASP B N 1
ATOM 3400 C CA . ASP B 1 167 ? 10.191 -17.039 25.863 1.00 25.59 155 ASP B CA 1
ATOM 3401 C C . ASP B 1 167 ? 9.709 -16.096 24.786 1.00 25.05 155 ASP B C 1
ATOM 3402 O O . ASP B 1 167 ? 9.663 -16.466 23.587 1.00 23.58 155 ASP B O 1
ATOM 3407 N N . LEU B 1 168 ? 9.347 -14.877 25.194 1.00 22.51 156 LEU B N 1
ATOM 3408 C CA . LEU B 1 168 ? 8.790 -13.906 24.260 1.00 21.27 156 LEU B CA 1
ATOM 3409 C C . LEU B 1 168 ? 9.859 -13.221 23.409 1.00 21.56 156 LEU B C 1
ATOM 3410 O O . LEU B 1 168 ? 9.524 -12.390 22.571 1.00 24.20 156 LEU B O 1
ATOM 3415 N N . LEU B 1 169 ? 11.125 -13.568 23.625 1.00 20.80 157 LEU B N 1
ATOM 3416 C CA . LEU B 1 169 ? 12.245 -12.849 23.028 1.00 23.31 157 LEU B CA 1
ATOM 3417 C C . LEU B 1 169 ? 13.199 -13.722 22.149 1.00 24.85 157 LEU B C 1
ATOM 3418 O O . LEU B 1 169 ? 13.937 -13.172 21.352 1.00 26.55 157 LEU B O 1
ATOM 3423 N N . SER B 1 170 ? 13.161 -15.055 22.294 1.00 25.32 158 SER B N 1
ATOM 3424 C CA . SER B 1 170 ? 14.101 -15.975 21.622 1.00 25.88 158 SER B CA 1
ATOM 3425 C C . SER B 1 170 ? 14.188 -15.790 20.096 1.00 29.03 158 SER B C 1
ATOM 3426 O O . SER B 1 170 ? 13.226 -15.365 19.475 1.00 30.69 158 SER B O 1
ATOM 3429 N N . LYS B 1 171 ? 15.347 -16.132 19.513 1.00 31.39 159 LYS B N 1
ATOM 3430 C CA . LYS B 1 171 ? 15.598 -15.998 18.048 1.00 32.97 159 LYS B CA 1
ATOM 3431 C C . LYS B 1 171 ? 14.451 -16.569 17.192 1.00 33.77 159 LYS B C 1
ATOM 3432 O O . LYS B 1 171 ? 13.900 -15.858 16.344 1.00 32.79 159 LYS B O 1
ATOM 3434 N N . GLU B 1 172 ? 14.115 -17.848 17.412 1.00 35.64 160 GLU B N 1
ATOM 3435 C CA . GLU B 1 172 ? 12.837 -18.424 16.938 1.00 35.85 160 GLU B CA 1
ATOM 3436 C C . GLU B 1 172 ? 11.846 -18.156 18.062 1.00 37.01 160 GLU B C 1
ATOM 3437 O O . GLU B 1 172 ? 11.834 -18.878 19.063 1.00 39.01 160 GLU B O 1
ATOM 3439 N N . PRO B 1 173 ? 11.018 -17.101 17.917 1.00 37.42 161 PRO B N 1
ATOM 3440 C CA . PRO B 1 173 ? 10.303 -16.595 19.090 1.00 37.31 161 PRO B CA 1
ATOM 3441 C C . PRO B 1 173 ? 9.201 -17.526 19.580 1.00 36.96 161 PRO B C 1
ATOM 3442 O O . PRO B 1 173 ? 8.517 -18.155 18.763 1.00 37.34 161 PRO B O 1
ATOM 3446 N N . GLY B 1 174 ? 9.062 -17.611 20.909 1.00 37.26 162 GLY B N 1
ATOM 3447 C CA . GLY B 1 174 ? 8.034 -18.439 21.577 1.00 36.55 162 GLY B CA 1
ATOM 3448 C C . GLY B 1 174 ? 8.473 -19.830 22.069 1.00 35.39 162 GLY B C 1
ATOM 3449 O O . GLY B 1 174 ? 7.617 -20.688 22.329 1.00 34.52 162 GLY B O 1
ATOM 3450 N N . LYS B 1 175 ? 9.787 -20.050 22.224 1.00 33.44 163 LYS B N 1
ATOM 3451 C CA . LYS B 1 175 ? 10.318 -21.393 22.538 1.00 33.22 163 LYS B CA 1
ATOM 3452 C C . LYS B 1 175 ? 9.792 -21.925 23.882 1.00 31.31 163 LYS B C 1
ATOM 3453 O O . LYS B 1 175 ? 9.817 -21.210 24.878 1.00 32.37 163 LYS B O 1
ATOM 3455 N N . ARG B 1 176 ? 9.297 -23.168 23.877 1.00 28.48 164 ARG B N 1
ATOM 3456 C CA . ARG B 1 176 ? 8.909 -23.873 25.095 1.00 26.16 164 ARG B CA 1
ATOM 3457 C C . ARG B 1 176 ? 10.156 -24.142 25.934 1.00 24.51 164 ARG B C 1
ATOM 3458 O O . ARG B 1 176 ? 11.066 -24.795 25.461 1.00 25.42 164 ARG B O 1
ATOM 3460 N N . LEU B 1 177 ? 10.185 -23.644 27.175 1.00 24.03 165 LEU B N 1
ATOM 3461 C CA . LEU B 1 177 ? 11.379 -23.728 28.059 1.00 23.97 165 LEU B CA 1
ATOM 3462 C C . LEU B 1 177 ? 11.163 -24.558 29.323 1.00 23.73 165 LEU B C 1
ATOM 3463 O O . LEU B 1 177 ? 10.127 -24.481 29.943 1.00 22.60 165 LEU B O 1
ATOM 3468 N N . GLU B 1 178 ? 12.176 -25.330 29.716 1.00 26.90 166 GLU B N 1
ATOM 3469 C CA . GLU B 1 178 ? 12.106 -26.109 30.951 1.00 27.35 166 GLU B CA 1
ATOM 3470 C C . GLU B 1 178 ? 12.405 -25.214 32.157 1.00 28.35 166 GLU B C 1
ATOM 3471 O O . GLU B 1 178 ? 12.959 -24.130 32.027 1.00 27.09 166 GLU B O 1
ATOM 3473 N N . LEU B 1 179 ? 12.017 -25.702 33.328 1.00 31.74 167 LEU B N 1
ATOM 3474 C CA . LEU B 1 179 ? 12.211 -25.021 34.603 1.00 32.40 167 LEU B CA 1
ATOM 3475 C C . LEU B 1 179 ? 13.038 -25.971 35.481 1.00 33.51 167 LEU B C 1
ATOM 3476 O O . LEU B 1 179 ? 12.734 -27.166 35.555 1.00 33.44 167 LEU B O 1
ATOM 3481 N N . LYS B 1 180 ? 14.087 -25.450 36.125 1.00 34.24 168 LYS B N 1
ATOM 3482 C CA . LYS B 1 180 ? 15.067 -26.292 36.827 1.00 33.59 168 LYS B CA 1
ATOM 3483 C C . LYS B 1 180 ? 15.568 -25.690 38.155 1.00 33.83 168 LYS B C 1
ATOM 3484 O O . LYS B 1 180 ? 15.168 -24.580 38.533 1.00 34.51 168 LYS B O 1
ATOM 3490 N N . GLU B 1 181 ? 16.442 -26.445 38.853 1.00 34.24 169 GLU B N 1
ATOM 3491 C CA . GLU B 1 181 ? 17.011 -26.048 40.173 1.00 32.04 169 GLU B CA 1
ATOM 3492 C C . GLU B 1 181 ? 18.502 -26.361 40.299 1.00 29.54 169 GLU B C 1
ATOM 3493 O O . GLU B 1 181 ? 19.244 -25.646 40.981 1.00 27.13 169 GLU B O 1
ATOM 3499 N N . GLY B 1 186 ? 17.804 -22.017 44.275 1.00 39.79 174 GLY B N 1
ATOM 3500 C CA . GLY B 1 186 ? 16.366 -22.014 43.987 1.00 39.80 174 GLY B CA 1
ATOM 3501 C C . GLY B 1 186 ? 16.014 -22.372 42.539 1.00 40.06 174 GLY B C 1
ATOM 3502 O O . GLY B 1 186 ? 16.778 -23.070 41.842 1.00 40.07 174 GLY B O 1
ATOM 3503 N N . VAL B 1 187 ? 14.856 -21.879 42.089 1.00 38.96 175 VAL B N 1
ATOM 3504 C CA . VAL B 1 187 ? 14.313 -22.211 40.757 1.00 37.61 175 VAL B CA 1
ATOM 3505 C C . VAL B 1 187 ? 14.928 -21.326 39.686 1.00 35.75 175 VAL B C 1
ATOM 3506 O O . VAL B 1 187 ? 15.249 -20.162 39.947 1.00 35.92 175 VAL B O 1
ATOM 3510 N N . TYR B 1 188 ? 15.067 -21.867 38.477 1.00 32.51 176 TYR B N 1
ATOM 3511 C CA . TYR B 1 188 ? 15.475 -21.062 37.321 1.00 30.44 176 TYR B CA 1
ATOM 3512 C C . TYR B 1 188 ? 15.026 -21.708 36.006 1.00 29.61 176 TYR B C 1
ATOM 3513 O O . TYR B 1 188 ? 14.707 -22.896 35.957 1.00 32.45 176 TYR B O 1
ATOM 3522 N N . ILE B 1 189 ? 15.032 -20.916 34.942 1.00 27.38 177 ILE B N 1
ATOM 3523 C CA . ILE B 1 189 ? 14.510 -21.333 33.639 1.00 23.93 177 ILE B CA 1
ATOM 3524 C C . ILE B 1 189 ? 15.674 -21.603 32.688 1.00 24.28 177 ILE B C 1
ATOM 3525 O O . ILE B 1 189 ? 16.461 -20.714 32.396 1.00 26.00 177 ILE B O 1
ATOM 3530 N N . LYS B 1 190 ? 15.792 -22.837 32.214 1.00 25.36 178 LYS B N 1
ATOM 3531 C CA . LYS B 1 190 ? 16.884 -23.186 31.297 1.00 26.58 178 LYS B CA 1
ATOM 3532 C C . LYS B 1 190 ? 16.693 -22.414 29.995 1.00 28.17 178 LYS B C 1
ATOM 3533 O O . LYS B 1 190 ? 15.584 -22.371 29.462 1.00 30.92 178 LYS B O 1
ATOM 3535 N N . ASP B 1 191 ? 17.771 -21.775 29.527 1.00 28.59 179 ASP B N 1
ATOM 3536 C CA . ASP B 1 191 ? 17.830 -21.090 28.227 1.00 28.88 179 ASP B CA 1
ATOM 3537 C C . ASP B 1 191 ? 16.962 -19.855 28.145 1.00 27.92 179 ASP B C 1
ATOM 3538 O O . ASP B 1 191 ? 16.629 -19.417 27.042 1.00 28.08 179 ASP B O 1
ATOM 3543 N N . LEU B 1 192 ? 16.577 -19.285 29.283 1.00 26.47 180 LEU B N 1
ATOM 3544 C CA . LEU B 1 192 ? 15.803 -18.065 29.237 1.00 24.25 180 LEU B CA 1
ATOM 3545 C C . LEU B 1 192 ? 16.691 -16.977 28.641 1.00 24.74 180 LEU B C 1
ATOM 3546 O O . LEU B 1 192 ? 17.762 -16.684 29.180 1.00 24.44 180 LEU B O 1
ATOM 3551 N N . SER B 1 193 ? 16.248 -16.401 27.520 1.00 23.43 181 SER B N 1
ATOM 3552 C CA . SER B 1 193 ? 17.027 -15.389 26.836 1.00 23.60 181 SER B CA 1
ATOM 3553 C C . SER B 1 193 ? 16.866 -14.046 27.541 1.00 22.66 181 SER B C 1
ATOM 3554 O O . SER B 1 193 ? 15.865 -13.782 28.195 1.00 21.85 181 SER B O 1
ATOM 3557 N N . SER B 1 194 ? 17.886 -13.217 27.411 1.00 25.35 182 SER B N 1
ATOM 3558 C CA . SER B 1 194 ? 18.029 -12.010 28.218 1.00 26.31 182 SER B CA 1
ATOM 3559 C C . SER B 1 194 ? 18.858 -10.971 27.490 1.00 25.67 182 SER B C 1
ATOM 3560 O O . SER B 1 194 ? 19.900 -11.288 26.921 1.00 26.93 182 SER B O 1
ATOM 3563 N N . PHE B 1 195 ? 18.405 -9.728 27.530 1.00 24.69 183 PHE B N 1
ATOM 3564 C CA . PHE B 1 195 ? 19.066 -8.663 26.823 1.00 23.44 183 PHE B CA 1
ATOM 3565 C C . PHE B 1 195 ? 19.664 -7.704 27.798 1.00 21.37 183 PHE B C 1
ATOM 3566 O O . PHE B 1 195 ? 19.026 -7.310 28.762 1.00 23.85 183 PHE B O 1
ATOM 3574 N N . VAL B 1 196 ? 20.904 -7.333 27.553 1.00 21.21 184 VAL B N 1
ATOM 3575 C CA . VAL B 1 196 ? 21.532 -6.257 28.288 1.00 21.43 184 VAL B CA 1
ATOM 3576 C C . VAL B 1 196 ? 21.037 -4.920 27.707 1.00 23.51 184 VAL B C 1
ATOM 3577 O O . VAL B 1 196 ? 21.114 -4.687 26.493 1.00 24.18 184 VAL B O 1
ATOM 3581 N N . THR B 1 197 ? 20.506 -4.064 28.578 1.00 24.08 185 THR B N 1
ATOM 3582 C CA . THR B 1 197 ? 19.926 -2.802 28.171 1.00 24.32 185 THR B CA 1
ATOM 3583 C C . THR B 1 197 ? 20.663 -1.666 28.859 1.00 26.48 185 THR B C 1
ATOM 3584 O O . THR B 1 197 ? 20.766 -1.641 30.078 1.00 27.11 185 THR B O 1
ATOM 3588 N N . LYS B 1 198 ? 21.175 -0.728 28.065 1.00 28.59 186 LYS B N 1
ATOM 3589 C CA . LYS B 1 198 ? 21.948 0.383 28.588 1.00 29.88 186 LYS B CA 1
ATOM 3590 C C . LYS B 1 198 ? 21.076 1.637 28.709 1.00 29.11 186 LYS B C 1
ATOM 3591 O O . LYS B 1 198 ? 21.490 2.627 29.293 1.00 28.27 186 LYS B O 1
ATOM 3597 N N . ASN B 1 199 ? 19.849 1.554 28.186 1.00 29.65 187 ASN B N 1
ATOM 3598 C CA . ASN B 1 199 ? 19.000 2.726 27.878 1.00 27.83 187 ASN B CA 1
ATOM 3599 C C . ASN B 1 199 ? 17.592 2.488 28.259 1.00 26.13 187 ASN B C 1
ATOM 3600 O O . ASN B 1 199 ? 17.167 1.329 28.326 1.00 26.89 187 ASN B O 1
ATOM 3605 N N . VAL B 1 200 ? 16.829 3.570 28.426 1.00 24.32 188 VAL B N 1
ATOM 3606 C CA . VAL B 1 200 ? 15.375 3.451 28.419 1.00 23.64 188 VAL B CA 1
ATOM 3607 C C . VAL B 1 200 ? 14.884 3.060 27.007 1.00 23.80 188 VAL B C 1
ATOM 3608 O O . VAL B 1 200 ? 13.938 2.276 26.874 1.00 24.57 188 VAL B O 1
ATOM 3612 N N . LYS B 1 201 ? 15.527 3.578 25.962 1.00 22.38 189 LYS B N 1
ATOM 3613 C CA . LYS B 1 201 ? 15.181 3.167 24.606 1.00 23.54 189 LYS B CA 1
ATOM 3614 C C . LYS B 1 201 ? 15.403 1.659 24.428 1.00 24.00 189 LYS B C 1
ATOM 3615 O O . LYS B 1 201 ? 14.460 0.926 24.128 1.00 23.23 189 LYS B O 1
ATOM 3619 N N . GLU B 1 202 ? 16.635 1.191 24.632 1.00 26.36 190 GLU B N 1
ATOM 3620 C CA . GLU B 1 202 ? 16.945 -0.249 24.469 1.00 26.76 190 GLU B CA 1
ATOM 3621 C C . GLU B 1 202 ? 15.951 -1.136 25.256 1.00 24.88 190 GLU B C 1
ATOM 3622 O O . GLU B 1 202 ? 15.488 -2.146 24.733 1.00 24.77 190 GLU B O 1
ATOM 3628 N N . ILE B 1 203 ? 15.593 -0.745 26.484 1.00 22.00 191 ILE B N 1
ATOM 3629 C CA . ILE B 1 203 ? 14.708 -1.592 27.297 1.00 21.78 191 ILE B CA 1
ATOM 3630 C C . ILE B 1 203 ? 13.246 -1.553 26.856 1.00 22.74 191 ILE B C 1
ATOM 3631 O O . ILE B 1 203 ? 12.571 -2.576 26.874 1.00 24.91 191 ILE B O 1
ATOM 3636 N N . GLU B 1 204 ? 12.769 -0.379 26.447 1.00 23.39 192 GLU B N 1
ATOM 3637 C CA . GLU B 1 204 ? 11.469 -0.251 25.831 1.00 21.07 192 GLU B CA 1
ATOM 3638 C C . GLU B 1 204 ? 11.423 -1.081 24.528 1.00 23.87 192 GLU B C 1
ATOM 3639 O O . GLU B 1 204 ? 10.429 -1.743 24.229 1.00 23.98 192 GLU B O 1
ATOM 3641 N N . HIS B 1 205 ? 12.507 -1.066 23.761 1.00 26.27 193 HIS B N 1
ATOM 3642 C CA . HIS B 1 205 ? 12.590 -1.910 22.566 1.00 27.10 193 HIS B CA 1
ATOM 3643 C C . HIS B 1 205 ? 12.289 -3.367 22.927 1.00 26.31 193 HIS B C 1
ATOM 3644 O O . HIS B 1 205 ? 11.510 -4.026 22.245 1.00 24.25 193 HIS B O 1
ATOM 3651 N N . VAL B 1 206 ? 12.901 -3.850 24.009 1.00 25.33 194 VAL B N 1
ATOM 3652 C CA . VAL B 1 206 ? 12.713 -5.229 24.450 1.00 25.48 194 VAL B CA 1
ATOM 3653 C C . VAL B 1 206 ? 11.244 -5.477 24.751 1.00 26.89 194 VAL B C 1
ATOM 3654 O O . VAL B 1 206 ? 10.660 -6.462 24.309 1.00 25.55 194 VAL B O 1
ATOM 3658 N N . MET B 1 207 ? 10.638 -4.574 25.501 1.00 29.40 195 MET B N 1
ATOM 3659 C CA . MET B 1 207 ? 9.247 -4.731 25.857 1.00 31.06 195 MET B CA 1
ATOM 3660 C C . MET B 1 207 ? 8.336 -4.784 24.598 1.00 28.75 195 MET B C 1
ATOM 3661 O O . MET B 1 207 ? 7.407 -5.586 24.548 1.00 27.96 195 MET B O 1
ATOM 3666 N N . ASN B 1 208 ? 8.622 -3.959 23.587 1.00 26.80 196 ASN B N 1
ATOM 3667 C CA . ASN B 1 208 ? 7.897 -4.032 22.299 1.00 25.06 196 ASN B CA 1
ATOM 3668 C C . ASN B 1 208 ? 8.083 -5.339 21.553 1.00 23.71 196 ASN B C 1
ATOM 3669 O O . ASN B 1 208 ? 7.119 -5.903 21.033 1.00 23.88 196 ASN B O 1
ATOM 3674 N N . LEU B 1 209 ? 9.318 -5.813 21.468 1.00 24.30 197 LEU B N 1
ATOM 3675 C CA . LEU B 1 209 ? 9.574 -7.116 20.852 1.00 23.52 197 LEU B CA 1
ATOM 3676 C C . LEU B 1 209 ? 8.710 -8.184 21.519 1.00 23.36 197 LEU B C 1
ATOM 3677 O O . LEU B 1 209 ? 8.050 -8.960 20.848 1.00 22.35 197 LEU B O 1
ATOM 3682 N N . GLY B 1 210 ? 8.692 -8.186 22.845 1.00 23.70 198 GLY B N 1
ATOM 3683 C CA . GLY B 1 210 ? 7.918 -9.152 23.587 1.00 23.67 198 GLY B CA 1
ATOM 3684 C C . GLY B 1 210 ? 6.447 -9.069 23.262 1.00 23.71 198 GLY B C 1
ATOM 3685 O O . GLY B 1 210 ? 5.809 -10.081 22.960 1.00 24.08 198 GLY B O 1
ATOM 3686 N N . ASN B 1 211 ? 5.906 -7.859 23.309 1.00 24.08 199 ASN B N 1
ATOM 3687 C CA . ASN B 1 211 ? 4.502 -7.647 22.979 1.00 23.80 199 ASN B CA 1
ATOM 3688 C C . ASN B 1 211 ? 4.186 -8.149 21.570 1.00 23.83 199 ASN B C 1
ATOM 3689 O O . ASN B 1 211 ? 3.158 -8.773 21.338 1.00 21.54 199 ASN B O 1
ATOM 3694 N N . GLN B 1 212 ? 5.101 -7.910 20.646 1.00 25.57 200 GLN B N 1
ATOM 3695 C CA . GLN B 1 212 ? 4.946 -8.396 19.284 1.00 28.59 200 GLN B CA 1
ATOM 3696 C C . GLN B 1 212 ? 4.692 -9.902 19.272 1.00 30.03 200 GLN B C 1
ATOM 3697 O O . GLN B 1 212 ? 3.838 -10.380 18.530 1.00 32.84 200 GLN B O 1
ATOM 3703 N N . THR B 1 213 ? 5.448 -10.640 20.090 1.00 29.88 201 THR B N 1
ATOM 3704 C CA . THR B 1 213 ? 5.255 -12.082 20.227 1.00 29.42 201 THR B CA 1
ATOM 3705 C C . THR B 1 213 ? 3.994 -12.357 21.045 1.00 29.47 201 THR B C 1
ATOM 3706 O O . THR B 1 213 ? 3.254 -13.249 20.723 1.00 31.46 201 THR B O 1
ATOM 3710 N N . ARG B 1 214 ? 3.769 -11.571 22.096 1.00 30.30 202 ARG B N 1
ATOM 3711 C CA . ARG B 1 214 ? 2.618 -11.744 23.016 1.00 31.04 202 ARG B CA 1
ATOM 3712 C C . ARG B 1 214 ? 1.285 -11.513 22.306 1.00 32.33 202 ARG B C 1
ATOM 3713 O O . ARG B 1 214 ? 1.232 -11.325 21.076 1.00 34.81 202 ARG B O 1
ATOM 3717 N N . GLU B 1 223 ? -9.564 -16.641 23.671 1.00 39.39 211 GLU B N 1
ATOM 3718 C CA . GLU B 1 223 ? -9.284 -15.710 24.770 1.00 41.58 211 GLU B CA 1
ATOM 3719 C C . GLU B 1 223 ? -7.886 -15.992 25.375 1.00 41.80 211 GLU B C 1
ATOM 3720 O O . GLU B 1 223 ? -7.762 -16.333 26.563 1.00 40.83 211 GLU B O 1
ATOM 3722 N N . VAL B 1 224 ? -6.846 -15.834 24.539 1.00 41.30 212 VAL B N 1
ATOM 3723 C CA . VAL B 1 224 ? -5.484 -16.298 24.860 1.00 40.47 212 VAL B CA 1
ATOM 3724 C C . VAL B 1 224 ? -4.820 -15.469 25.953 1.00 42.05 212 VAL B C 1
ATOM 3725 O O . VAL B 1 224 ? -4.476 -15.995 27.017 1.00 43.08 212 VAL B O 1
ATOM 3729 N N . SER B 1 225 ? -4.646 -14.173 25.691 1.00 42.09 213 SER B N 1
ATOM 3730 C CA . SER B 1 225 ? -3.901 -13.288 26.597 1.00 41.46 213 SER B CA 1
ATOM 3731 C C . SER B 1 225 ? -4.619 -13.050 27.928 1.00 39.44 213 SER B C 1
ATOM 3732 O O . SER B 1 225 ? -3.992 -12.629 28.899 1.00 41.77 213 SER B O 1
ATOM 3735 N N . SER B 1 226 ? -5.928 -13.293 27.962 1.00 35.52 214 SER B N 1
ATOM 3736 C CA . SER B 1 226 ? -6.685 -13.241 29.212 1.00 33.89 214 SER B CA 1
ATOM 3737 C C . SER B 1 226 ? -6.496 -14.514 30.046 1.00 30.71 214 SER B C 1
ATOM 3738 O O . SER B 1 226 ? -6.684 -14.491 31.248 1.00 31.31 214 SER B O 1
ATOM 3741 N N . ARG B 1 227 ? -6.129 -15.617 29.408 1.00 28.85 215 ARG B N 1
ATOM 3742 C CA . ARG B 1 227 ? -5.900 -16.870 30.111 1.00 28.56 215 ARG B CA 1
ATOM 3743 C C . ARG B 1 227 ? -4.404 -17.183 30.243 1.00 28.30 215 ARG B C 1
ATOM 3744 O O . ARG B 1 227 ? -4.043 -18.328 30.502 1.00 29.76 215 ARG B O 1
ATOM 3748 N N . SER B 1 228 ? -3.533 -16.185 30.071 1.00 27.22 216 SER B N 1
ATOM 3749 C CA . SER B 1 228 ? -2.087 -16.413 30.218 1.00 28.53 216 SER B CA 1
ATOM 3750 C C . SER B 1 228 ? -1.432 -15.370 31.124 1.00 28.52 216 SER B C 1
ATOM 3751 O O . SER B 1 228 ? -1.986 -14.281 31.312 1.00 29.54 216 SER B O 1
ATOM 3754 N N . HIS B 1 229 ? -0.252 -15.717 31.666 1.00 25.64 217 HIS B N 1
ATOM 3755 C CA . HIS B 1 229 ? 0.510 -14.859 32.597 1.00 23.74 217 HIS B CA 1
ATOM 3756 C C . HIS B 1 229 ? 1.738 -14.279 31.944 1.00 22.87 217 HIS B C 1
ATOM 3757 O O . HIS B 1 229 ? 2.517 -14.997 31.355 1.00 23.72 217 HIS B O 1
ATOM 3764 N N . ALA B 1 230 ? 1.927 -12.979 32.083 1.00 24.06 218 ALA B N 1
ATOM 3765 C CA . ALA B 1 230 ? 3.089 -12.309 31.535 1.00 24.20 218 ALA B CA 1
ATOM 3766 C C . ALA B 1 230 ? 3.990 -11.886 32.697 1.00 26.38 218 ALA B C 1
ATOM 3767 O O . ALA B 1 230 ? 3.531 -11.246 33.644 1.00 28.31 218 ALA B O 1
ATOM 3769 N N . ILE B 1 231 ? 5.258 -12.281 32.635 1.00 26.95 219 ILE B N 1
ATOM 3770 C CA . ILE B 1 231 ? 6.259 -11.818 33.578 1.00 26.24 219 ILE B CA 1
ATOM 3771 C C . ILE B 1 231 ? 7.352 -11.078 32.794 1.00 25.78 219 ILE B C 1
ATOM 3772 O O . ILE B 1 231 ? 8.009 -11.665 31.918 1.00 23.75 219 ILE B O 1
ATOM 3777 N N . PHE B 1 232 ? 7.524 -9.796 33.101 1.00 24.31 220 PHE B N 1
ATOM 3778 C CA . PHE B 1 232 ? 8.702 -9.045 32.674 1.00 23.71 220 PHE B CA 1
ATOM 3779 C C . PHE B 1 232 ? 9.716 -9.053 33.841 1.00 23.13 220 PHE B C 1
ATOM 3780 O O . PHE B 1 232 ? 9.383 -8.721 34.965 1.00 21.72 220 PHE B O 1
ATOM 3788 N N . ILE B 1 233 ? 10.942 -9.451 33.566 1.00 23.86 221 ILE B N 1
ATOM 3789 C CA . ILE B 1 233 ? 11.953 -9.549 34.606 1.00 24.87 221 ILE B CA 1
ATOM 3790 C C . ILE B 1 233 ? 13.109 -8.614 34.297 1.00 24.13 221 ILE B C 1
ATOM 3791 O O . ILE B 1 233 ? 13.562 -8.547 33.170 1.00 24.58 221 ILE B O 1
ATOM 3796 N N . ILE B 1 234 ? 13.567 -7.903 35.326 1.00 23.35 222 ILE B N 1
ATOM 3797 C CA . ILE B 1 234 ? 14.684 -7.002 35.226 1.00 22.56 222 ILE B CA 1
ATOM 3798 C C . ILE B 1 234 ? 15.621 -7.373 36.330 1.00 21.75 222 ILE B C 1
ATOM 3799 O O . ILE B 1 234 ? 15.213 -7.411 37.469 1.00 21.31 222 ILE B O 1
ATOM 3804 N N . THR B 1 235 ? 16.867 -7.693 35.991 1.00 22.77 223 THR B N 1
ATOM 3805 C CA . THR B 1 235 ? 17.920 -7.793 36.991 1.00 24.95 223 THR B CA 1
ATOM 3806 C C . THR B 1 235 ? 18.803 -6.546 36.894 1.00 24.60 223 THR B C 1
ATOM 3807 O O . THR B 1 235 ? 19.064 -6.045 35.805 1.00 26.77 223 THR B O 1
ATOM 3811 N N . VAL B 1 236 ? 19.238 -6.037 38.039 1.00 22.83 224 VAL B N 1
ATOM 3812 C CA . VAL B 1 236 ? 20.178 -4.936 38.069 1.00 21.51 224 VAL B CA 1
ATOM 3813 C C . VAL B 1 236 ? 21.388 -5.346 38.898 1.00 21.86 224 VAL B C 1
ATOM 3814 O O . VAL B 1 236 ? 21.291 -5.473 40.118 1.00 19.37 224 VAL B O 1
ATOM 3818 N N . GLU B 1 237 ? 22.507 -5.603 38.206 1.00 22.94 225 GLU B N 1
ATOM 3819 C CA . GLU B 1 237 ? 23.790 -5.840 38.851 1.00 24.31 225 GLU B CA 1
ATOM 3820 C C . GLU B 1 237 ? 24.517 -4.511 38.998 1.00 26.75 225 GLU B C 1
ATOM 3821 O O . GLU B 1 237 ? 24.527 -3.673 38.092 1.00 25.43 225 GLU B O 1
ATOM 3824 N N . CYS B 1 238 ? 25.140 -4.332 40.146 1.00 30.21 226 CYS B N 1
ATOM 3825 C CA . CYS B 1 238 ? 25.681 -3.050 40.510 1.00 30.76 226 CYS B CA 1
ATOM 3826 C C . CYS B 1 238 ? 27.000 -3.249 41.215 1.00 28.54 226 CYS B C 1
ATOM 3827 O O . CYS B 1 238 ? 27.066 -4.029 42.145 1.00 29.83 226 CYS B O 1
ATOM 3830 N N . SER B 1 239 ? 28.047 -2.548 40.778 1.00 26.69 227 SER B N 1
ATOM 3831 C CA . SER B 1 239 ? 29.392 -2.742 41.349 1.00 26.64 227 SER B CA 1
ATOM 3832 C C . SER B 1 239 ? 30.119 -1.435 41.745 1.00 27.04 227 SER B C 1
ATOM 3833 O O . SER B 1 239 ? 30.098 -0.453 41.000 1.00 26.22 227 SER B O 1
ATOM 3836 N N . GLU B 1 240 ? 30.742 -1.446 42.933 1.00 27.94 228 GLU B N 1
ATOM 3837 C CA . GLU B 1 240 ? 31.598 -0.347 43.416 1.00 28.31 228 GLU B CA 1
ATOM 3838 C C . GLU B 1 240 ? 32.996 -0.903 43.698 1.00 30.01 228 GLU B C 1
ATOM 3839 O O . GLU B 1 240 ? 33.985 -0.156 43.805 1.00 33.18 228 GLU B O 1
ATOM 3841 N N . HIS B 1 248 ? 32.249 -6.217 46.328 1.00 32.57 236 HIS B N 1
ATOM 3842 C CA . HIS B 1 248 ? 32.072 -5.070 45.449 1.00 32.22 236 HIS B CA 1
ATOM 3843 C C . HIS B 1 248 ? 30.713 -5.047 44.660 1.00 32.21 236 HIS B C 1
ATOM 3844 O O . HIS B 1 248 ? 30.405 -4.040 44.041 1.00 32.15 236 HIS B O 1
ATOM 3846 N N . ILE B 1 249 ? 29.909 -6.126 44.705 1.00 32.71 237 ILE B N 1
ATOM 3847 C CA . ILE B 1 249 ? 28.742 -6.290 43.771 1.00 32.99 237 ILE B CA 1
ATOM 3848 C C . ILE B 1 249 ? 27.379 -6.662 44.421 1.00 35.34 237 ILE B C 1
ATOM 3849 O O . ILE B 1 249 ? 27.270 -7.698 45.069 1.00 37.29 237 ILE B O 1
ATOM 3854 N N . ARG B 1 250 ? 26.354 -5.823 44.218 1.00 36.54 238 ARG B N 1
ATOM 3855 C CA . ARG B 1 250 ? 24.959 -6.141 44.592 1.00 39.28 238 ARG B CA 1
ATOM 3856 C C . ARG B 1 250 ? 24.170 -6.649 43.392 1.00 37.52 238 ARG B C 1
ATOM 3857 O O . ARG B 1 250 ? 24.453 -6.285 42.251 1.00 38.48 238 ARG B O 1
ATOM 3865 N N . VAL B 1 251 ? 23.132 -7.431 43.657 1.00 36.04 239 VAL B N 1
ATOM 3866 C CA . VAL B 1 251 ? 22.190 -7.839 42.609 1.00 35.12 239 VAL B CA 1
ATOM 3867 C C . VAL B 1 251 ? 20.729 -7.814 43.113 1.00 33.84 239 VAL B C 1
ATOM 3868 O O . VAL B 1 251 ? 20.396 -8.374 44.156 1.00 31.80 239 VAL B O 1
ATOM 3872 N N . GLY B 1 252 ? 19.873 -7.127 42.370 1.00 32.65 240 GLY B N 1
ATOM 3873 C CA . GLY B 1 252 ? 18.445 -7.172 42.610 1.00 30.97 240 GLY B CA 1
ATOM 3874 C C . GLY B 1 252 ? 17.799 -7.702 41.359 1.00 29.64 240 GLY B C 1
ATOM 3875 O O . GLY B 1 252 ? 18.320 -7.496 40.249 1.00 26.92 240 GLY B O 1
ATOM 3876 N N . LYS B 1 253 ? 16.697 -8.428 41.524 1.00 29.20 241 LYS B N 1
ATOM 3877 C CA . LYS B 1 253 ? 15.824 -8.711 40.389 1.00 30.21 241 LYS B CA 1
ATOM 3878 C C . LYS B 1 253 ? 14.410 -8.238 40.699 1.00 26.77 241 LYS B C 1
ATOM 3879 O O . LYS B 1 253 ? 13.984 -8.225 41.849 1.00 24.63 241 LYS B O 1
ATOM 3885 N N . LEU B 1 254 ? 13.708 -7.832 39.650 1.00 24.98 242 LEU B N 1
ATOM 3886 C CA . LEU B 1 254 ? 12.374 -7.304 39.763 1.00 24.64 242 LEU B CA 1
ATOM 3887 C C . LEU B 1 254 ? 11.470 -8.122 38.860 1.00 23.28 242 LEU B C 1
ATOM 3888 O O . LEU B 1 254 ? 11.703 -8.200 37.668 1.00 22.34 242 LEU B O 1
ATOM 3893 N N . ASN B 1 255 ? 10.466 -8.768 39.439 1.00 23.31 243 ASN B N 1
ATOM 3894 C CA . ASN B 1 255 ? 9.480 -9.502 38.648 1.00 23.26 243 ASN B CA 1
ATOM 3895 C C . ASN B 1 255 ? 8.232 -8.671 38.554 1.00 21.62 243 ASN B C 1
ATOM 3896 O O . ASN B 1 255 ? 7.544 -8.474 39.536 1.00 25.05 243 ASN B O 1
ATOM 3901 N N . LEU B 1 256 ? 7.954 -8.162 37.376 1.00 19.86 244 LEU B N 1
ATOM 3902 C CA . LEU B 1 256 ? 6.756 -7.422 37.138 1.00 20.03 244 LEU B CA 1
ATOM 3903 C C . LEU B 1 256 ? 5.782 -8.379 36.451 1.00 20.11 244 LEU B C 1
ATOM 3904 O O . LEU B 1 256 ? 5.937 -8.684 35.270 1.00 21.62 244 LEU B O 1
ATOM 3909 N N . VAL B 1 257 ? 4.794 -8.855 37.217 1.00 19.65 245 VAL B N 1
ATOM 3910 C CA . VAL B 1 257 ? 3.908 -9.933 36.796 1.00 19.67 245 VAL B CA 1
ATOM 3911 C C . VAL B 1 257 ? 2.493 -9.423 36.540 1.00 20.59 245 VAL B C 1
ATOM 3912 O O . VAL B 1 257 ? 2.019 -8.529 37.202 1.00 21.33 245 VAL B O 1
ATOM 3916 N N . ASP B 1 258 ? 1.838 -10.021 35.561 1.00 22.48 246 ASP B N 1
ATOM 3917 C CA . ASP B 1 258 ? 0.534 -9.604 35.089 1.00 23.94 246 ASP B CA 1
ATOM 3918 C C . ASP B 1 258 ? -0.255 -10.873 34.920 1.00 24.92 246 ASP B C 1
ATOM 3919 O O . ASP B 1 258 ? -0.095 -11.561 33.909 1.00 27.31 246 ASP B O 1
ATOM 3924 N N . LEU B 1 259 ? -1.088 -11.225 35.899 1.00 24.69 247 LEU B N 1
ATOM 3925 C CA . LEU B 1 259 ? -1.691 -12.589 35.895 1.00 24.33 247 LEU B CA 1
ATOM 3926 C C . LEU B 1 259 ? -2.814 -12.772 34.878 1.00 24.21 247 LEU B C 1
ATOM 3927 O O . LEU B 1 259 ? -3.348 -11.793 34.320 1.00 26.55 247 LEU B O 1
ATOM 3932 N N . ALA B 1 260 ? -3.141 -14.042 34.620 1.00 23.99 248 ALA B N 1
ATOM 3933 C CA . ALA B 1 260 ? -4.353 -14.419 33.893 1.00 21.78 248 ALA B CA 1
ATOM 3934 C C . ALA B 1 260 ? -5.569 -13.946 34.689 1.00 23.16 248 ALA B C 1
ATOM 3935 O O . ALA B 1 260 ? -5.516 -13.836 35.936 1.00 23.10 248 ALA B O 1
ATOM 3937 N N . GLY B 1 261 ? -6.652 -13.651 33.974 1.00 24.02 249 GLY B N 1
ATOM 3938 C CA . GLY B 1 261 ? -7.893 -13.225 34.598 1.00 25.58 249 GLY B CA 1
ATOM 3939 C C . GLY B 1 261 ? -8.346 -14.169 35.704 1.00 27.60 249 GLY B C 1
ATOM 3940 O O . GLY B 1 261 ? -8.396 -15.379 35.504 1.00 26.60 249 GLY B O 1
ATOM 3941 N N . SER B 1 262 ? -8.681 -13.609 36.874 1.00 30.93 250 SER B N 1
ATOM 3942 C CA . SER B 1 262 ? -9.154 -14.408 38.011 1.00 30.99 250 SER B CA 1
ATOM 3943 C C . SER B 1 262 ? -10.567 -14.961 37.777 1.00 31.96 250 SER B C 1
ATOM 3944 O O . SER B 1 262 ? -11.108 -15.624 38.635 1.00 30.01 250 SER B O 1
ATOM 3947 N N . GLU B 1 263 ? -11.154 -14.657 36.615 1.00 35.72 251 GLU B N 1
ATOM 3948 C CA . GLU B 1 263 ? -12.297 -15.406 36.079 1.00 38.00 251 GLU B CA 1
ATOM 3949 C C . GLU B 1 263 ? -13.495 -15.275 36.978 1.00 36.67 251 GLU B C 1
ATOM 3950 O O . GLU B 1 263 ? -14.248 -16.217 37.115 1.00 40.65 251 GLU B O 1
ATOM 3956 N N . LYS B 1 304 ? -6.329 -27.544 33.081 1.00 26.32 292 LYS B N 1
ATOM 3957 C CA . LYS B 1 304 ? -4.891 -27.301 32.836 1.00 29.92 292 LYS B CA 1
ATOM 3958 C C . LYS B 1 304 ? -4.580 -25.834 32.460 1.00 29.93 292 LYS B C 1
ATOM 3959 O O . LYS B 1 304 ? -3.522 -25.293 32.817 1.00 30.26 292 LYS B O 1
ATOM 3965 N N . ILE B 1 305 ? -5.486 -25.212 31.713 1.00 29.25 293 ILE B N 1
ATOM 3966 C CA . ILE B 1 305 ? -5.396 -23.785 31.442 1.00 27.78 293 ILE B CA 1
ATOM 3967 C C . ILE B 1 305 ? -5.341 -22.963 32.731 1.00 26.82 293 ILE B C 1
ATOM 3968 O O . ILE B 1 305 ? -4.530 -22.058 32.823 1.00 30.57 293 ILE B O 1
ATOM 3973 N N . ASN B 1 306 ? -6.188 -23.277 33.719 1.00 25.28 294 ASN B N 1
ATOM 3974 C CA . ASN B 1 306 ? -6.313 -22.433 34.957 1.00 24.96 294 ASN B CA 1
ATOM 3975 C C . ASN B 1 306 ? -5.551 -22.940 36.154 1.00 24.19 294 ASN B C 1
ATOM 3976 O O . ASN B 1 306 ? -5.696 -22.404 37.256 1.00 20.75 294 ASN B O 1
ATOM 3981 N N . LEU B 1 307 ? -4.740 -23.971 35.921 1.00 25.11 295 LEU B N 1
ATOM 3982 C CA . LEU B 1 307 ? -3.964 -24.640 36.953 1.00 24.82 295 LEU B CA 1
ATOM 3983 C C . LEU B 1 307 ? -3.149 -23.672 37.787 1.00 25.10 295 LEU B C 1
ATOM 3984 O O . LEU B 1 307 ? -3.173 -23.743 39.011 1.00 26.11 295 LEU B O 1
ATOM 3989 N N . SER B 1 308 ? -2.432 -22.766 37.120 1.00 25.54 296 SER B N 1
ATOM 3990 C CA . SER B 1 308 ? -1.517 -21.845 37.801 1.00 24.67 296 SER B CA 1
ATOM 3991 C C . SER B 1 308 ? -2.229 -20.798 38.646 1.00 25.92 296 SER B C 1
ATOM 3992 O O . SER B 1 308 ? -1.755 -20.456 39.718 1.00 27.21 296 SER B O 1
ATOM 3995 N N . LEU B 1 309 ? -3.360 -20.287 38.168 1.00 26.64 297 LEU B N 1
ATOM 3996 C CA . LEU B 1 309 ? -4.193 -19.390 38.994 1.00 27.91 297 LEU B CA 1
ATOM 3997 C C . LEU B 1 309 ? -4.677 -20.088 40.255 1.00 28.09 297 LEU B C 1
ATOM 3998 O O . LEU B 1 309 ? -4.779 -19.460 41.317 1.00 29.25 297 LEU B O 1
ATOM 4003 N N . SER B 1 310 ? -5.005 -21.374 40.120 1.00 27.27 298 SER B N 1
ATOM 4004 C CA . SER B 1 310 ? -5.462 -22.193 41.243 1.00 27.66 298 SER B CA 1
ATOM 4005 C C . SER B 1 310 ? -4.339 -22.526 42.216 1.00 26.95 298 SER B C 1
ATOM 4006 O O . SER B 1 310 ? -4.553 -22.538 43.423 1.00 28.51 298 SER B O 1
ATOM 4009 N N . ALA B 1 311 ? -3.153 -22.831 41.692 1.00 26.16 299 ALA B N 1
ATOM 4010 C CA . ALA B 1 311 ? -1.979 -23.044 42.536 1.00 25.54 299 ALA B CA 1
ATOM 4011 C C . ALA B 1 311 ? -1.774 -21.803 43.426 1.00 25.57 299 ALA B C 1
ATOM 4012 O O . ALA B 1 311 ? -1.652 -21.905 44.652 1.00 23.60 299 ALA B O 1
ATOM 4014 N N . LEU B 1 312 ? -1.770 -20.638 42.786 1.00 25.43 300 LEU B N 1
ATOM 4015 C CA . LEU B 1 312 ? -1.602 -19.357 43.472 1.00 26.36 300 LEU B CA 1
ATOM 4016 C C . LEU B 1 312 ? -2.667 -19.126 44.544 1.00 26.48 300 LEU B C 1
ATOM 4017 O O . LEU B 1 312 ? -2.385 -18.531 45.574 1.00 24.96 300 LEU B O 1
ATOM 4022 N N . GLY B 1 313 ? -3.887 -19.593 44.280 1.00 27.49 301 GLY B N 1
ATOM 4023 C CA . GLY B 1 313 ? -4.998 -19.464 45.215 1.00 27.71 301 GLY B CA 1
ATOM 4024 C C . GLY B 1 313 ? -4.770 -20.243 46.487 1.00 28.92 301 GLY B C 1
ATOM 4025 O O . GLY B 1 313 ? -4.932 -19.712 47.570 1.00 32.18 301 GLY B O 1
ATOM 4026 N N . ASN B 1 314 ? -4.373 -21.504 46.347 1.00 30.16 302 ASN B N 1
ATOM 4027 C CA . ASN B 1 314 ? -4.097 -22.376 47.493 1.00 30.47 302 ASN B CA 1
ATOM 4028 C C . ASN B 1 314 ? -2.842 -21.983 48.263 1.00 30.72 302 ASN B C 1
ATOM 4029 O O . ASN B 1 314 ? -2.784 -22.140 49.480 1.00 33.15 302 ASN B O 1
ATOM 4034 N N . VAL B 1 315 ? -1.831 -21.497 47.557 1.00 30.02 303 VAL B N 1
ATOM 4035 C CA . VAL B 1 315 ? -0.591 -21.068 48.207 1.00 29.52 303 VAL B CA 1
ATOM 4036 C C . VAL B 1 315 ? -0.838 -19.847 49.086 1.00 28.22 303 VAL B C 1
ATOM 4037 O O . VAL B 1 315 ? -0.308 -19.748 50.188 1.00 28.58 303 VAL B O 1
ATOM 4041 N N . ILE B 1 316 ? -1.659 -18.937 48.594 1.00 28.36 304 ILE B N 1
ATOM 4042 C CA . ILE B 1 316 ? -2.005 -17.731 49.332 1.00 29.31 304 ILE B CA 1
ATOM 4043 C C . ILE B 1 316 ? -2.805 -18.089 50.598 1.00 29.36 304 ILE B C 1
ATOM 4044 O O . ILE B 1 316 ? -2.565 -17.512 51.660 1.00 31.70 304 ILE B O 1
ATOM 4049 N N . ALA B 1 317 ? -3.728 -19.047 50.493 1.00 26.60 305 ALA B N 1
ATOM 4050 C CA . ALA B 1 317 ? -4.546 -19.446 51.639 1.00 25.97 305 ALA B CA 1
ATOM 4051 C C . ALA B 1 317 ? -3.693 -20.183 52.680 1.00 27.52 305 ALA B C 1
ATOM 4052 O O . ALA B 1 317 ? -3.829 -19.957 53.890 1.00 28.70 305 ALA B O 1
ATOM 4054 N N . ALA B 1 318 ? -2.814 -21.062 52.202 1.00 27.64 306 ALA B N 1
ATOM 4055 C CA . ALA B 1 318 ? -1.902 -21.784 53.072 1.00 26.99 306 ALA B CA 1
ATOM 4056 C C . ALA B 1 318 ? -1.055 -20.780 53.848 1.00 27.33 306 ALA B C 1
ATOM 4057 O O . ALA B 1 318 ? -1.029 -20.792 55.079 1.00 28.18 306 ALA B O 1
ATOM 4059 N N . LEU B 1 319 ? -0.386 -19.893 53.120 1.00 27.06 307 LEU B N 1
ATOM 4060 C CA . LEU B 1 319 ? 0.444 -18.859 53.742 1.00 26.44 307 LEU B CA 1
ATOM 4061 C C . LEU B 1 319 ? -0.317 -17.991 54.761 1.00 25.65 307 LEU B C 1
ATOM 4062 O O . LEU B 1 319 ? 0.255 -17.591 55.762 1.00 24.87 307 LEU B O 1
ATOM 4067 N N . ALA B 1 320 ? -1.605 -17.727 54.494 1.00 25.81 308 ALA B N 1
ATOM 4068 C CA . ALA B 1 320 ? -2.435 -16.792 55.284 1.00 23.08 308 ALA B CA 1
ATOM 4069 C C . ALA B 1 320 ? -3.162 -17.484 56.422 1.00 21.62 308 ALA B C 1
ATOM 4070 O O . ALA B 1 320 ? -2.590 -18.324 57.115 1.00 25.55 308 ALA B O 1
ATOM 4072 N N . HIS B 1 326 ? 2.231 -27.489 54.982 1.00 40.54 314 HIS B N 1
ATOM 4073 C CA . HIS B 1 326 ? 2.807 -27.631 53.643 1.00 41.42 314 HIS B CA 1
ATOM 4074 C C . HIS B 1 326 ? 2.239 -26.590 52.692 1.00 39.48 314 HIS B C 1
ATOM 4075 O O . HIS B 1 326 ? 1.036 -26.565 52.464 1.00 41.03 314 HIS B O 1
ATOM 4082 N N . ILE B 1 327 ? 3.103 -25.741 52.131 1.00 37.24 315 ILE B N 1
ATOM 4083 C CA . ILE B 1 327 ? 2.679 -24.752 51.117 1.00 35.10 315 ILE B CA 1
ATOM 4084 C C . ILE B 1 327 ? 2.844 -25.384 49.719 1.00 34.05 315 ILE B C 1
ATOM 4085 O O . ILE B 1 327 ? 3.933 -25.833 49.367 1.00 35.38 315 ILE B O 1
ATOM 4090 N N . PRO B 1 328 ? 1.758 -25.448 48.932 1.00 32.25 316 PRO B N 1
ATOM 4091 C CA . PRO B 1 328 ? 1.785 -26.149 47.650 1.00 31.04 316 PRO B CA 1
ATOM 4092 C C . PRO B 1 328 ? 2.387 -25.333 46.481 1.00 28.99 316 PRO B C 1
ATOM 4093 O O . PRO B 1 328 ? 1.701 -25.036 45.505 1.00 29.30 316 PRO B O 1
ATOM 4097 N N . TYR B 1 329 ? 3.670 -25.005 46.584 1.00 28.05 317 TYR B N 1
ATOM 4098 C CA . TYR B 1 329 ? 4.377 -24.262 45.532 1.00 28.64 317 TYR B CA 1
ATOM 4099 C C . TYR B 1 329 ? 4.496 -25.024 44.220 1.00 28.64 317 TYR B C 1
ATOM 4100 O O . TYR B 1 329 ? 4.217 -24.486 43.160 1.00 28.92 317 TYR B O 1
ATOM 4109 N N . ARG B 1 330 ? 4.925 -26.277 44.302 1.00 28.84 318 ARG B N 1
ATOM 4110 C CA . ARG B 1 330 ? 5.228 -27.068 43.115 1.00 28.35 318 ARG B CA 1
ATOM 4111 C C . ARG B 1 330 ? 3.994 -27.620 42.383 1.00 27.88 318 ARG B C 1
ATOM 4112 O O . ARG B 1 330 ? 4.130 -28.466 41.507 1.00 27.07 318 ARG B O 1
ATOM 4115 N N . ASP B 1 331 ? 2.801 -27.145 42.730 1.00 28.39 319 ASP B N 1
ATOM 4116 C CA . ASP B 1 331 ? 1.594 -27.474 41.964 1.00 28.85 319 ASP B CA 1
ATOM 4117 C C . ASP B 1 331 ? 1.548 -26.782 40.577 1.00 28.69 319 ASP B C 1
ATOM 4118 O O . ASP B 1 331 ? 0.829 -27.229 39.685 1.00 29.62 319 ASP B O 1
ATOM 4123 N N . SER B 1 332 ? 2.298 -25.697 40.403 1.00 27.40 320 SER B N 1
ATOM 4124 C CA . SER B 1 332 ? 2.327 -25.002 39.122 1.00 26.96 320 SER B CA 1
ATOM 4125 C C . SER B 1 332 ? 3.657 -24.338 38.873 1.00 26.66 320 SER B C 1
ATOM 4126 O O . SER B 1 332 ? 4.406 -24.052 39.799 1.00 28.65 320 SER B O 1
ATOM 4129 N N . LYS B 1 333 ? 3.927 -24.066 37.605 1.00 25.10 321 LYS B N 1
ATOM 4130 C CA . LYS B 1 333 ? 5.134 -23.377 37.217 1.00 23.77 321 LYS B CA 1
ATOM 4131 C C . LYS B 1 333 ? 5.138 -21.981 37.826 1.00 23.63 321 LYS B C 1
ATOM 4132 O O . LYS B 1 333 ? 6.157 -21.517 38.316 1.00 23.65 321 LYS B O 1
ATOM 4138 N N . LEU B 1 334 ? 3.991 -21.316 37.804 1.00 24.39 322 LEU B N 1
ATOM 4139 C CA . LEU B 1 334 ? 3.895 -19.948 38.332 1.00 25.76 322 LEU B CA 1
ATOM 4140 C C . LEU B 1 334 ? 4.206 -19.863 39.833 1.00 27.18 322 LEU B C 1
ATOM 4141 O O . LEU B 1 334 ? 4.862 -18.918 40.280 1.00 26.06 322 LEU B O 1
ATOM 4146 N N . THR B 1 335 ? 3.722 -20.842 40.603 1.00 28.75 323 THR B N 1
ATOM 4147 C CA . THR B 1 335 ? 3.887 -20.827 42.064 1.00 28.65 323 THR B CA 1
ATOM 4148 C C . THR B 1 335 ? 5.297 -21.275 42.473 1.00 29.60 323 THR B C 1
ATOM 4149 O O . THR B 1 335 ? 5.831 -20.820 43.501 1.00 29.15 323 THR B O 1
ATOM 4153 N N . ARG B 1 336 ? 5.903 -22.143 41.659 1.00 29.69 324 ARG B N 1
ATOM 4154 C CA . ARG B 1 336 ? 7.334 -22.433 41.778 1.00 30.30 324 ARG B CA 1
ATOM 4155 C C . ARG B 1 336 ? 8.199 -21.187 41.494 1.00 31.18 324 ARG B C 1
ATOM 4156 O O . ARG B 1 336 ? 9.191 -20.960 42.169 1.00 34.66 324 ARG B O 1
ATOM 4164 N N . LEU B 1 337 ? 7.819 -20.397 40.488 1.00 31.28 325 LEU B N 1
ATOM 4165 C CA . LEU B 1 337 ? 8.613 -19.228 40.058 1.00 31.08 325 LEU B CA 1
ATOM 4166 C C . LEU B 1 337 ? 8.464 -18.037 40.963 1.00 32.44 325 LEU B C 1
ATOM 4167 O O . LEU B 1 337 ? 9.278 -17.131 40.912 1.00 35.21 325 LEU B O 1
ATOM 4172 N N . LEU B 1 338 ? 7.394 -18.011 41.752 1.00 34.39 326 LEU B N 1
ATOM 4173 C CA . LEU B 1 338 ? 7.149 -16.920 42.699 1.00 33.97 326 LEU B CA 1
ATOM 4174 C C . LEU B 1 338 ? 7.222 -17.437 44.133 1.00 31.55 326 LEU B C 1
ATOM 4175 O O . LEU B 1 338 ? 6.550 -16.931 45.018 1.00 30.34 326 LEU B O 1
ATOM 4180 N N . GLN B 1 339 ? 8.042 -18.449 44.349 1.00 30.11 327 GLN B N 1
ATOM 4181 C CA . GLN B 1 339 ? 8.215 -19.010 45.669 1.00 31.08 327 GLN B CA 1
ATOM 4182 C C . GLN B 1 339 ? 8.772 -17.933 46.608 1.00 32.79 327 GLN B C 1
ATOM 4183 O O . GLN B 1 339 ? 8.234 -17.704 47.696 1.00 33.65 327 GLN B O 1
ATOM 4189 N N . ASP B 1 340 ? 9.832 -17.258 46.166 1.00 34.20 328 ASP B N 1
ATOM 4190 C CA . ASP B 1 340 ? 10.440 -16.172 46.945 1.00 35.06 328 ASP B CA 1
ATOM 4191 C C . ASP B 1 340 ? 9.541 -14.926 47.127 1.00 34.68 328 ASP B C 1
ATOM 4192 O O . ASP B 1 340 ? 9.683 -14.207 48.118 1.00 36.68 328 ASP B O 1
ATOM 4197 N N . SER B 1 341 ? 8.642 -14.660 46.180 1.00 32.71 329 SER B N 1
ATOM 4198 C CA . SER B 1 341 ? 7.763 -13.483 46.274 1.00 31.90 329 SER B CA 1
ATOM 4199 C C . SER B 1 341 ? 6.608 -13.687 47.276 1.00 31.00 329 SER B C 1
ATOM 4200 O O . SER B 1 341 ? 5.924 -12.734 47.651 1.00 32.03 329 SER B O 1
ATOM 4203 N N . LEU B 1 342 ? 6.390 -14.932 47.687 1.00 29.16 330 LEU B N 1
ATOM 4204 C CA . LEU B 1 342 ? 5.311 -15.287 48.595 1.00 27.45 330 LEU B CA 1
ATOM 4205 C C . LEU B 1 342 ? 5.885 -16.183 49.691 1.00 28.02 330 LEU B C 1
ATOM 4206 O O . LEU B 1 342 ? 5.893 -17.409 49.568 1.00 27.39 330 LEU B O 1
ATOM 4211 N N . GLY B 1 343 ? 6.383 -15.555 50.752 1.00 28.20 331 GLY B N 1
ATOM 4212 C CA . GLY B 1 343 ? 6.991 -16.267 51.860 1.00 28.48 331 GLY B CA 1
ATOM 4213 C C . GLY B 1 343 ? 8.513 -16.192 51.888 1.00 30.22 331 GLY B C 1
ATOM 4214 O O . GLY B 1 343 ? 9.125 -16.463 52.925 1.00 32.23 331 GLY B O 1
ATOM 4215 N N . GLY B 1 344 ? 9.137 -15.819 50.771 1.00 30.55 332 GLY B N 1
ATOM 4216 C CA . GLY B 1 344 ? 10.606 -15.874 50.669 1.00 30.80 332 GLY B CA 1
ATOM 4217 C C . GLY B 1 344 ? 11.352 -14.555 50.806 1.00 30.73 332 GLY B C 1
ATOM 4218 O O . GLY B 1 344 ? 10.949 -13.663 51.559 1.00 29.80 332 GLY B O 1
ATOM 4219 N N . ASN B 1 345 ? 12.456 -14.454 50.068 1.00 32.47 333 ASN B N 1
ATOM 4220 C CA . ASN B 1 345 ? 13.352 -13.303 50.119 1.00 34.32 333 ASN B CA 1
ATOM 4221 C C . ASN B 1 345 ? 13.022 -12.326 49.007 1.00 33.26 333 ASN B C 1
ATOM 4222 O O . ASN B 1 345 ? 13.708 -12.256 47.971 1.00 34.97 333 ASN B O 1
ATOM 4227 N N . ALA B 1 346 ? 11.954 -11.579 49.211 1.00 31.35 334 ALA B N 1
ATOM 4228 C CA . ALA B 1 346 ? 11.642 -10.493 48.319 1.00 30.54 334 ALA B CA 1
ATOM 4229 C C . ALA B 1 346 ? 10.557 -9.624 48.891 1.00 29.69 334 ALA B C 1
ATOM 4230 O O . ALA B 1 346 ? 9.788 -10.043 49.765 1.00 27.84 334 ALA B O 1
ATOM 4232 N N . LYS B 1 347 ? 10.516 -8.405 48.377 1.00 30.21 335 LYS B N 1
ATOM 4233 C CA . LYS B 1 347 ? 9.491 -7.442 48.694 1.00 29.95 335 LYS B CA 1
ATOM 4234 C C . LYS B 1 347 ? 8.421 -7.539 47.624 1.00 29.33 335 LYS B C 1
ATOM 4235 O O . LYS B 1 347 ? 8.710 -7.402 46.447 1.00 33.18 335 LYS B O 1
ATOM 4241 N N . THR B 1 348 ? 7.183 -7.774 48.029 1.00 27.86 336 THR B N 1
ATOM 4242 C CA . THR B 1 348 ? 6.118 -8.041 47.077 1.00 28.06 336 THR B CA 1
ATOM 4243 C C . THR B 1 348 ? 4.953 -7.079 47.264 1.00 27.18 336 THR B C 1
ATOM 4244 O O . THR B 1 348 ? 4.473 -6.857 48.389 1.00 25.88 336 THR B O 1
ATOM 4248 N N . ILE B 1 349 ? 4.521 -6.503 46.152 1.00 24.22 337 ILE B N 1
ATOM 4249 C CA . ILE B 1 349 ? 3.331 -5.697 46.103 1.00 25.22 337 ILE B CA 1
ATOM 4250 C C . ILE B 1 349 ? 2.305 -6.442 45.260 1.00 25.89 337 ILE B C 1
ATOM 4251 O O . ILE B 1 349 ? 2.618 -6.908 44.172 1.00 27.29 337 ILE B O 1
ATOM 4256 N N . MET B 1 350 ? 1.088 -6.570 45.763 1.00 25.72 338 MET B N 1
ATOM 4257 C CA . MET B 1 350 ? -0.005 -7.067 44.954 1.00 26.35 338 MET B CA 1
ATOM 4258 C C . MET B 1 350 ? -0.914 -5.920 44.603 1.00 24.08 338 MET B C 1
ATOM 4259 O O . MET B 1 350 ? -1.262 -5.106 45.458 1.00 24.72 338 MET B O 1
ATOM 4264 N N . VAL B 1 351 ? -1.319 -5.848 43.351 1.00 22.89 339 VAL B N 1
ATOM 4265 C CA . VAL B 1 351 ? -2.336 -4.882 42.953 1.00 21.68 339 VAL B CA 1
ATOM 4266 C C . VAL B 1 351 ? -3.600 -5.669 42.635 1.00 21.63 339 VAL B C 1
ATOM 4267 O O . VAL B 1 351 ? -3.651 -6.376 41.636 1.00 23.45 339 VAL B O 1
ATOM 4271 N N . ALA B 1 352 ? -4.603 -5.593 43.510 1.00 21.67 340 ALA B N 1
ATOM 4272 C CA . ALA B 1 352 ? -5.914 -6.195 43.215 1.00 19.99 340 ALA B CA 1
ATOM 4273 C C . ALA B 1 352 ? -6.639 -5.262 42.249 1.00 21.64 340 ALA B C 1
ATOM 4274 O O . ALA B 1 352 ? -6.892 -4.102 42.591 1.00 25.85 340 ALA B O 1
ATOM 4276 N N . THR B 1 353 ? -6.949 -5.727 41.040 1.00 20.72 341 THR B N 1
ATOM 4277 C CA . THR B 1 353 ? -7.696 -4.888 40.092 1.00 19.14 341 THR B CA 1
ATOM 4278 C C . THR B 1 353 ? -9.175 -5.296 40.075 1.00 21.19 341 THR B C 1
ATOM 4279 O O . THR B 1 353 ? -9.506 -6.495 40.083 1.00 21.49 341 THR B O 1
ATOM 4283 N N . LEU B 1 354 ? -10.058 -4.296 40.055 1.00 22.16 342 LEU B N 1
ATOM 4284 C CA . LEU B 1 354 ? -11.492 -4.516 40.288 1.00 22.18 342 LEU B CA 1
ATOM 4285 C C . LEU B 1 354 ? -12.371 -3.806 39.286 1.00 21.93 342 LEU B C 1
ATOM 4286 O O . LEU B 1 354 ? -12.059 -2.695 38.841 1.00 22.54 342 LEU B O 1
ATOM 4291 N N . GLY B 1 355 ? -13.494 -4.443 38.963 1.00 21.87 343 GLY B N 1
ATOM 4292 C CA . GLY B 1 355 ? -14.474 -3.877 38.049 1.00 23.59 343 GLY B CA 1
ATOM 4293 C C . GLY B 1 355 ? -15.574 -3.246 38.858 1.00 23.90 343 GLY B C 1
ATOM 4294 O O . GLY B 1 355 ? -16.030 -3.840 39.824 1.00 25.88 343 GLY B O 1
ATOM 4295 N N . PRO B 1 356 ? -16.020 -2.044 38.466 1.00 24.13 344 PRO B N 1
ATOM 4296 C CA . PRO B 1 356 ? -16.987 -1.309 39.281 1.00 24.53 344 PRO B CA 1
ATOM 4297 C C . PRO B 1 356 ? -18.452 -1.828 39.208 1.00 24.03 344 PRO B C 1
ATOM 4298 O O . PRO B 1 356 ? -19.241 -1.557 40.122 1.00 23.33 344 PRO B O 1
ATOM 4302 N N . ALA B 1 357 ? -18.793 -2.573 38.149 1.00 23.96 345 ALA B N 1
ATOM 4303 C CA . ALA B 1 357 ? -20.203 -2.815 37.767 1.00 23.50 345 ALA B CA 1
ATOM 4304 C C . ALA B 1 357 ? -20.863 -4.001 38.453 1.00 24.13 345 ALA B C 1
ATOM 4305 O O . ALA B 1 357 ? -20.204 -4.934 38.905 1.00 25.81 345 ALA B O 1
ATOM 4307 N N . SER B 1 358 ? -22.190 -3.954 38.488 1.00 27.35 346 SER B N 1
ATOM 4308 C CA . SER B 1 358 ? -23.020 -4.887 39.278 1.00 28.17 346 SER B CA 1
ATOM 4309 C C . SER B 1 358 ? -23.076 -6.315 38.740 1.00 29.71 346 SER B C 1
ATOM 4310 O O . SER B 1 358 ? -23.552 -7.223 39.440 1.00 33.43 346 SER B O 1
ATOM 4313 N N . HIS B 1 359 ? -22.611 -6.533 37.510 1.00 28.45 347 HIS B N 1
ATOM 4314 C CA . HIS B 1 359 ? -22.615 -7.892 36.952 1.00 26.00 347 HIS B CA 1
ATOM 4315 C C . HIS B 1 359 ? -21.518 -8.752 37.570 1.00 25.30 347 HIS B C 1
ATOM 4316 O O . HIS B 1 359 ? -21.576 -9.963 37.476 1.00 24.55 347 HIS B O 1
ATOM 4323 N N . SER B 1 360 ? -20.535 -8.115 38.211 1.00 25.11 348 SER B N 1
ATOM 4324 C CA . SER B 1 360 ? -19.325 -8.795 38.661 1.00 25.54 348 SER B CA 1
ATOM 4325 C C . SER B 1 360 ? -19.164 -8.817 40.180 1.00 23.88 348 SER B C 1
ATOM 4326 O O . SER B 1 360 ? -18.042 -8.830 40.687 1.00 22.32 348 SER B O 1
ATOM 4329 N N . TYR B 1 361 ? -20.277 -8.842 40.905 1.00 22.94 349 TYR B N 1
ATOM 4330 C CA . TYR B 1 361 ? -20.233 -8.872 42.366 1.00 22.97 349 TYR B CA 1
ATOM 4331 C C . TYR B 1 361 ? -19.368 -10.013 42.909 1.00 24.36 349 TYR B C 1
ATOM 4332 O O . TYR B 1 361 ? -18.561 -9.816 43.811 1.00 23.83 349 TYR B O 1
ATOM 4341 N N . ASP B 1 362 ? -19.564 -11.206 42.360 1.00 27.05 350 ASP B N 1
ATOM 4342 C CA . ASP B 1 362 ? -18.864 -12.404 42.830 1.00 28.14 350 ASP B CA 1
ATOM 4343 C C . ASP B 1 362 ? -17.382 -12.378 42.507 1.00 25.88 350 ASP B C 1
ATOM 4344 O O . ASP B 1 362 ? -16.561 -12.713 43.350 1.00 28.10 350 ASP B O 1
ATOM 4349 N N . GLU B 1 363 ? -17.042 -11.997 41.282 1.00 22.98 351 GLU B N 1
ATOM 4350 C CA . GLU B 1 363 ? -15.648 -11.865 40.898 1.00 23.24 351 GLU B CA 1
ATOM 4351 C C . GLU B 1 363 ? -14.974 -10.850 41.813 1.00 23.20 351 GLU B C 1
ATOM 4352 O O . GLU B 1 363 ? -13.898 -11.106 42.371 1.00 26.23 351 GLU B O 1
ATOM 4354 N N . SER B 1 364 ? -15.620 -9.709 41.999 1.00 22.13 352 SER B N 1
ATOM 4355 C CA . SER B 1 364 ? -15.036 -8.649 42.795 1.00 21.53 352 SER B CA 1
ATOM 4356 C C . SER B 1 364 ? -14.865 -9.076 44.254 1.00 21.92 352 SER B C 1
ATOM 4357 O O . SER B 1 364 ? -13.890 -8.683 44.913 1.00 22.56 352 SER B O 1
ATOM 4360 N N . LEU B 1 365 ? -15.799 -9.886 44.755 1.00 20.32 353 LEU B N 1
ATOM 4361 C CA . LEU B 1 365 ? -15.759 -10.299 46.144 1.00 19.24 353 LEU B CA 1
ATOM 4362 C C . LEU B 1 365 ? -14.596 -11.247 46.355 1.00 20.80 353 LEU B C 1
ATOM 4363 O O . LEU B 1 365 ? -13.861 -11.118 47.331 1.00 22.11 353 LEU B O 1
ATOM 4368 N N . SER B 1 366 ? -14.398 -12.184 45.436 1.00 21.18 354 SER B N 1
ATOM 4369 C CA . SER B 1 366 ? -13.305 -13.132 45.603 1.00 23.93 354 SER B CA 1
ATOM 4370 C C . SER B 1 366 ? -11.929 -12.471 45.370 1.00 22.89 354 SER B C 1
ATOM 4371 O O . SER B 1 366 ? -10.946 -12.838 46.035 1.00 22.22 354 SER B O 1
ATOM 4374 N N . THR B 1 367 ? -11.845 -11.498 44.460 1.00 21.01 355 THR B N 1
ATOM 4375 C CA . THR B 1 367 ? -10.586 -10.746 44.315 1.00 21.14 355 THR B CA 1
ATOM 4376 C C . THR B 1 367 ? -10.272 -10.051 45.627 1.00 24.58 355 THR B C 1
ATOM 4377 O O . THR B 1 367 ? -9.149 -10.127 46.127 1.00 27.88 355 THR B O 1
ATOM 4381 N N . LEU B 1 368 ? -11.279 -9.386 46.187 1.00 26.07 356 LEU B N 1
ATOM 4382 C CA . LEU B 1 368 ? -11.125 -8.645 47.443 1.00 25.07 356 LEU B CA 1
ATOM 4383 C C . LEU B 1 368 ? -10.747 -9.559 48.604 1.00 25.21 356 LEU B C 1
ATOM 4384 O O . LEU B 1 368 ? -9.919 -9.185 49.447 1.00 25.51 356 LEU B O 1
ATOM 4389 N N . ARG B 1 369 ? -11.350 -10.748 48.639 1.00 24.69 357 ARG B N 1
ATOM 4390 C CA . ARG B 1 369 ? -11.070 -11.739 49.700 1.00 25.81 357 ARG B CA 1
ATOM 4391 C C . ARG B 1 369 ? -9.699 -12.384 49.550 1.00 26.03 357 ARG B C 1
ATOM 4392 O O . ARG B 1 369 ? -9.015 -12.671 50.522 1.00 25.78 357 ARG B O 1
ATOM 4400 N N . PHE B 1 370 ? -9.324 -12.630 48.313 1.00 27.84 358 PHE B N 1
ATOM 4401 C CA . PHE B 1 370 ? -8.030 -13.136 48.002 1.00 27.59 358 PHE B CA 1
ATOM 4402 C C . PHE B 1 370 ? -6.969 -12.107 48.407 1.00 25.83 358 PHE B C 1
ATOM 4403 O O . PHE B 1 370 ? -6.012 -12.445 49.071 1.00 26.34 358 PHE B O 1
ATOM 4411 N N . ALA B 1 371 ? -7.166 -10.850 48.028 1.00 25.47 359 ALA B N 1
ATOM 4412 C CA . ALA B 1 371 ? -6.244 -9.756 48.411 1.00 24.69 359 ALA B CA 1
ATOM 4413 C C . ALA B 1 371 ? -6.181 -9.562 49.927 1.00 22.98 359 ALA B C 1
ATOM 4414 O O . ALA B 1 371 ? -5.150 -9.203 50.475 1.00 21.47 359 ALA B O 1
ATOM 4416 N N . ASN B 1 372 ? -7.298 -9.797 50.591 1.00 23.42 360 ASN B N 1
ATOM 4417 C CA . ASN B 1 372 ? -7.412 -9.552 52.013 1.00 24.27 360 ASN B CA 1
ATOM 4418 C C . ASN B 1 372 ? -6.716 -10.635 52.832 1.00 24.98 360 ASN B C 1
ATOM 4419 O O . ASN B 1 372 ? -6.187 -10.370 53.904 1.00 27.39 360 ASN B O 1
ATOM 4424 N N . ARG B 1 373 ? -6.729 -11.861 52.331 1.00 25.42 361 ARG B N 1
ATOM 4425 C CA . ARG B 1 373 ? -5.900 -12.909 52.897 1.00 23.24 361 ARG B CA 1
ATOM 4426 C C . ARG B 1 373 ? -4.407 -12.680 52.545 1.00 22.62 361 ARG B C 1
ATOM 4427 O O . ARG B 1 373 ? -3.534 -12.942 53.348 1.00 20.10 361 ARG B O 1
ATOM 4431 N N . ALA B 1 374 ? -4.133 -12.159 51.352 1.00 24.81 362 ALA B N 1
ATOM 4432 C CA . ALA B 1 374 ? -2.760 -11.879 50.921 1.00 24.91 362 ALA B CA 1
ATOM 4433 C C . ALA B 1 374 ? -1.996 -10.985 51.896 1.00 26.11 362 ALA B C 1
ATOM 4434 O O . ALA B 1 374 ? -0.792 -11.158 52.071 1.00 28.09 362 ALA B O 1
ATOM 4436 N N . LYS B 1 375 ? -2.673 -10.037 52.533 1.00 27.54 363 LYS B N 1
ATOM 4437 C CA . LYS B 1 375 ? -1.965 -9.130 53.462 1.00 30.00 363 LYS B CA 1
ATOM 4438 C C . LYS B 1 375 ? -1.539 -9.780 54.821 1.00 30.78 363 LYS B C 1
ATOM 4439 O O . LYS B 1 375 ? -0.771 -9.185 55.592 1.00 32.15 363 LYS B O 1
ATOM 4445 N N . ASN B 1 376 ? -1.996 -11.006 55.082 1.00 29.59 364 ASN B N 1
ATOM 4446 C CA . ASN B 1 376 ? -1.446 -11.809 56.179 1.00 28.99 364 ASN B CA 1
ATOM 4447 C C . ASN B 1 376 ? -0.125 -12.501 55.835 1.00 25.57 364 ASN B C 1
ATOM 4448 O O . ASN B 1 376 ? 0.473 -13.101 56.694 1.00 25.52 364 ASN B O 1
ATOM 4453 N N . ILE B 1 377 ? 0.320 -12.433 54.587 1.00 24.08 365 ILE B N 1
ATOM 4454 C CA . ILE B 1 377 ? 1.573 -13.071 54.196 1.00 22.73 365 ILE B CA 1
ATOM 4455 C C . ILE B 1 377 ? 2.750 -12.199 54.590 1.00 23.24 365 ILE B C 1
ATOM 4456 O O . ILE B 1 377 ? 2.798 -11.023 54.248 1.00 24.23 365 ILE B O 1
ATOM 4461 N N . LYS B 1 378 ? 3.685 -12.796 55.320 1.00 24.45 366 LYS B N 1
ATOM 4462 C CA . LYS B 1 378 ? 4.896 -12.142 55.751 1.00 26.18 366 LYS B CA 1
ATOM 4463 C C . LYS B 1 378 ? 6.055 -12.761 54.980 1.00 28.09 366 LYS B C 1
ATOM 4464 O O . LYS B 1 378 ? 6.166 -13.983 54.914 1.00 29.03 366 LYS B O 1
ATOM 4467 N N . ASN B 1 379 ? 6.897 -11.916 54.381 1.00 28.47 367 ASN B N 1
ATOM 4468 C CA . ASN B 1 379 ? 8.149 -12.351 53.765 1.00 29.16 367 ASN B CA 1
ATOM 4469 C C . ASN B 1 379 ? 9.338 -12.010 54.669 1.00 28.60 367 ASN B C 1
ATOM 4470 O O . ASN B 1 379 ? 9.218 -11.182 55.562 1.00 30.30 367 ASN B O 1
ATOM 4475 N N . LYS B 1 380 ? 10.481 -12.654 54.442 1.00 27.42 368 LYS B N 1
ATOM 4476 C CA . LYS B 1 380 ? 11.724 -12.287 55.131 1.00 25.81 368 LYS B CA 1
ATOM 4477 C C . LYS B 1 380 ? 12.778 -11.948 54.059 1.00 25.18 368 LYS B C 1
ATOM 4478 O O . LYS B 1 380 ? 13.544 -12.826 53.655 1.00 25.49 368 LYS B O 1
ATOM 4480 N N . PRO B 1 381 ? 12.793 -10.674 53.573 1.00 24.03 369 PRO B N 1
ATOM 4481 C CA . PRO B 1 381 ? 13.686 -10.259 52.486 1.00 25.09 369 PRO B CA 1
ATOM 4482 C C . PRO B 1 381 ? 15.113 -9.847 52.925 1.00 26.64 369 PRO B C 1
ATOM 4483 O O . PRO B 1 381 ? 15.303 -9.256 53.994 1.00 26.88 369 PRO B O 1
ATOM 4487 N N . ARG B 1 382 ? 16.088 -10.156 52.071 1.00 27.62 370 ARG B N 1
ATOM 4488 C CA . ARG B 1 382 ? 17.502 -9.920 52.338 1.00 28.12 370 ARG B CA 1
ATOM 4489 C C . ARG B 1 382 ? 18.112 -9.146 51.179 1.00 29.80 370 ARG B C 1
ATOM 4490 O O . ARG B 1 382 ? 17.573 -9.146 50.065 1.00 33.66 370 ARG B O 1
ATOM 4492 N N . VAL B 1 383 ? 19.229 -8.480 51.437 1.00 29.84 371 VAL B N 1
ATOM 4493 C CA . VAL B 1 383 ? 20.025 -7.905 50.365 1.00 30.11 371 VAL B CA 1
ATOM 4494 C C . VAL B 1 383 ? 20.863 -9.035 49.767 1.00 31.93 371 VAL B C 1
ATOM 4495 O O . VAL B 1 383 ? 21.279 -9.944 50.472 1.00 31.75 371 VAL B O 1
ATOM 4499 N N . ASN B 1 384 ? 21.096 -8.978 48.464 1.00 34.25 372 ASN B N 1
ATOM 4500 C CA . ASN B 1 384 ? 21.796 -10.046 47.762 1.00 35.07 372 ASN B CA 1
ATOM 4501 C C . ASN B 1 384 ? 23.278 -9.709 47.542 1.00 36.28 372 ASN B C 1
ATOM 4502 O O . ASN B 1 384 ? 23.616 -8.722 46.876 1.00 36.15 372 ASN B O 1
#

InterPro domains:
  IPR001752 Kinesin motor domain [PF00225] (16-257)
  IPR001752 Kinesin motor domain [PF00225] (282-365)
  IPR001752 Kinesin motor domain [PR00380] (88-109)
  IPR001752 Kinesin motor domain [PR00380] (207-224)
  IPR001752 Kinesin motor domain [PR00380] (241-259)
  IPR001752 Kinesin motor domain [PR00380] (315-336)
  IPR001752 Kinesin motor domain [PS50067] (10-365)
  IPR001752 Kinesin motor domain [SM00129] (8-373)
  IPR019821 Kinesin motor domain, conserved site [PS00411] (240-251)
  IPR027417 P-loop containing nucleoside triphosphate hydrolase [SSF52540] (7-388)
  IPR027640 Kinesin-like protein [PTHR47968] (8-646)
  IPR036961 Kinesin motor domain superfamily [G3DSA:3.40.850.10] (8-383)

Solvent-accessible surface area: 26566 Å² total; per-residue (Å²): 124,63,59,2,62,0,0,0,19,8,51,18,14,12,28,103,18,30,12,60,66,55,50,92,4,6,81,30,60,80,101,112,3,49,0,32,1,108,35,65,95,41,64,140,81,82,147,57,79,75,23,62,8,96,27,3,14,45,34,79,21,99,10,54,69,2,6,69,89,2,0,88,66,9,0,48,14,2,8,105,2,40,25,0,0,0,1,0,21,0,36,76,53,7,19,15,66,72,2,0,17,1,54,71,24,31,96,57,42,52,2,3,7,9,17,0,2,33,16,0,22,80,65,40,92,121,28,157,102,72,138,32,80,4,26,1,8,6,0,9,1,92,144,45,42,2,85,6,3,21,105,66,135,22,66,24,34,77,34,139,105,98,24,58,102,21,36,132,28,28,14,101,79,4,80,65,72,163,78,0,20,102,13,0,17,82,0,25,104,70,93,110,54,183,3,4,7,5,1,29,0,30,2,24,8,43,82,109,58,70,30,0,40,0,28,2,0,25,2,0,3,20,131,87,132,4,14,63,3,0,17,79,0,0,53,46,46,54,202,47,23,32,108,86,4,60,0,0,60,40,3,66,75,1,0,36,17,47,2,48,4,5,0,0,0,1,2,4,2,0,22,89,7,29,102,32,3,15,65,1,0,113,8,0,54,96,0,65,101,2,87,2,63,27,54,83,24,97,21,89,104,116,42,169,109,245,119,88,47,72,5,69,0,0,0,20,8,45,19,6,18,16,130,21,48,10,56,61,58,106,77,4,2,77,28,52,77,103,114,7,54,0,36,0,93,38,51,118,43,59,142,85,89,157,55,86,75,24,64,12,85,20,3,6,40,26,92,20,127,9,36,44,3,7,75,99,2,0,91,68,8,0,53,10,3,8,82,1,36,25,1,0,0,2,0,23,0,42,76,54,4,18,16,68,80,2,0,14,1,62,68,36,21,97,63,43,52,1,2,7,10,19,0,4,47,20,2,20,70,66,39,91,124,33,109,98,71,139,38,80,3,98,0,12,4,0,20,1,60,80,22,31,2,94,0,2,19,20,114,81,93,16,40,81,23,58,18,116,147,102,42,117,17,30,127,43,34,43,86,71,3,155,56,55,128,62,0,25,105,9,1,32,73,0,20,112,55,71,108,90,88,29,52,8,6,15,7,2,18,0,45,3,37,6,38,100,115,113,104,69,2,85,1,17,1,0,17,3,6,8,20,137,163,61,70,83,4,15,56,3,1,26,85,0,1,58,46,44,48,201,51,18,32,94,78,6,60,0,0,48,43,5,68,80,2,0,34,18,39,2,76,7,5,0,0,0,1,2,3,1,1,20,96,6,34,111,19,3,22,62,3,0,115,26,0,51,71,0,62,98,2,76,4,55,18,48,80,62

Secondary structure (DSSP, 8-state):
-EEPEEEEEEPPPBHHHHHTTPPB-EEEETTTTEEEE--TTPPTTPPPEEEE-SEEE-TT--HHHHIIIIIHHHHHHHHTT--EEEEEEE-TTSSHHHHHT-SB-STTT--HHHHHHHHHHHHHHH--S-EEEEEEEEEEESSS-EEETT--EE-EEEETTTEEEETT---EE-SSHHHHHHHHHHHHHH---SSEEEEEEEEEEE--EEEEEEEEEEPPP---HHHHHHHHHHHHH----GGG-HHHHHGGGGTTSSSEEEEEEEE--BGGGHHHHHHHHHHHHHHTT-EE-----B--S-----/--EEPEEEEEEPPPBHHHHHTTPPB-EEEETTTTEEEE--TTPPTT-PPEEEE-SEEE-TT--HHHHIIIIIHHHHHHHHTT--EEEEEEE-TTSSHHHHHT-SB-STTT--HHHHHHHHHHHHHHT-SS-EEEEEEEEEEEETTEEEESSSSSTT-EE-EE---EETT---EEE-SHHHHHHHHHHHHHH--TTTSSEEEEEEEEEEE--EEEEEEEEEEPPP----SHHHHHHHHHHHHH----GGGSHHHHHTTTTTTSSSEEEEEEEE--BGGGHHHHHHHHHHHHHHTT-EE-----

B-factor: mean 27.36, std 5.68, range [2.0, 51.72]

GO terms:
  GO:0003774 cytoskeletal motor activity (F, TAS)
  GO:0005871 kinesin complex (C, TAS)
  GO:0097542 ciliary tip (C, TAS)
  GO:0005829 cytosol (C, TAS)
  GO:0005929 cilium (C, TAS)
  GO:0005515 protein binding (F, IPI)

CATH classification: 3.40.850.10